Protein AF-0000000066947129 (afdb_homodimer)

Radius of gyration: 29.49 Å; Cα contacts (8 Å, |Δi|>4): 1463; chains: 2; bounding box: 94×88×72 Å

pLDDT: mean 89.92, std 15.45, range [26.61, 98.94]

Solvent-accessible surface area (backbone atoms only — not comparable to full-atom values): 37133 Å² total; per-residue (Å²): 137,84,79,76,74,82,72,80,75,68,83,76,67,74,71,81,60,72,93,67,58,61,72,56,51,37,52,34,37,49,56,46,66,20,34,49,91,70,24,44,70,37,62,69,57,34,57,61,47,57,50,67,51,77,71,44,76,52,95,68,28,38,34,43,76,44,78,70,37,74,94,76,67,33,34,27,38,34,31,16,40,62,84,70,88,83,65,84,79,71,55,22,37,34,34,42,32,30,64,37,45,50,44,63,38,82,48,45,40,22,36,54,49,43,52,40,47,47,50,47,12,58,74,52,56,21,34,27,38,27,40,34,54,60,50,33,39,94,92,29,24,63,58,43,41,47,52,41,49,44,48,48,51,53,41,37,49,75,58,55,57,76,82,44,82,87,47,66,57,65,31,44,55,23,22,28,37,27,16,31,26,36,6,10,33,42,37,54,54,29,45,42,49,50,37,51,53,46,67,73,41,66,84,52,86,72,55,54,32,66,34,27,34,36,25,36,47,36,45,51,46,40,75,69,78,48,72,48,33,67,67,26,38,83,57,28,70,71,52,35,63,41,32,53,52,36,28,47,62,44,27,40,50,90,90,60,57,44,60,39,66,84,30,14,51,43,57,70,75,96,44,44,54,83,74,52,87,68,50,47,40,32,35,39,37,39,28,57,45,22,46,48,37,50,50,44,52,40,39,52,49,45,41,46,74,70,70,43,56,70,47,77,47,78,37,71,68,27,44,61,68,39,63,59,36,78,89,38,68,66,24,56,50,46,53,53,52,50,34,52,52,50,65,71,42,39,63,75,74,76,124,137,83,81,75,74,80,72,82,75,69,84,79,66,74,72,82,63,71,89,67,58,60,71,56,51,37,51,34,36,47,57,46,65,18,32,48,89,70,24,46,71,36,61,68,56,35,59,63,46,57,50,69,51,79,70,45,76,52,95,68,30,38,35,41,75,43,76,69,38,74,93,76,66,33,33,28,37,33,30,16,41,62,83,70,89,81,65,83,79,71,55,21,38,32,34,41,32,30,63,37,46,48,45,61,39,83,48,44,40,22,37,52,49,44,52,42,46,47,50,49,10,57,76,51,56,22,34,27,39,27,41,33,54,61,50,33,40,97,91,30,24,61,59,43,40,45,52,40,50,44,48,49,52,52,42,38,47,74,57,56,59,75,83,44,82,87,47,64,57,66,29,45,53,22,21,28,34,27,16,31,27,35,6,11,34,41,37,55,54,31,45,41,51,51,37,51,53,46,67,74,42,65,85,52,89,73,55,56,33,66,34,28,36,36,24,35,48,36,44,52,46,40,74,69,78,47,72,48,34,68,68,24,37,83,60,27,68,70,53,34,62,39,32,53,51,37,28,46,63,45,27,41,49,89,88,60,59,45,60,40,64,86,30,15,50,43,72,58,77,96,45,43,55,85,75,51,89,68,48,47,40,32,35,40,38,40,30,57,45,20,46,45,38,49,48,44,52,40,40,52,50,45,41,47,73,71,69,44,54,71,48,77,47,77,36,71,70,28,43,63,68,40,63,60,35,80,88,37,68,66,24,55,52,46,52,52,52,49,35,53,51,50,64,70,43,37,62,76,74,78,122

Structure (mmCIF, N/CA/C/O backbone):
data_AF-0000000066947129-model_v1
#
loop_
_entity.id
_entity.type
_entity.pdbx_description
1 polymer 'Os07g0643000 protein'
#
loop_
_atom_site.group_PDB
_atom_site.id
_atom_site.type_symbol
_atom_site.label_atom_id
_atom_site.label_alt_id
_atom_site.label_comp_id
_atom_site.label_asym_id
_atom_site.label_entity_id
_atom_site.label_seq_id
_atom_site.pdbx_PDB_ins_code
_atom_site.Cartn_x
_atom_site.Cartn_y
_atom_site.Cartn_z
_atom_site.occupancy
_atom_site.B_iso_or_equiv
_atom_site.auth_seq_id
_atom_site.auth_comp_id
_atom_site.auth_asym_id
_atom_site.auth_atom_id
_atom_site.pdbx_PDB_model_num
ATOM 1 N N . MET A 1 1 ? 59.25 13.477 4.551 1 27.2 1 MET A N 1
ATOM 2 C CA . MET A 1 1 ? 58.562 12.438 3.799 1 27.2 1 MET A CA 1
ATOM 3 C C . MET A 1 1 ? 57.062 12.422 4.129 1 27.2 1 MET A C 1
ATOM 5 O O . MET A 1 1 ? 56.656 12.016 5.219 1 27.2 1 MET A O 1
ATOM 9 N N . GLN A 1 2 ? 56.219 13.461 3.688 1 26.73 2 GLN A N 1
ATOM 10 C CA . GLN A 1 2 ? 54.906 13.961 4.043 1 26.73 2 GLN A CA 1
ATOM 11 C C . GLN A 1 2 ? 53.812 12.961 3.643 1 26.73 2 GLN A C 1
ATOM 13 O O . GLN A 1 2 ? 53.719 12.586 2.475 1 26.73 2 GLN A O 1
ATOM 18 N N . ARG A 1 3 ? 53.438 11.984 4.594 1 31.41 3 ARG A N 1
ATOM 19 C CA . ARG A 1 3 ? 52.531 10.852 4.41 1 31.41 3 ARG A CA 1
ATOM 20 C C . ARG A 1 3 ? 51.219 11.305 3.824 1 31.41 3 ARG A C 1
ATOM 22 O O . ARG A 1 3 ? 50.531 12.148 4.402 1 31.41 3 ARG A O 1
ATOM 29 N N . GLU A 1 4 ? 51.031 11.258 2.416 1 31.19 4 GLU A N 1
ATOM 30 C CA . GLU A 1 4 ? 49.844 11.602 1.609 1 31.19 4 GLU A CA 1
ATOM 31 C C . GLU A 1 4 ? 48.594 10.883 2.111 1 31.19 4 GLU A C 1
ATOM 33 O O . GLU A 1 4 ? 48.625 9.664 2.297 1 31.19 4 GLU A O 1
ATOM 38 N N . MET A 1 5 ? 47.844 11.562 3.02 1 34.66 5 MET A N 1
ATOM 39 C CA . MET A 1 5 ? 46.625 11.023 3.609 1 34.66 5 MET A CA 1
ATOM 40 C C . MET A 1 5 ? 45.75 10.383 2.543 1 34.66 5 MET A C 1
ATOM 42 O O . MET A 1 5 ? 45.531 10.969 1.483 1 34.66 5 MET A O 1
ATOM 46 N N . PRO A 1 6 ? 45.562 9.016 2.484 1 32.62 6 PRO A N 1
ATOM 47 C CA . PRO A 1 6 ? 44.844 8.266 1.437 1 32.62 6 PRO A CA 1
ATOM 48 C C . PRO A 1 6 ? 43.469 8.852 1.116 1 32.62 6 PRO A C 1
ATOM 50 O O . PRO A 1 6 ? 42.812 9.414 1.995 1 32.62 6 PRO A O 1
ATOM 53 N N . ALA A 1 7 ? 43.156 9.352 -0.18 1 33.09 7 ALA A N 1
ATOM 54 C CA . ALA A 1 7 ? 42.031 9.852 -0.979 1 33.09 7 ALA A CA 1
ATOM 55 C C . ALA A 1 7 ? 40.812 8.938 -0.867 1 33.09 7 ALA A C 1
ATOM 57 O O . ALA A 1 7 ? 40 8.891 -1.771 1 33.09 7 ALA A O 1
ATOM 58 N N . ASP A 1 8 ? 40.781 7.934 0.014 1 31.28 8 ASP A N 1
ATOM 59 C CA . ASP A 1 8 ? 39.562 7.121 -0.002 1 31.28 8 ASP A CA 1
ATOM 60 C C . ASP A 1 8 ? 38.312 7.996 0.114 1 31.28 8 ASP A C 1
ATOM 62 O O . ASP A 1 8 ? 37.656 8.008 1.154 1 31.28 8 ASP A O 1
ATOM 66 N N . ALA A 1 9 ? 38.344 9.312 -0.03 1 33.09 9 ALA A N 1
ATOM 67 C CA . ALA A 1 9 ? 37.25 10.258 -0.188 1 33.09 9 ALA A CA 1
ATOM 68 C C . ALA A 1 9 ? 36.188 9.711 -1.147 1 33.09 9 ALA A C 1
ATOM 70 O O . ALA A 1 9 ? 36.25 9.977 -2.35 1 33.09 9 ALA A O 1
ATOM 71 N N . ASP A 1 10 ? 36.031 8.375 -1.368 1 31.36 10 ASP A N 1
ATOM 72 C CA . ASP A 1 10 ? 35.219 7.656 -2.326 1 31.36 10 ASP A CA 1
ATOM 73 C C . ASP A 1 10 ? 33.875 8.352 -2.525 1 31.36 10 ASP A C 1
ATOM 75 O O . ASP A 1 10 ? 33.469 9.188 -1.713 1 31.36 10 ASP A O 1
ATOM 79 N N . MET A 1 11 ? 33 8.031 -3.725 1 30.94 11 MET A N 1
ATOM 80 C CA . MET A 1 11 ? 31.797 8.266 -4.516 1 30.94 11 MET A CA 1
ATOM 81 C C . MET A 1 11 ? 30.547 8.164 -3.643 1 30.94 11 MET A C 1
ATOM 83 O O . MET A 1 11 ? 30.062 7.066 -3.354 1 30.94 11 MET A O 1
ATOM 87 N N . THR A 1 12 ? 30.391 8.57 -2.539 1 37.12 12 THR A N 1
ATOM 88 C CA . THR A 1 12 ? 29.031 8.758 -2.029 1 37.12 12 THR A CA 1
ATOM 89 C C . THR A 1 12 ? 28.094 9.18 -3.152 1 37.12 12 THR A C 1
ATOM 91 O O . THR A 1 12 ? 27.984 10.367 -3.479 1 37.12 12 THR A O 1
ATOM 94 N N . ARG A 1 13 ? 28.094 8.656 -4.32 1 38.81 13 ARG A N 1
ATOM 95 C CA . ARG A 1 13 ? 27.203 8.898 -5.449 1 38.81 13 ARG A CA 1
ATOM 96 C C . ARG A 1 13 ? 25.766 9.109 -4.973 1 38.81 13 ARG A C 1
ATOM 98 O O . ARG A 1 13 ? 25.203 8.258 -4.285 1 38.81 13 ARG A O 1
ATOM 105 N N . ARG A 1 14 ? 25.266 10.297 -4.777 1 49.78 14 ARG A N 1
ATOM 106 C CA . ARG A 1 14 ? 23.922 10.805 -4.547 1 49.78 14 ARG A CA 1
ATOM 107 C C . ARG A 1 14 ? 22.875 9.914 -5.215 1 49.78 14 ARG A C 1
ATOM 109 O O . ARG A 1 14 ? 22.922 9.711 -6.43 1 49.78 14 ARG A O 1
ATOM 116 N N . ARG A 1 15 ? 22.469 8.992 -4.523 1 58.72 15 ARG A N 1
ATOM 117 C CA . ARG A 1 15 ? 21.406 8.164 -5.094 1 58.72 15 ARG A CA 1
ATOM 118 C C . ARG A 1 15 ? 20.422 9.016 -5.902 1 58.72 15 ARG A C 1
ATOM 120 O O . ARG A 1 15 ? 20 10.078 -5.453 1 58.72 15 ARG A O 1
ATOM 127 N N . ARG A 1 16 ? 20.266 8.859 -7.059 1 66.69 16 ARG A N 1
ATOM 128 C CA . ARG A 1 16 ? 19.406 9.555 -8.008 1 66.69 16 ARG A CA 1
ATOM 129 C C . ARG A 1 16 ? 17.922 9.258 -7.734 1 66.69 16 ARG A C 1
ATOM 131 O O . ARG A 1 16 ? 17.062 10.055 -8.078 1 66.69 16 ARG A O 1
ATOM 138 N N . SER A 1 17 ? 17.656 8.102 -6.992 1 79.5 17 SER A N 1
ATOM 139 C CA . SER A 1 17 ? 16.266 7.766 -6.707 1 79.5 17 SER A CA 1
ATOM 140 C C . SER A 1 17 ? 16.125 7.137 -5.324 1 79.5 17 SER A C 1
ATOM 142 O O . SER A 1 17 ? 17.047 6.508 -4.824 1 79.5 17 SER A O 1
ATOM 144 N N . PRO A 1 18 ? 15.094 7.465 -4.641 1 82.94 18 PRO A N 1
ATOM 145 C CA . PRO A 1 18 ? 14.883 6.887 -3.311 1 82.94 18 PRO A CA 1
ATOM 146 C C . PRO A 1 18 ? 14.648 5.379 -3.354 1 82.94 18 PRO A C 1
ATOM 148 O O . PRO A 1 18 ? 14.047 4.875 -4.305 1 82.94 18 PRO A O 1
ATOM 151 N N . SER A 1 19 ? 15.25 4.645 -2.42 1 84.31 19 SER A N 1
ATOM 152 C CA . SER A 1 19 ? 14.945 3.229 -2.234 1 84.31 19 SER A CA 1
ATOM 153 C C . SER A 1 19 ? 13.672 3.035 -1.42 1 84.31 19 SER A C 1
ATOM 155 O O . SER A 1 19 ? 13.664 3.264 -0.208 1 84.31 19 SER A O 1
ATOM 157 N N . LEU A 1 20 ? 12.602 2.699 -2.086 1 91.06 20 LEU A N 1
ATOM 158 C CA . LEU A 1 20 ? 11.305 2.6 -1.434 1 91.06 20 LEU A CA 1
ATOM 159 C C . LEU A 1 20 ? 10.766 1.174 -1.507 1 91.06 20 LEU A C 1
ATOM 161 O O . LEU A 1 20 ? 10.938 0.491 -2.518 1 91.06 20 LEU A O 1
ATOM 165 N N . PRO A 1 21 ? 10.148 0.783 -0.397 1 90.38 21 PRO A N 1
ATOM 166 C CA . PRO A 1 21 ? 9.43 -0.493 -0.464 1 90.38 21 PRO A CA 1
ATOM 167 C C . PRO A 1 21 ? 8.359 -0.515 -1.553 1 90.38 21 PRO A C 1
ATOM 169 O O . PRO A 1 21 ? 7.812 0.533 -1.906 1 90.38 21 PRO A O 1
ATOM 172 N N . CYS A 1 22 ? 8.031 -1.715 -2.002 1 88.69 22 CYS A N 1
ATOM 173 C CA . CYS A 1 22 ? 7.051 -1.934 -3.057 1 88.69 22 CYS A CA 1
ATOM 174 C C . CYS A 1 22 ? 5.723 -1.272 -2.709 1 88.69 22 CYS A C 1
ATOM 176 O O . CYS A 1 22 ? 5.145 -0.559 -3.531 1 88.69 22 CYS A O 1
ATOM 178 N N . ALA A 1 23 ? 5.285 -1.469 -1.525 1 90.5 23 ALA A N 1
ATOM 179 C CA . ALA A 1 23 ? 3.984 -0.949 -1.114 1 90.5 23 ALA A CA 1
ATOM 180 C C . ALA A 1 23 ? 3.939 0.572 -1.229 1 90.5 23 ALA A C 1
ATOM 182 O O . ALA A 1 23 ? 2.924 1.14 -1.64 1 90.5 23 ALA A O 1
ATOM 183 N N . VAL A 1 24 ? 5.012 1.206 -0.898 1 93.44 24 VAL A N 1
ATOM 184 C CA . VAL A 1 24 ? 5.078 2.662 -0.947 1 93.44 24 VAL A CA 1
ATOM 185 C C . VAL A 1 24 ? 5.098 3.131 -2.4 1 93.44 24 VAL A C 1
ATOM 187 O O . VAL A 1 24 ? 4.414 4.094 -2.76 1 93.44 24 VAL A O 1
ATOM 190 N N . ARG A 1 25 ? 5.828 2.42 -3.262 1 91.62 25 ARG A N 1
ATOM 191 C CA . ARG A 1 25 ? 5.91 2.777 -4.676 1 91.62 25 ARG A CA 1
ATOM 192 C C . ARG A 1 25 ? 4.547 2.668 -5.348 1 91.62 25 ARG A C 1
ATOM 194 O O . ARG A 1 25 ? 4.176 3.527 -6.152 1 91.62 25 ARG A O 1
ATOM 201 N N . VAL A 1 26 ? 3.865 1.638 -5.027 1 91.38 26 VAL A N 1
ATOM 202 C CA . VAL A 1 26 ? 2.559 1.417 -5.641 1 91.38 26 VAL A CA 1
ATOM 203 C C . VAL A 1 26 ? 1.588 2.506 -5.191 1 91.38 26 VAL A C 1
ATOM 205 O O . VAL A 1 26 ? 0.821 3.033 -6 1 91.38 26 VAL A O 1
ATOM 208 N N . GLN A 1 27 ? 1.612 2.814 -3.914 1 92.38 27 GLN A N 1
ATOM 209 C CA . GLN A 1 27 ? 0.732 3.859 -3.4 1 92.38 27 GLN A CA 1
ATOM 210 C C . GLN A 1 27 ? 1.08 5.219 -4 1 92.38 27 GLN A C 1
ATOM 212 O O . GLN A 1 27 ? 0.189 5.996 -4.352 1 92.38 27 GLN A O 1
ATOM 217 N N . ALA A 1 28 ? 2.4 5.488 -4.129 1 92 28 ALA A N 1
ATOM 218 C CA . ALA A 1 28 ? 2.836 6.734 -4.758 1 92 28 ALA A CA 1
ATOM 219 C C . ALA A 1 28 ? 2.383 6.805 -6.211 1 92 28 ALA A C 1
ATOM 221 O O . ALA A 1 28 ? 1.988 7.867 -6.695 1 92 28 ALA A O 1
ATOM 222 N N . ALA A 1 29 ? 2.445 5.688 -6.914 1 90.25 29 ALA A N 1
ATOM 223 C CA . ALA A 1 29 ? 1.975 5.625 -8.297 1 90.25 29 ALA A CA 1
ATOM 224 C C . ALA A 1 29 ? 0.474 5.898 -8.375 1 90.25 29 ALA A C 1
ATOM 226 O O . ALA A 1 29 ? 0.005 6.555 -9.305 1 90.25 29 ALA A O 1
ATOM 227 N N . GLY A 1 30 ? -0.239 5.34 -7.457 1 91.31 30 GLY A N 1
ATOM 228 C CA . GLY A 1 30 ? -1.663 5.625 -7.387 1 91.31 30 GLY A CA 1
ATOM 229 C C . GLY A 1 30 ? -1.966 7.098 -7.188 1 91.31 30 GLY A C 1
ATOM 230 O O . GLY A 1 30 ? -2.854 7.648 -7.844 1 91.31 30 GLY A O 1
ATOM 231 N N . PHE A 1 31 ? -1.235 7.668 -6.285 1 93.06 31 PHE A N 1
ATOM 232 C CA . PHE A 1 31 ? -1.396 9.102 -6.051 1 93.06 31 PHE A CA 1
ATOM 233 C C . PHE A 1 31 ? -1.146 9.891 -7.332 1 93.06 31 PHE A C 1
ATOM 235 O O . PHE A 1 31 ? -1.883 10.828 -7.641 1 93.06 31 PHE A O 1
ATOM 242 N N . ALA A 1 32 ? -0.127 9.461 -8.047 1 90.06 32 ALA A N 1
ATOM 243 C CA . ALA A 1 32 ? 0.206 10.125 -9.305 1 90.06 32 ALA A CA 1
ATOM 244 C C . ALA A 1 32 ? -0.919 9.969 -10.328 1 90.06 32 ALA A C 1
ATOM 246 O O . ALA A 1 32 ? -1.207 10.891 -11.094 1 90.06 32 ALA A O 1
ATOM 247 N N . LEU A 1 33 ? -1.534 8.867 -10.328 1 90.56 33 LEU A N 1
ATOM 248 C CA . LEU A 1 33 ? -2.629 8.602 -11.258 1 90.56 33 LEU A CA 1
ATOM 249 C C . LEU A 1 33 ? -3.812 9.523 -10.977 1 90.56 33 LEU A C 1
ATOM 251 O O . LEU A 1 33 ? -4.637 9.773 -11.859 1 90.56 33 LEU A O 1
ATOM 255 N N . GLY A 1 34 ? -3.904 9.953 -9.758 1 93.38 34 GLY A N 1
ATOM 256 C CA . GLY A 1 34 ? -4.961 10.883 -9.391 1 93.38 34 GLY A CA 1
ATOM 257 C C . GLY A 1 34 ? -4.719 12.297 -9.898 1 93.38 34 GLY A C 1
ATOM 258 O O . GLY A 1 34 ? -5.52 13.195 -9.648 1 93.38 34 GLY A O 1
ATOM 259 N N . HIS A 1 35 ? -3.615 12.484 -10.586 1 95 35 HIS A N 1
ATOM 260 C CA . HIS A 1 35 ? -3.262 13.797 -11.133 1 95 35 HIS A CA 1
ATOM 261 C C . HIS A 1 35 ? -3.035 13.719 -12.641 1 95 35 HIS A C 1
ATOM 263 O O . HIS A 1 35 ? -2.639 12.68 -13.156 1 95 35 HIS A O 1
ATOM 269 N N . ARG A 1 36 ? -3.293 14.82 -13.32 1 94.75 36 ARG A N 1
ATOM 270 C CA . ARG A 1 36 ? -2.953 14.977 -14.734 1 94.75 36 ARG A CA 1
ATOM 271 C C . ARG A 1 36 ? -1.536 15.516 -14.898 1 94.75 36 ARG A C 1
ATOM 273 O O . ARG A 1 36 ? -0.901 15.914 -13.914 1 94.75 36 ARG A O 1
ATOM 280 N N . ARG A 1 37 ? -1.02 15.555 -16.047 1 91.31 37 ARG A N 1
ATOM 281 C CA . ARG A 1 37 ? 0.328 16.031 -16.344 1 91.31 37 ARG A CA 1
ATOM 282 C C . ARG A 1 37 ? 0.494 17.5 -15.961 1 91.31 37 ARG A C 1
ATOM 284 O O . ARG A 1 37 ? 1.578 17.922 -15.547 1 91.31 37 ARG A O 1
ATOM 291 N N . ASP A 1 38 ? -0.598 18.281 -16.016 1 95.69 38 ASP A N 1
ATOM 292 C CA . ASP A 1 38 ? -0.527 19.703 -15.695 1 95.69 38 ASP A CA 1
ATOM 293 C C . ASP A 1 38 ? -0.679 19.938 -14.195 1 95.69 38 ASP A C 1
ATOM 295 O O . ASP A 1 38 ? -0.752 21.078 -13.742 1 95.69 38 ASP A O 1
ATOM 299 N N . GLY A 1 39 ? -0.816 18.844 -13.461 1 95.44 39 GLY A N 1
ATOM 300 C CA . GLY A 1 39 ? -0.868 18.938 -12.016 1 95.44 39 GLY A CA 1
ATOM 301 C C . GLY A 1 39 ? -2.283 18.938 -11.469 1 95.44 39 GLY A C 1
ATOM 302 O O . GLY A 1 39 ? -2.488 18.766 -10.258 1 95.44 39 GLY A O 1
ATOM 303 N N . SER A 1 40 ? -3.264 19.125 -12.375 1 96.62 40 SER A N 1
ATOM 304 C CA . SER A 1 40 ? -4.645 19.156 -11.906 1 96.62 40 SER A CA 1
ATOM 305 C C . SER A 1 40 ? -5.109 17.797 -11.422 1 96.62 40 SER A C 1
ATOM 307 O O . SER A 1 40 ? -4.543 16.766 -11.812 1 96.62 40 SER A O 1
ATOM 309 N N . VAL A 1 41 ? -6.125 17.75 -10.594 1 96.06 41 VAL A N 1
ATOM 310 C CA . VAL A 1 41 ? -6.562 16.531 -9.914 1 96.06 41 VAL A CA 1
ATOM 311 C C . VAL A 1 41 ? -7.672 15.859 -10.719 1 96.06 41 VAL A C 1
ATOM 313 O O . VAL A 1 41 ? -8.617 16.516 -11.164 1 96.06 41 VAL A O 1
ATOM 316 N N . ARG A 1 42 ? -7.484 14.539 -10.914 1 94.62 42 ARG A N 1
ATOM 317 C CA . ARG A 1 42 ? -8.602 13.711 -11.367 1 94.62 42 ARG A CA 1
ATOM 318 C C . ARG A 1 42 ? -9.523 13.352 -10.211 1 94.62 42 ARG A C 1
ATOM 320 O O . ARG A 1 42 ? -9.359 12.305 -9.586 1 94.62 42 ARG A O 1
ATOM 327 N N . ARG A 1 43 ? -10.5 14.125 -10 1 91.25 43 ARG A N 1
ATOM 328 C CA . ARG A 1 43 ? -11.281 14.086 -8.773 1 91.25 43 ARG A CA 1
ATOM 329 C C . ARG A 1 43 ? -11.914 12.711 -8.578 1 91.25 43 ARG A C 1
ATOM 331 O O . ARG A 1 43 ? -11.938 12.188 -7.461 1 91.25 43 ARG A O 1
ATOM 338 N N . LEU A 1 44 ? -12.414 12.141 -9.625 1 89.5 44 LEU A N 1
ATOM 339 C CA . LEU A 1 44 ? -13.07 10.844 -9.516 1 89.5 44 LEU A CA 1
ATOM 340 C C . LEU A 1 44 ? -12.055 9.758 -9.148 1 89.5 44 LEU A C 1
ATOM 342 O O . LEU A 1 44 ? -12.305 8.945 -8.258 1 89.5 44 LEU A O 1
ATOM 346 N N . VAL A 1 45 ? -10.945 9.766 -9.812 1 90.31 45 VAL A N 1
ATOM 347 C CA . VAL A 1 45 ? -9.898 8.773 -9.555 1 90.31 45 VAL A CA 1
ATOM 348 C C . VAL A 1 45 ? -9.398 8.906 -8.117 1 90.31 45 VAL A C 1
ATOM 350 O O . VAL A 1 45 ? -9.273 7.91 -7.402 1 90.31 45 VAL A O 1
ATOM 353 N N . PHE A 1 46 ? -9.195 10.133 -7.711 1 92.62 46 PHE A N 1
ATOM 354 C CA . PHE A 1 46 ? -8.68 10.359 -6.367 1 92.62 46 PHE A CA 1
ATOM 355 C C . PHE A 1 46 ? -9.703 9.93 -5.32 1 92.62 46 PHE A C 1
ATOM 357 O O . PHE A 1 46 ? -9.344 9.383 -4.273 1 92.62 46 PHE A O 1
ATOM 364 N N . SER A 1 47 ? -10.938 10.227 -5.625 1 91.31 47 SER A N 1
ATOM 365 C CA . SER A 1 47 ? -11.977 9.852 -4.672 1 91.31 47 SER A CA 1
ATOM 366 C C . SER A 1 47 ? -12.023 8.344 -4.469 1 91.31 47 SER A C 1
ATOM 368 O O . SER A 1 47 ? -12.359 7.867 -3.381 1 91.31 47 SER A O 1
ATOM 370 N N . LEU A 1 48 ? -11.648 7.605 -5.441 1 88.12 48 LEU A N 1
ATOM 371 C CA . LEU A 1 48 ? -11.656 6.152 -5.359 1 88.12 48 LEU A CA 1
ATOM 372 C C . LEU A 1 48 ? -10.43 5.648 -4.602 1 88.12 48 LEU A C 1
ATOM 374 O O . LEU A 1 48 ? -10.469 4.582 -3.984 1 88.12 48 LEU A O 1
ATOM 378 N N . LEU A 1 49 ? -9.422 6.414 -4.594 1 90.69 49 LEU A N 1
ATOM 379 C CA . LEU A 1 49 ? -8.172 5.992 -3.971 1 90.69 49 LEU A CA 1
ATOM 380 C C . LEU A 1 49 ? -8.086 6.504 -2.537 1 90.69 49 LEU A C 1
ATOM 382 O O . LEU A 1 49 ? -7.359 5.941 -1.716 1 90.69 49 LEU A O 1
ATOM 386 N N . ASP A 1 50 ? -8.758 7.594 -2.26 1 95.38 50 ASP A N 1
ATOM 387 C CA . ASP A 1 50 ? -8.766 8.148 -0.909 1 95.38 50 ASP A CA 1
ATOM 388 C C . ASP A 1 50 ? -9.766 7.414 -0.02 1 95.38 50 ASP A C 1
ATOM 390 O O . ASP A 1 50 ? -10.93 7.82 0.085 1 95.38 50 ASP A O 1
ATOM 394 N N . ILE A 1 51 ? -9.258 6.473 0.734 1 94 51 ILE A N 1
ATOM 395 C CA . ILE A 1 51 ? -10.102 5.652 1.589 1 94 51 ILE A CA 1
ATOM 396 C C . ILE A 1 51 ? -10.391 6.387 2.896 1 94 51 ILE A C 1
ATOM 398 O O . ILE A 1 51 ? -9.461 6.832 3.58 1 94 51 ILE A O 1
ATOM 402 N N . HIS A 1 52 ? -11.641 6.52 3.178 1 95.81 52 HIS A N 1
ATOM 403 C CA . HIS A 1 52 ? -12.047 7.156 4.426 1 95.81 52 HIS A CA 1
ATOM 404 C C . HIS A 1 52 ? -12.398 6.117 5.484 1 95.81 52 HIS A C 1
ATOM 406 O O . HIS A 1 52 ? -12.898 5.035 5.16 1 95.81 52 HIS A O 1
ATOM 412 N N . VAL A 1 53 ? -12.094 6.445 6.707 1 95.19 53 VAL A N 1
ATOM 413 C CA . VAL A 1 53 ? -12.438 5.57 7.82 1 95.19 53 VAL A CA 1
ATOM 414 C C . VAL A 1 53 ? -13.258 6.348 8.852 1 95.19 53 VAL A C 1
ATOM 416 O O . VAL A 1 53 ? -13.102 7.562 8.992 1 95.19 53 VAL A O 1
ATOM 419 N N . ARG A 1 54 ? -14.141 5.66 9.531 1 94.31 54 ARG A N 1
ATOM 420 C CA . ARG A 1 54 ? -14.984 6.266 10.562 1 94.31 54 ARG A CA 1
ATOM 421 C C . ARG A 1 54 ? -14.266 6.293 11.906 1 94.31 54 ARG A C 1
ATOM 423 O O . ARG A 1 54 ? -13.352 5.5 12.141 1 94.31 54 ARG A O 1
ATOM 430 N N . ALA A 1 55 ? -14.664 7.242 12.742 1 95.5 55 ALA A N 1
ATOM 431 C CA . ALA A 1 55 ? -14.164 7.266 14.109 1 95.5 55 ALA A CA 1
ATOM 432 C C . ALA A 1 55 ? -14.523 5.977 14.844 1 95.5 55 ALA A C 1
ATOM 434 O O . ALA A 1 55 ? -15.633 5.461 14.703 1 95.5 55 ALA A O 1
ATOM 435 N N . LYS A 1 56 ? -13.602 5.422 15.508 1 93.38 56 LYS A N 1
ATOM 436 C CA . LYS A 1 56 ? -13.812 4.215 16.297 1 93.38 56 LYS A CA 1
ATOM 437 C C . LYS A 1 56 ? -12.625 3.926 17.203 1 93.38 56 LYS A C 1
ATOM 439 O O . LYS A 1 56 ? -11.633 4.656 17.188 1 93.38 56 LYS A O 1
ATOM 444 N N . ARG A 1 57 ? -12.82 2.947 18.031 1 91.19 57 ARG A N 1
ATOM 445 C CA . ARG A 1 57 ? -11.695 2.451 18.812 1 91.19 57 ARG A CA 1
ATOM 446 C C . ARG A 1 57 ? -10.891 1.429 18.016 1 91.19 57 ARG A C 1
ATOM 448 O O . ARG A 1 57 ? -11.445 0.476 17.469 1 91.19 57 ARG A O 1
ATOM 455 N N . ARG A 1 58 ? -9.672 1.691 17.875 1 88.12 58 ARG A N 1
ATOM 456 C CA . ARG A 1 58 ? -8.773 0.784 17.172 1 88.12 58 ARG A CA 1
ATOM 457 C C . ARG A 1 58 ? -7.359 0.874 17.734 1 88.12 58 ARG A C 1
ATOM 459 O O . ARG A 1 58 ? -6.836 1.971 17.938 1 88.12 58 ARG A O 1
ATOM 466 N N . ALA A 1 59 ? -6.805 -0.271 17.969 1 81.94 59 ALA A N 1
ATOM 467 C CA . ALA A 1 59 ? -5.406 -0.371 18.375 1 81.94 59 ALA A CA 1
ATOM 468 C C . ALA A 1 59 ? -5.141 0.456 19.625 1 81.94 59 ALA A C 1
ATOM 470 O O . ALA A 1 59 ? -4.188 1.235 19.672 1 81.94 59 ALA A O 1
ATOM 471 N N . GLY A 1 60 ? -6.023 0.535 20.547 1 88.56 60 GLY A N 1
ATOM 472 C CA . GLY A 1 60 ? -5.836 1.162 21.844 1 88.56 60 GLY A CA 1
ATOM 473 C C . GLY A 1 60 ? -6.125 2.65 21.844 1 88.56 60 GLY A C 1
ATOM 474 O O . GLY A 1 60 ? -6.035 3.312 22.875 1 88.56 60 GLY A O 1
ATOM 475 N N . VAL A 1 61 ? -6.438 3.219 20.688 1 96.12 61 VAL A N 1
ATOM 476 C CA . VAL A 1 61 ? -6.742 4.641 20.562 1 96.12 61 VAL A CA 1
ATOM 477 C C . VAL A 1 61 ? -8.211 4.828 20.188 1 96.12 61 VAL A C 1
ATOM 479 O O . VAL A 1 61 ? -8.711 4.184 19.266 1 96.12 61 VAL A O 1
ATOM 482 N N . ARG A 1 62 ? -8.82 5.629 20.922 1 96.06 62 ARG A N 1
ATOM 483 C CA . ARG A 1 62 ? -10.203 5.977 20.625 1 96.06 62 ARG A CA 1
ATOM 484 C C . ARG A 1 62 ? -10.273 7.25 19.781 1 96.06 62 ARG A C 1
ATOM 486 O O . ARG A 1 62 ? -9.547 8.211 20.047 1 96.06 62 ARG A O 1
ATOM 493 N N . SER A 1 63 ? -11.125 7.23 18.781 1 97.44 63 SER A N 1
ATOM 494 C CA . SER A 1 63 ? -11.359 8.461 18.016 1 97.44 63 SER A CA 1
ATOM 495 C C . SER A 1 63 ? -12.836 8.828 18.016 1 97.44 63 SER A C 1
ATOM 497 O O . SER A 1 63 ? -13.703 7.957 18.062 1 97.44 63 SER A O 1
ATOM 499 N N . VAL A 1 64 ? -13.117 10.094 18.031 1 97.69 64 VAL A N 1
ATOM 500 C CA . VAL A 1 64 ? -14.469 10.633 18 1 97.69 64 VAL A CA 1
ATOM 501 C C . VAL A 1 64 ? -14.492 11.93 17.188 1 97.69 64 VAL A C 1
ATOM 503 O O . VAL A 1 64 ? -13.531 12.703 17.234 1 97.69 64 VAL A O 1
ATOM 506 N N . ASP A 1 65 ? -15.539 12.164 16.438 1 97.69 65 ASP A N 1
ATOM 507 C CA . ASP A 1 65 ? -15.695 13.406 15.695 1 97.69 65 ASP A CA 1
ATOM 508 C C . ASP A 1 65 ? -16.375 14.477 16.547 1 97.69 65 ASP A C 1
ATOM 510 O O . ASP A 1 65 ? -17.359 14.203 17.234 1 97.69 65 ASP A O 1
ATOM 514 N N . VAL A 1 66 ? -15.828 15.633 16.578 1 97.56 66 VAL A N 1
ATOM 515 C CA . VAL A 1 66 ? -16.375 16.781 17.297 1 97.56 66 VAL A CA 1
ATOM 516 C C . VAL A 1 66 ? -16.734 17.891 16.312 1 97.56 66 VAL A C 1
ATOM 518 O O . VAL A 1 66 ? -15.969 18.172 15.391 1 97.56 66 VAL A O 1
ATOM 521 N N . THR A 1 67 ? -17.859 18.5 16.516 1 97.25 67 THR A N 1
ATOM 522 C CA . THR A 1 67 ? -18.25 19.656 15.711 1 97.25 67 THR A CA 1
ATOM 523 C C . THR A 1 67 ? -17.672 20.938 16.281 1 97.25 67 THR A C 1
ATOM 525 O O . THR A 1 67 ? -17.922 21.281 17.438 1 97.25 67 THR A O 1
ATOM 528 N N . ILE A 1 68 ? -16.938 21.641 15.539 1 97.25 68 ILE A N 1
ATOM 529 C CA . ILE A 1 68 ? -16.312 22.891 15.953 1 97.25 68 ILE A CA 1
ATOM 530 C C . ILE A 1 68 ? -17.219 24.062 15.609 1 97.25 68 ILE A C 1
ATOM 532 O O . ILE A 1 68 ? -17.469 24.938 16.453 1 97.25 68 ILE A O 1
ATOM 536 N N . ASP A 1 69 ? -17.703 24.047 14.414 1 97 69 ASP A N 1
ATOM 537 C CA . ASP A 1 69 ? -18.625 25.062 13.914 1 97 69 ASP A CA 1
ATOM 538 C C . ASP A 1 69 ? -19.625 24.469 12.922 1 97 69 ASP A C 1
ATOM 540 O O . ASP A 1 69 ? -19.297 24.266 11.75 1 97 69 ASP A O 1
ATOM 544 N N . ALA A 1 70 ? -20.781 24.25 13.328 1 95.06 70 ALA A N 1
ATOM 545 C CA . ALA A 1 70 ? -21.812 23.594 12.531 1 95.06 70 ALA A CA 1
ATOM 546 C C . ALA A 1 70 ? -22.203 24.438 11.328 1 95.06 70 ALA A C 1
ATOM 548 O O . ALA A 1 70 ? -22.547 23.906 10.273 1 95.06 70 ALA A O 1
ATOM 549 N N . SER A 1 71 ? -22.141 25.766 11.453 1 94.69 71 SER A N 1
ATOM 550 C CA . SER A 1 71 ? -22.594 26.672 10.406 1 94.69 71 SER A CA 1
ATOM 551 C C . SER A 1 71 ? -21.75 26.531 9.148 1 94.69 71 SER A C 1
ATOM 553 O O . SER A 1 71 ? -22.234 26.766 8.039 1 94.69 71 SER A O 1
ATOM 555 N N . ARG A 1 72 ? -20.547 26.078 9.289 1 92.19 72 ARG A N 1
ATOM 556 C CA . ARG A 1 72 ? -19.703 25.906 8.109 1 92.19 72 ARG A CA 1
ATOM 557 C C . ARG A 1 72 ? -19.25 24.453 7.973 1 92.19 72 ARG A C 1
ATOM 559 O O . ARG A 1 72 ? -18.312 24.172 7.223 1 92.19 72 ARG A O 1
ATOM 566 N N . GLY A 1 73 ? -19.828 23.594 8.734 1 94.69 73 GLY A N 1
ATOM 567 C CA . GLY A 1 73 ? -19.516 22.172 8.625 1 94.69 73 GLY A CA 1
ATOM 568 C C . GLY A 1 73 ? -18.125 21.828 9.102 1 94.69 73 GLY A C 1
ATOM 569 O O . GLY A 1 73 ? -17.547 20.828 8.664 1 94.69 73 GLY A O 1
ATOM 570 N N . LEU A 1 74 ? -17.547 22.656 9.969 1 97.94 74 LEU A N 1
ATOM 571 C CA . LEU A 1 74 ? -16.188 22.438 10.477 1 97.94 74 LEU A CA 1
ATOM 572 C C . LEU A 1 74 ? -16.219 21.438 11.633 1 97.94 74 LEU A C 1
ATOM 574 O O . LEU A 1 74 ? -16.938 21.625 12.609 1 97.94 74 LEU A O 1
ATOM 578 N N . TRP A 1 75 ? -15.484 20.375 11.5 1 98.25 75 TRP A N 1
ATOM 579 C CA . TRP A 1 75 ? -15.352 19.344 12.539 1 98.25 75 TRP A CA 1
ATOM 580 C C . TRP A 1 75 ? -13.906 18.875 12.648 1 98.25 75 TRP A C 1
ATOM 582 O O . TRP A 1 75 ? -13.062 19.234 11.828 1 98.25 75 TRP A O 1
ATOM 592 N N . ALA A 1 76 ? -13.617 18.219 13.672 1 98.62 76 ALA A N 1
ATOM 593 C CA . ALA A 1 76 ? -12.312 17.594 13.883 1 98.62 76 ALA A CA 1
ATOM 594 C C . ALA A 1 76 ? -12.469 16.172 14.422 1 98.62 76 ALA A C 1
ATOM 596 O O . ALA A 1 76 ? -13.445 15.875 15.109 1 98.62 76 ALA A O 1
ATOM 597 N N . ARG A 1 77 ? -11.578 15.328 14.016 1 98.25 77 ARG A N 1
ATOM 598 C CA . ARG A 1 77 ? -11.469 14.016 14.648 1 98.25 77 ARG A CA 1
ATOM 599 C C . ARG A 1 77 ? -10.492 14.047 15.812 1 98.25 77 ARG A C 1
ATOM 601 O O . ARG A 1 77 ? -9.344 14.461 15.664 1 98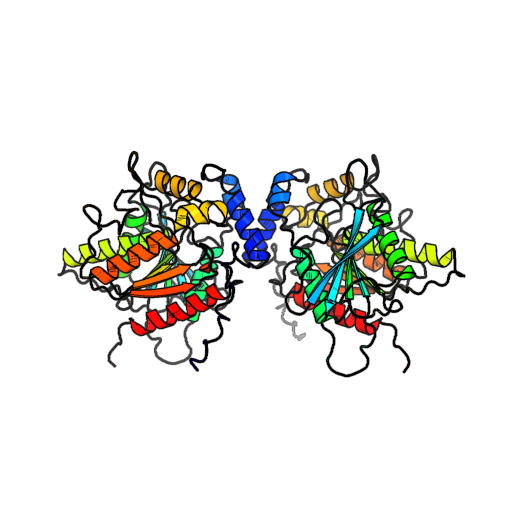.25 77 ARG A O 1
ATOM 608 N N . VAL A 1 78 ? -10.992 13.586 16.922 1 98.62 78 VAL A N 1
ATOM 609 C CA . VAL A 1 78 ? -10.18 13.602 18.141 1 98.62 78 VAL A CA 1
ATOM 610 C C . VAL A 1 78 ? -9.719 12.188 18.484 1 98.62 78 VAL A C 1
ATOM 612 O O . VAL A 1 78 ? -10.523 11.25 18.5 1 98.62 78 VAL A O 1
ATOM 615 N N . PHE A 1 79 ? -8.438 12.023 18.656 1 98.38 79 PHE A N 1
ATOM 616 C CA . PHE A 1 79 ? -7.828 10.758 19.062 1 98.38 79 PHE A CA 1
ATOM 617 C C . PHE A 1 79 ? -7.348 10.82 20.5 1 98.38 79 PHE A C 1
ATOM 619 O O . PHE A 1 79 ? -6.668 11.773 20.906 1 98.38 79 PHE A O 1
ATOM 626 N N . SER A 1 80 ? -7.699 9.82 21.266 1 97.06 80 SER A N 1
ATOM 627 C CA . SER A 1 80 ? -7.34 9.781 22.688 1 97.06 80 SER A CA 1
ATOM 628 C C . SER A 1 80 ? -6.742 8.43 23.062 1 97.06 80 SER A C 1
ATOM 630 O O . SER A 1 80 ? -7.277 7.379 22.688 1 97.06 80 SER A O 1
ATOM 632 N N . PRO A 1 81 ? -5.578 8.5 23.688 1 94.06 81 PRO A N 1
ATOM 633 C CA . PRO A 1 81 ? -5.035 7.23 24.188 1 94.06 81 PRO A CA 1
ATOM 634 C C . PRO A 1 81 ? -5.875 6.637 25.312 1 94.06 81 PRO A C 1
ATOM 636 O O . PRO A 1 81 ? -6.73 7.32 25.891 1 94.06 81 PRO A O 1
ATOM 639 N N . PRO A 1 82 ? -5.617 5.406 25.562 1 86 82 PRO A N 1
ATOM 640 C CA . PRO A 1 82 ? -6.352 4.801 26.672 1 86 82 PRO A CA 1
ATOM 641 C C . PRO A 1 82 ? -5.977 5.406 28.031 1 86 82 PRO A C 1
ATOM 643 O O . PRO A 1 82 ? -4.855 5.887 28.203 1 86 82 PRO A O 1
ATOM 646 N N . PRO A 1 83 ? -7.043 5.305 28.859 1 78.56 83 PRO A N 1
ATOM 647 C CA . PRO A 1 83 ? -6.719 5.801 30.203 1 78.56 83 PRO A CA 1
ATOM 648 C C . PRO A 1 83 ? -5.664 4.953 30.906 1 78.56 83 PRO A C 1
ATOM 650 O O . PRO A 1 83 ? -5.574 3.746 30.656 1 78.56 83 PRO A O 1
ATOM 653 N N . THR A 1 84 ? -4.734 5.512 31.531 1 70.06 84 THR A N 1
ATOM 654 C CA . THR A 1 84 ? -3.771 4.758 32.344 1 70.06 84 THR A CA 1
ATOM 655 C C . THR A 1 84 ? -4.398 4.301 33.656 1 70.06 84 THR A C 1
ATOM 657 O O . THR A 1 84 ? -5.246 4.996 34.219 1 70.06 84 THR A O 1
ATOM 660 N N . LYS A 1 85 ? -4.145 2.947 33.938 1 57.66 85 LYS A N 1
ATOM 661 C CA . LYS A 1 85 ? -4.605 2.359 35.188 1 57.66 85 LYS A CA 1
ATOM 662 C C . LYS A 1 85 ? -4.027 3.104 36.375 1 57.66 85 LYS A C 1
ATOM 664 O O . LYS A 1 85 ? -2.838 3.422 36.406 1 57.66 85 LYS A O 1
ATOM 669 N N . GLY A 1 86 ? -4.777 3.488 37.531 1 54.88 86 GLY A N 1
ATOM 670 C CA . GLY A 1 86 ? -4.473 3.969 38.844 1 54.88 86 GLY A CA 1
ATOM 671 C C . GLY A 1 86 ? -4.613 5.473 39 1 54.88 86 GLY A C 1
ATOM 672 O O . GLY A 1 86 ? -5.699 5.977 39.281 1 54.88 86 GLY A O 1
ATOM 673 N N . GLU A 1 87 ? -3.404 6.219 39.031 1 48.31 87 GLU A N 1
ATOM 674 C CA . GLU A 1 87 ? -3.221 7.598 39.469 1 48.31 87 GLU A CA 1
ATOM 675 C C . GLU A 1 87 ? -4.156 8.547 38.719 1 48.31 87 GLU A C 1
ATOM 677 O O . GLU A 1 87 ? -4.586 8.258 37.625 1 48.31 87 GLU A O 1
ATOM 682 N N . ALA A 1 88 ? -4.652 9.5 39.469 1 52.19 88 ALA A N 1
ATOM 683 C CA . ALA A 1 88 ? -5.414 10.648 39 1 52.19 88 ALA A CA 1
ATOM 684 C C . ALA A 1 88 ? -4.973 11.062 37.594 1 52.19 88 ALA A C 1
ATOM 686 O O . ALA A 1 88 ? -3.793 11.328 37.344 1 52.19 88 ALA A O 1
ATOM 687 N N . ALA A 1 89 ? -5.648 10.727 36.5 1 63.38 89 ALA A N 1
ATOM 688 C CA . ALA A 1 89 ? -5.32 10.805 35.094 1 63.38 89 ALA A CA 1
ATOM 689 C C . ALA A 1 89 ? -4.816 12.195 34.719 1 63.38 89 ALA A C 1
ATOM 691 O O . ALA A 1 89 ? -5.516 13.195 34.906 1 63.38 89 ALA A O 1
ATOM 692 N N . GLN A 1 90 ? -3.479 12.453 34.781 1 79.38 90 GLN A N 1
ATOM 693 C CA . GLN A 1 90 ? -2.832 13.695 34.375 1 79.38 90 GLN A CA 1
ATOM 694 C C . GLN A 1 90 ? -3.314 14.141 33 1 79.38 90 GLN A C 1
ATOM 696 O O . GLN A 1 90 ? -3.516 13.312 32.125 1 79.38 90 GLN A O 1
ATOM 701 N N . ALA A 1 91 ? -3.746 15.484 33.031 1 91.31 91 ALA A N 1
ATOM 702 C CA . ALA A 1 91 ? -4.137 16.078 31.75 1 91.31 91 ALA A CA 1
ATOM 703 C C . ALA A 1 91 ? -3.041 15.891 30.703 1 91.31 91 ALA A C 1
ATOM 705 O O . ALA A 1 91 ? -1.852 16 31.016 1 91.31 91 ALA A O 1
ATOM 706 N N . LEU A 1 92 ? -3.389 15.562 29.562 1 94.88 92 LEU A N 1
ATOM 707 C CA . LEU A 1 92 ? -2.457 15.258 28.469 1 94.88 92 LEU A CA 1
ATOM 708 C C . LEU A 1 92 ? -2.246 16.469 27.578 1 94.88 92 LEU A C 1
ATOM 710 O O . LEU A 1 92 ? -3.141 17.312 27.438 1 94.88 92 LEU A O 1
ATOM 714 N N . PRO A 1 93 ? -1.027 16.578 27.016 1 96.94 93 PRO A N 1
ATOM 715 C CA . PRO A 1 93 ? -0.872 17.625 25.984 1 96.94 93 PRO A CA 1
ATOM 716 C C . PRO A 1 93 ? -1.794 17.406 24.797 1 96.94 93 PRO A C 1
ATOM 718 O O . PRO A 1 93 ? -2.285 16.297 24.578 1 96.94 93 PRO A O 1
ATOM 721 N N . VAL A 1 94 ? -1.983 18.5 24.031 1 98 94 VAL A N 1
ATOM 722 C CA . VAL A 1 94 ? -2.852 18.453 22.859 1 98 94 VAL A CA 1
ATOM 723 C C . VAL A 1 94 ? -2.041 18.766 21.609 1 98 94 VAL A C 1
ATOM 725 O O . VAL A 1 94 ? -1.203 19.672 21.609 1 98 94 VAL A O 1
ATOM 728 N N . VAL A 1 95 ? -2.23 17.938 20.641 1 98.88 95 VAL A N 1
ATOM 729 C CA . VAL A 1 95 ? -1.676 18.203 19.312 1 98.88 95 VAL A CA 1
ATOM 730 C C . VAL A 1 95 ? -2.805 18.5 18.328 1 98.88 95 VAL A C 1
ATOM 732 O O . VAL A 1 95 ? -3.615 17.625 18.031 1 98.88 95 VAL A O 1
ATOM 735 N N . VAL A 1 96 ? -2.922 19.734 17.906 1 98.94 96 VAL A N 1
ATOM 736 C CA . VAL A 1 96 ? -3.828 20.078 16.812 1 98.94 96 VAL A CA 1
ATOM 737 C C . VAL A 1 96 ? -3.145 19.812 15.469 1 98.94 96 VAL A C 1
ATOM 739 O O . VAL A 1 96 ? -2.105 20.406 15.172 1 98.94 96 VAL A O 1
ATOM 742 N N . PHE A 1 97 ? -3.734 18.938 14.703 1 98.94 97 PHE A N 1
ATOM 743 C CA . PHE A 1 97 ? -3.092 18.453 13.484 1 98.94 97 PHE A CA 1
ATOM 744 C C . PHE A 1 97 ? -3.824 18.969 12.25 1 98.94 97 PHE A C 1
ATOM 746 O O . PHE A 1 97 ? -5.055 18.922 12.18 1 98.94 97 PHE A O 1
ATOM 753 N N . PHE A 1 98 ? -3.066 19.531 11.25 1 98.94 98 PHE A N 1
ATOM 754 C CA . PHE A 1 98 ? -3.564 19.922 9.93 1 98.94 98 PHE A CA 1
ATOM 755 C C . PHE A 1 98 ? -3.014 18.984 8.852 1 98.94 98 PHE A C 1
ATOM 757 O O . PHE A 1 98 ? -1.8 18.906 8.664 1 98.94 98 PHE A O 1
ATOM 764 N N . HIS A 1 99 ? -3.912 18.328 8.156 1 98.88 99 HIS A N 1
ATOM 765 C CA . HIS A 1 99 ? -3.492 17.359 7.16 1 98.88 99 HIS A CA 1
ATOM 766 C C . HIS A 1 99 ? -2.965 18.047 5.906 1 98.88 99 HIS A C 1
ATOM 768 O O . HIS A 1 99 ? -3.295 19.203 5.641 1 98.88 99 HIS A O 1
ATOM 774 N N . GLY A 1 100 ? -2.119 17.328 5.18 1 98.75 100 GLY A N 1
ATOM 775 C CA . GLY A 1 100 ? -1.639 17.797 3.893 1 98.75 100 GLY A CA 1
ATOM 776 C C . GLY A 1 100 ? -2.633 17.578 2.768 1 98.75 100 GLY A C 1
ATOM 777 O O . GLY A 1 100 ? -3.824 17.375 3.016 1 98.75 100 GLY A O 1
ATOM 778 N N . GLY A 1 101 ? -2.113 17.766 1.534 1 97.94 101 GLY A N 1
ATOM 779 C CA . GLY A 1 101 ? -2.965 17.594 0.368 1 97.94 101 GLY A CA 1
ATOM 780 C C . GLY A 1 101 ? -3.068 18.844 -0.482 1 97.94 101 GLY A C 1
ATOM 781 O O . GLY A 1 101 ? -4.031 19.016 -1.235 1 97.94 101 GLY A O 1
ATOM 782 N N . GLY A 1 102 ? -2.145 19.734 -0.312 1 98.06 102 GLY A N 1
ATOM 783 C CA . GLY A 1 102 ? -2.08 20.906 -1.153 1 98.06 102 GLY A CA 1
ATOM 784 C C . GLY A 1 102 ? -3.299 21.797 -1.019 1 98.06 102 GLY A C 1
ATOM 785 O O . GLY A 1 102 ? -3.691 22.484 -1.974 1 98.06 102 GLY A O 1
ATOM 786 N N . PHE A 1 103 ? -4.004 21.625 0.037 1 98.5 103 PHE A N 1
ATOM 787 C CA . PHE A 1 103 ? -5.215 22.391 0.333 1 98.5 103 PHE A CA 1
ATOM 788 C C . PHE A 1 103 ? -6.391 21.875 -0.491 1 98.5 103 PHE A C 1
ATOM 790 O O . PHE A 1 103 ? -7.5 22.391 -0.387 1 98.5 103 PHE A O 1
ATOM 797 N N . VAL A 1 104 ? -6.215 20.844 -1.326 1 97.62 104 VAL A N 1
ATOM 798 C CA . VAL A 1 104 ? -7.297 20.469 -2.232 1 97.62 104 VAL A CA 1
ATOM 799 C C . VAL A 1 104 ? -7.629 18.984 -2.059 1 97.62 104 VAL A C 1
ATOM 801 O O . VAL A 1 104 ? -8.625 18.5 -2.6 1 97.62 104 VAL A O 1
ATOM 804 N N . LEU A 1 105 ? -6.789 18.344 -1.29 1 97.44 105 LEU A N 1
ATOM 805 C CA . LEU A 1 105 ? -6.977 16.891 -1.185 1 97.44 105 LEU A CA 1
ATOM 806 C C . LEU A 1 105 ? -7.062 16.469 0.275 1 97.44 105 LEU A C 1
ATOM 808 O O . LEU A 1 105 ? -6.652 17.203 1.172 1 97.44 105 LEU A O 1
ATOM 812 N N . PHE A 1 106 ? -7.582 15.227 0.53 1 97.94 106 PHE A N 1
ATOM 813 C CA . PHE A 1 106 ? -7.586 14.484 1.786 1 97.94 106 PHE A CA 1
ATOM 814 C C . PHE A 1 106 ? -8.523 15.141 2.797 1 97.94 106 PHE A C 1
ATOM 816 O O . PHE A 1 106 ? -9.25 16.078 2.459 1 97.94 106 PHE A O 1
ATOM 823 N N . SER A 1 107 ? -8.688 14.539 3.875 1 98.06 107 SER A N 1
ATOM 824 C CA . SER A 1 107 ? -9.531 14.953 4.988 1 98.06 107 SER A CA 1
ATOM 825 C C . SER A 1 107 ? -9.07 14.328 6.297 1 98.06 107 SER A C 1
ATOM 827 O O . SER A 1 107 ? -8.172 13.484 6.309 1 98.06 107 SER A O 1
ATOM 829 N N . ALA A 1 108 ? -9.672 14.766 7.328 1 98.5 108 ALA A N 1
ATOM 830 C CA . ALA A 1 108 ? -9.383 14.18 8.633 1 98.5 108 ALA A CA 1
ATOM 831 C C . ALA A 1 108 ? -9.844 12.727 8.703 1 98.5 108 ALA A C 1
ATOM 833 O O . ALA A 1 108 ? -9.445 11.984 9.602 1 98.5 108 ALA A O 1
ATOM 834 N N . ALA A 1 109 ? -10.688 12.359 7.75 1 98 109 ALA A N 1
ATOM 835 C CA . ALA A 1 109 ? -11.203 10.992 7.734 1 98 109 ALA A CA 1
ATOM 836 C C . ALA A 1 109 ? -10.375 10.102 6.816 1 98 109 ALA A C 1
ATOM 838 O O . ALA A 1 109 ? -10.586 8.883 6.762 1 98 109 ALA A O 1
ATOM 839 N N . SER A 1 110 ? -9.445 10.711 6.051 1 98.25 110 SER A N 1
ATOM 840 C CA . SER A 1 110 ? -8.594 9.898 5.191 1 98.25 110 SER A CA 1
ATOM 841 C C . SER A 1 110 ? -7.809 8.875 6 1 98.25 110 SER A C 1
ATOM 843 O O . SER A 1 110 ? -7.25 9.195 7.051 1 98.25 110 SER A O 1
ATOM 845 N N . CYS A 1 111 ? -7.699 7.648 5.512 1 96.75 111 CYS A N 1
ATOM 846 C CA . CYS A 1 111 ? -7.109 6.559 6.277 1 96.75 111 CYS A CA 1
ATOM 847 C C . CYS A 1 111 ? -5.637 6.832 6.57 1 96.75 111 CYS A C 1
ATOM 849 O O . CYS A 1 111 ? -5.125 6.441 7.621 1 96.75 111 CYS A O 1
ATOM 851 N N . TYR A 1 112 ? -4.91 7.508 5.617 1 97.12 112 TYR A N 1
ATOM 852 C CA . TYR A 1 112 ? -3.514 7.867 5.84 1 97.12 112 TYR A CA 1
ATOM 853 C C . TYR A 1 112 ? -3.367 8.727 7.09 1 97.12 112 TYR A C 1
ATOM 855 O O . TYR A 1 112 ? -2.5 8.477 7.93 1 97.12 112 TYR A O 1
ATOM 863 N N . TYR A 1 113 ? -4.207 9.648 7.188 1 98.44 113 TYR A N 1
ATOM 864 C CA . TYR A 1 113 ? -4.086 10.594 8.289 1 98.44 113 TYR A CA 1
ATOM 865 C C . TYR A 1 113 ? -4.672 10.016 9.57 1 98.44 113 TYR A C 1
ATOM 867 O O . TYR A 1 113 ? -4.188 10.305 10.672 1 98.44 113 TYR A O 1
ATOM 875 N N . ASP A 1 114 ? -5.73 9.211 9.453 1 97.69 114 ASP A N 1
ATOM 876 C CA . ASP A 1 114 ? -6.195 8.477 10.625 1 97.69 114 ASP A CA 1
ATOM 877 C C . ASP A 1 114 ? -5.059 7.66 11.242 1 97.69 114 ASP A C 1
ATOM 879 O O . ASP A 1 114 ? -4.848 7.703 12.461 1 97.69 114 ASP A O 1
ATOM 883 N N . ARG A 1 115 ? -4.344 6.984 10.422 1 96.38 115 ARG A N 1
ATOM 884 C CA . ARG A 1 115 ? -3.252 6.137 10.883 1 96.38 115 ARG A CA 1
ATOM 885 C C . ARG A 1 115 ? -2.139 6.969 11.508 1 96.38 115 ARG A C 1
ATOM 887 O O . ARG A 1 115 ? -1.6 6.613 12.562 1 96.38 115 ARG A O 1
ATOM 894 N N . LEU A 1 116 ? -1.768 7.996 10.867 1 98.12 116 LEU A N 1
ATOM 895 C CA . LEU A 1 116 ? -0.707 8.852 11.391 1 98.12 116 LEU A CA 1
ATOM 896 C C . LEU A 1 116 ? -1.102 9.453 12.734 1 98.12 116 LEU A C 1
ATOM 898 O O . LEU A 1 116 ? -0.326 9.406 13.695 1 98.12 116 LEU A O 1
ATOM 902 N N . CYS A 1 117 ? -2.297 9.992 12.812 1 98.62 117 CYS A N 1
ATOM 903 C CA . CYS A 1 117 ? -2.75 10.641 14.039 1 98.62 117 CYS A CA 1
ATOM 904 C C . CYS A 1 117 ? -2.85 9.641 15.188 1 98.62 117 CYS A C 1
ATOM 906 O O . CYS A 1 117 ? -2.533 9.961 16.328 1 98.62 117 CYS A O 1
ATOM 908 N N . ARG A 1 118 ? -3.301 8.414 14.906 1 97.75 118 ARG A N 1
ATOM 909 C CA . ARG A 1 118 ? -3.328 7.371 15.93 1 97.75 118 ARG A CA 1
ATOM 910 C C . ARG A 1 118 ? -1.924 7.066 16.438 1 97.75 118 ARG A C 1
ATOM 912 O O . ARG A 1 118 ? -1.724 6.863 17.641 1 97.75 118 ARG A O 1
ATOM 919 N N . ARG A 1 119 ? -0.959 6.992 15.539 1 97.19 119 ARG A N 1
ATOM 920 C CA . ARG A 1 119 ? 0.418 6.723 15.938 1 97.19 119 ARG A CA 1
ATOM 921 C C . ARG A 1 119 ? 0.964 7.852 16.812 1 97.19 119 ARG A C 1
ATOM 923 O O . ARG A 1 119 ? 1.605 7.598 17.828 1 97.19 119 ARG A O 1
ATOM 930 N N . ILE A 1 120 ? 0.718 9.078 16.359 1 98.5 120 ILE A N 1
ATOM 931 C CA . ILE A 1 120 ? 1.151 10.227 17.141 1 98.5 120 ILE A CA 1
ATOM 932 C C . ILE A 1 120 ? 0.518 10.172 18.531 1 98.5 120 ILE A C 1
ATOM 934 O O . ILE A 1 120 ? 1.207 10.336 19.547 1 98.5 120 ILE A O 1
ATOM 938 N N . CYS A 1 121 ? -0.765 9.914 18.562 1 98.12 121 CYS A N 1
ATOM 939 C CA . CYS A 1 121 ? -1.513 9.828 19.812 1 98.12 121 CYS A CA 1
ATOM 940 C C . CYS A 1 121 ? -0.914 8.781 20.75 1 98.12 121 CYS A C 1
ATOM 942 O O . CYS A 1 121 ? -0.632 9.062 21.906 1 98.12 121 CYS A O 1
ATOM 944 N N . ARG A 1 122 ? -0.707 7.668 20.219 1 96.31 122 ARG A N 1
ATOM 945 C CA . ARG A 1 122 ? -0.229 6.535 21 1 96.31 122 ARG A CA 1
ATOM 946 C C . ARG A 1 122 ? 1.195 6.77 21.5 1 96.31 122 ARG A C 1
ATOM 948 O O . ARG A 1 122 ? 1.482 6.602 22.688 1 96.31 122 ARG A O 1
ATOM 955 N N . GLU A 1 123 ? 2.107 7.199 20.641 1 96.56 123 GLU A N 1
ATOM 956 C CA . GLU A 1 123 ? 3.531 7.277 20.953 1 96.56 123 GLU A CA 1
ATOM 957 C C . GLU A 1 123 ? 3.838 8.484 21.828 1 96.56 123 GLU A C 1
ATOM 959 O O . GLU A 1 123 ? 4.719 8.422 22.688 1 96.56 123 GLU A O 1
ATOM 964 N N . LEU A 1 124 ? 3.127 9.57 21.578 1 97.44 124 LEU A N 1
ATOM 965 C CA . LEU A 1 124 ? 3.375 10.781 22.344 1 97.44 124 LEU A CA 1
ATOM 966 C C . LEU A 1 124 ? 2.568 10.773 23.641 1 97.44 124 LEU A C 1
ATOM 968 O O . LEU A 1 124 ? 2.822 11.578 24.547 1 97.44 124 LEU A O 1
ATOM 972 N N . ARG A 1 125 ? 1.574 9.914 23.75 1 94.94 125 ARG A N 1
ATOM 973 C CA . ARG A 1 125 ? 0.569 10 24.797 1 94.94 125 ARG A CA 1
ATOM 974 C C . ARG A 1 125 ? -0.019 11.406 24.875 1 94.94 125 ARG A C 1
ATOM 976 O O . ARG A 1 125 ? 0.074 12.062 25.922 1 94.94 125 ARG A O 1
ATOM 983 N N . ALA A 1 126 ? -0.585 11.82 23.812 1 97.38 126 ALA A N 1
ATOM 984 C CA . ALA A 1 126 ? -1.232 13.117 23.641 1 97.38 126 ALA A CA 1
ATOM 985 C C . ALA A 1 126 ? -2.596 12.969 22.969 1 97.38 126 ALA A C 1
ATOM 987 O O . ALA A 1 126 ? -2.836 11.992 22.25 1 97.38 126 ALA A O 1
ATOM 988 N N . VAL A 1 127 ? -3.453 13.836 23.281 1 97.88 127 VAL A N 1
ATOM 989 C CA . VAL A 1 127 ? -4.699 13.914 22.531 1 97.88 127 VAL A CA 1
ATOM 990 C C . VAL A 1 127 ? -4.461 14.648 21.219 1 97.88 127 VAL A C 1
ATOM 992 O O . VAL A 1 127 ? -3.832 15.711 21.203 1 97.88 127 VAL A O 1
ATOM 995 N N . VAL A 1 128 ? -4.855 14.023 20.109 1 98.81 128 VAL A N 1
ATOM 996 C CA . VAL A 1 128 ? -4.668 14.641 18.797 1 98.81 128 VAL A CA 1
ATOM 997 C C . VAL A 1 128 ? -6.012 15.141 18.266 1 98.81 128 VAL A C 1
ATOM 999 O O . VAL A 1 128 ? -6.996 14.398 18.25 1 98.81 128 VAL A O 1
ATOM 1002 N N . VAL A 1 129 ? -6.074 16.375 17.891 1 98.81 129 VAL A N 1
ATOM 1003 C CA . VAL A 1 129 ? -7.238 16.984 17.266 1 98.81 129 VAL A CA 1
ATOM 1004 C C . VAL A 1 129 ? -6.957 17.234 15.781 1 98.81 129 VAL A C 1
ATOM 1006 O O . VAL A 1 129 ? -6.336 18.234 15.422 1 98.81 129 VAL A O 1
ATOM 1009 N N . SER A 1 130 ? -7.383 16.312 14.953 1 98.94 130 SER A N 1
ATOM 1010 C CA . SER A 1 130 ? -7.184 16.406 13.508 1 98.94 130 SER A CA 1
ATOM 1011 C C . SER A 1 130 ? -8.297 17.219 12.852 1 98.94 130 SER A C 1
ATOM 1013 O O . SER A 1 130 ? -9.406 16.719 12.664 1 98.94 130 SER A O 1
ATOM 1015 N N . VAL A 1 131 ? -7.977 18.391 12.367 1 98.94 131 VAL A N 1
ATOM 1016 C CA . VAL A 1 131 ? -8.984 19.344 11.891 1 98.94 131 VAL A CA 1
ATOM 1017 C C . VAL A 1 131 ? -9.344 19.016 10.438 1 98.94 131 VAL A C 1
ATOM 1019 O O . VAL A 1 131 ? -8.461 18.812 9.602 1 98.94 131 VAL A O 1
ATOM 1022 N N . ASN A 1 132 ? -10.602 18.859 10.195 1 98.81 132 ASN A N 1
ATOM 1023 C CA . ASN A 1 132 ? -11.102 18.719 8.836 1 98.81 132 ASN A CA 1
ATOM 1024 C C . ASN A 1 132 ? -11.406 20.062 8.195 1 98.81 132 ASN A C 1
ATOM 1026 O O . ASN A 1 132 ? -12.562 20.375 7.906 1 98.81 132 ASN A O 1
ATOM 1030 N N . TYR A 1 133 ? -10.344 20.797 7.918 1 98.5 133 TYR A N 1
ATOM 1031 C CA . TYR A 1 133 ? -10.523 22.141 7.398 1 98.5 133 TYR A CA 1
ATOM 1032 C C . TYR A 1 133 ? -11.109 22.109 5.992 1 98.5 133 TYR A C 1
ATOM 1034 O O . TYR A 1 133 ? -11.031 21.094 5.305 1 98.5 133 TYR A O 1
ATOM 1042 N N . ARG A 1 134 ? -11.68 23.234 5.559 1 96.69 134 ARG A N 1
ATOM 1043 C CA . ARG A 1 134 ? -12.273 23.328 4.227 1 96.69 134 ARG A CA 1
ATOM 1044 C C . ARG A 1 134 ? -11.195 23.281 3.146 1 96.69 134 ARG A C 1
ATOM 1046 O O . ARG A 1 134 ? -10.195 24 3.234 1 96.69 134 ARG A O 1
ATOM 1053 N N . LEU A 1 135 ? -11.383 22.484 2.135 1 97.38 135 LEU A N 1
ATOM 1054 C CA . LEU A 1 135 ? -10.469 22.406 1 1 97.38 135 LEU A CA 1
ATOM 1055 C C . LEU A 1 135 ? -10.719 23.562 0.026 1 97.38 135 LEU A C 1
ATOM 1057 O O . LEU A 1 135 ? -11.844 24.047 -0.088 1 97.38 135 LEU A O 1
ATOM 1061 N N . ALA A 1 136 ? -9.641 23.844 -0.6 1 96 136 ALA A N 1
ATOM 1062 C CA . ALA A 1 136 ? -9.727 24.953 -1.554 1 96 136 ALA A CA 1
ATOM 1063 C C . ALA A 1 136 ? -10.633 24.594 -2.727 1 96 136 ALA A C 1
ATOM 1065 O O . ALA A 1 136 ? -10.609 23.453 -3.217 1 96 136 ALA A O 1
ATOM 1066 N N . GLY A 1 137 ? -11.484 25.438 -3.115 1 89.12 137 GLY A N 1
ATOM 1067 C CA . GLY A 1 137 ? -12.391 25.469 -4.258 1 89.12 137 GLY A CA 1
ATOM 1068 C C . GLY A 1 137 ? -12.789 26.875 -4.652 1 89.12 137 GLY A C 1
ATOM 1069 O O . GLY A 1 137 ? -12.273 27.859 -4.105 1 89.12 137 GLY A O 1
ATOM 1070 N N . PRO A 1 138 ? -13.547 27.031 -5.629 1 84.62 138 PRO A N 1
ATOM 1071 C CA . PRO A 1 138 ? -13.883 28.359 -6.133 1 84.62 138 PRO A CA 1
ATOM 1072 C C . PRO A 1 138 ? -14.391 29.297 -5.039 1 84.62 138 PRO A C 1
ATOM 1074 O O . PRO A 1 138 ? -14.031 30.484 -5.02 1 84.62 138 PRO A O 1
ATOM 1077 N N . ALA A 1 139 ? -15.125 28.766 -4.047 1 86.25 139 ALA A N 1
ATOM 1078 C CA . ALA A 1 139 ? -15.672 29.641 -3.006 1 86.25 139 ALA A CA 1
ATOM 1079 C C . ALA A 1 139 ? -14.93 29.453 -1.688 1 86.25 139 ALA A C 1
ATOM 1081 O O . ALA A 1 139 ? -15.344 29.969 -0.652 1 86.25 139 ALA A O 1
ATOM 1082 N N . ARG A 1 140 ? -13.836 28.766 -1.706 1 93.62 140 ARG A N 1
ATOM 1083 C CA . ARG A 1 140 ? -13.156 28.422 -0.462 1 93.62 140 ARG A CA 1
ATOM 1084 C C . ARG A 1 140 ? -11.648 28.578 -0.609 1 93.62 140 ARG A C 1
ATOM 1086 O O . ARG A 1 140 ? -10.883 27.719 -0.168 1 93.62 140 ARG A O 1
ATOM 1093 N N . ARG A 1 141 ? -11.273 29.594 -1.302 1 95.06 141 ARG A N 1
ATOM 1094 C CA . ARG A 1 141 ? -9.859 29.906 -1.469 1 95.06 141 ARG A CA 1
ATOM 1095 C C . ARG A 1 141 ? -9.289 30.547 -0.211 1 95.06 141 ARG A C 1
ATOM 1097 O O . ARG A 1 141 ? -9.984 30.672 0.801 1 95.06 141 ARG A O 1
ATOM 1104 N N . PHE A 1 142 ? -8.023 30.906 -0.148 1 96 142 PHE A N 1
ATOM 1105 C CA . PHE A 1 142 ? -7.406 31.703 0.911 1 96 142 PHE A CA 1
ATOM 1106 C C . PHE A 1 142 ? -8.336 32.812 1.367 1 96 142 PHE A C 1
ATOM 1108 O O . PHE A 1 142 ? -8.945 33.5 0.542 1 96 142 PHE A O 1
ATOM 1115 N N . PRO A 1 143 ? -8.469 32.844 2.646 1 97.25 143 PRO A N 1
ATOM 1116 C CA . PRO A 1 143 ? -7.766 32.219 3.768 1 97.25 143 PRO A CA 1
ATOM 1117 C C . PRO A 1 143 ? -8.617 31.203 4.504 1 97.25 143 PRO A C 1
ATOM 1119 O O . PRO A 1 143 ? -8.469 31.031 5.715 1 97.25 143 PRO A O 1
ATOM 1122 N N . ALA A 1 144 ? -9.586 30.547 3.805 1 97.62 144 ALA A N 1
ATOM 1123 C CA . ALA A 1 144 ? -10.602 29.719 4.434 1 97.62 144 ALA A CA 1
ATOM 1124 C C . ALA A 1 144 ? -9.961 28.641 5.316 1 97.62 144 ALA A C 1
ATOM 1126 O O . ALA A 1 144 ? -10.406 28.422 6.445 1 97.62 144 ALA A O 1
ATOM 1127 N N . ALA A 1 145 ? -8.961 28 4.816 1 98.56 145 ALA A N 1
ATOM 1128 C CA . ALA A 1 145 ? -8.297 26.938 5.578 1 98.56 145 ALA A CA 1
ATOM 1129 C C . ALA A 1 145 ? -7.699 27.484 6.871 1 98.56 145 ALA A C 1
ATOM 1131 O O . ALA A 1 145 ? -7.801 26.859 7.926 1 98.56 145 ALA A O 1
ATOM 1132 N N . TYR A 1 146 ? -7.105 28.688 6.793 1 98.31 146 TYR A N 1
ATOM 1133 C CA . TYR A 1 146 ? -6.516 29.328 7.969 1 98.31 146 TYR A CA 1
ATOM 1134 C C . TYR A 1 146 ? -7.59 29.719 8.977 1 98.31 146 TYR A C 1
ATOM 1136 O O . TYR A 1 146 ? -7.398 29.562 10.188 1 98.31 146 TYR A O 1
ATOM 1144 N N . ASP A 1 147 ? -8.703 30.234 8.406 1 97.94 147 ASP A N 1
ATOM 1145 C CA . ASP A 1 147 ? -9.828 30.562 9.266 1 97.94 147 ASP A CA 1
ATOM 1146 C C . ASP A 1 147 ? -10.305 29.344 10.055 1 97.94 147 ASP A C 1
ATOM 1148 O O . ASP A 1 147 ? -10.609 29.453 11.242 1 97.94 147 ASP A O 1
ATOM 1152 N N . ASP A 1 148 ? -10.328 28.266 9.375 1 98.62 148 ASP A N 1
ATOM 1153 C CA . ASP A 1 148 ? -10.789 27.031 10.008 1 98.62 148 ASP A CA 1
ATOM 1154 C C . ASP A 1 148 ? -9.797 26.562 11.078 1 98.62 148 ASP A C 1
ATOM 1156 O O . ASP A 1 148 ? -10.203 26.078 12.133 1 98.62 148 ASP A O 1
ATOM 1160 N N . GLY A 1 149 ? -8.508 26.688 10.836 1 98.75 149 GLY A N 1
ATOM 1161 C CA . GLY A 1 149 ? -7.512 26.375 11.844 1 98.75 149 GLY A CA 1
ATOM 1162 C C . GLY A 1 149 ? -7.633 27.234 13.086 1 98.75 149 GLY A C 1
ATOM 1163 O O . GLY A 1 149 ? -7.562 26.719 14.211 1 98.75 149 GLY A O 1
ATOM 1164 N N . LEU A 1 150 ? -7.793 28.531 12.867 1 98.12 150 LEU A N 1
ATOM 1165 C CA . LEU A 1 150 ? -7.949 29.438 13.984 1 98.12 150 LEU A CA 1
ATOM 1166 C C . LEU A 1 150 ? -9.227 29.141 14.766 1 98.12 150 LEU A C 1
ATOM 1168 O O . LEU A 1 150 ? -9.234 29.203 15.992 1 98.12 150 LEU A O 1
ATOM 1172 N N . ALA A 1 151 ? -10.289 28.812 14.039 1 98 151 ALA A N 1
ATOM 1173 C CA . ALA A 1 151 ? -11.555 28.453 14.68 1 98 151 ALA A CA 1
ATOM 1174 C C . ALA A 1 151 ? -11.398 27.219 15.57 1 98 151 ALA A C 1
ATOM 1176 O O . ALA A 1 151 ? -12.016 27.141 16.641 1 98 151 ALA A O 1
ATOM 1177 N N . ALA A 1 152 ? -10.625 26.297 15.133 1 98.44 152 ALA A N 1
ATOM 1178 C CA . ALA A 1 152 ? -10.375 25.109 15.93 1 98.44 152 ALA A CA 1
ATOM 1179 C C . ALA A 1 152 ? -9.68 25.453 17.234 1 98.44 152 ALA A C 1
ATOM 1181 O O . ALA A 1 152 ? -10.039 24.938 18.297 1 98.44 152 ALA A O 1
ATOM 1182 N N . LEU A 1 153 ? -8.695 26.359 17.188 1 98.06 153 LEU A N 1
ATOM 1183 C CA . LEU A 1 153 ? -7.996 26.781 18.406 1 98.06 153 LEU A CA 1
ATOM 1184 C C . LEU A 1 153 ? -8.938 27.531 19.344 1 98.06 153 LEU A C 1
ATOM 1186 O O . LEU A 1 153 ? -8.914 27.312 20.547 1 98.06 153 LEU A O 1
ATOM 1190 N N . ARG A 1 154 ? -9.758 28.391 18.828 1 96.62 154 ARG A N 1
ATOM 1191 C CA . ARG A 1 154 ? -10.719 29.125 19.641 1 96.62 154 ARG A CA 1
ATOM 1192 C C . ARG A 1 154 ? -11.703 28.172 20.312 1 96.62 154 ARG A C 1
ATOM 1194 O O . ARG A 1 154 ? -12.062 28.375 21.484 1 96.62 154 ARG A O 1
ATOM 1201 N N . TYR A 1 155 ? -12.109 27.203 19.562 1 96.81 155 TYR A N 1
ATOM 1202 C CA . TYR A 1 155 ? -13.008 26.203 20.109 1 96.81 155 TYR A CA 1
ATOM 1203 C C . TYR A 1 155 ? -12.359 25.5 21.297 1 96.81 155 TYR A C 1
ATOM 1205 O O . TYR A 1 155 ? -12.984 25.344 22.359 1 96.81 155 TYR A O 1
ATOM 1213 N N . LEU A 1 156 ? -11.172 25.062 21.094 1 97.12 156 LEU A N 1
ATOM 1214 C CA . LEU A 1 156 ? -10.453 24.375 22.156 1 97.12 156 LEU A CA 1
ATOM 1215 C C . LEU A 1 156 ? -10.266 25.281 23.375 1 97.12 156 LEU A C 1
ATOM 1217 O O . LEU A 1 156 ? -10.414 24.844 24.516 1 97.12 156 LEU A O 1
ATOM 1221 N N . ASP A 1 157 ? -9.914 26.469 23.094 1 95.81 157 ASP A N 1
ATOM 1222 C CA . ASP A 1 157 ? -9.68 27.438 24.172 1 95.81 157 ASP A CA 1
ATOM 1223 C C . ASP A 1 157 ? -10.945 27.656 25 1 95.81 157 ASP A C 1
ATOM 1225 O O . ASP A 1 157 ? -10.883 27.719 26.219 1 95.81 157 ASP A O 1
ATOM 1229 N N . ALA A 1 158 ? -12.07 27.688 24.344 1 93.94 158 ALA A N 1
ATOM 1230 C CA . ALA A 1 158 ? -13.336 28.016 24.984 1 93.94 158 ALA A CA 1
ATOM 1231 C C . ALA A 1 158 ? -13.945 26.781 25.656 1 93.94 158 ALA A C 1
ATOM 1233 O O . ALA A 1 158 ? -14.555 26.875 26.719 1 93.94 158 ALA A O 1
ATOM 1234 N N . ASN A 1 159 ? -13.758 25.641 25.047 1 93.19 159 ASN A N 1
ATOM 1235 C CA . ASN A 1 159 ? -14.57 24.484 25.438 1 93.19 159 ASN A CA 1
ATOM 1236 C C . ASN A 1 159 ? -13.703 23.344 25.953 1 93.19 159 ASN A C 1
ATOM 1238 O O . ASN A 1 159 ? -14.203 22.422 26.609 1 93.19 159 ASN A O 1
ATOM 1242 N N . GLY A 1 160 ? -12.414 23.453 25.672 1 94.19 160 GLY A N 1
ATOM 1243 C CA . GLY A 1 160 ? -11.641 22.25 25.844 1 94.19 160 GLY A CA 1
ATOM 1244 C C . GLY A 1 160 ? -12.148 21.094 25 1 94.19 160 GLY A C 1
ATOM 1245 O O . GLY A 1 160 ? -12.375 21.234 23.797 1 94.19 160 GLY A O 1
ATOM 1246 N N . LEU A 1 161 ? -12.125 19.891 25.594 1 93.81 161 LEU A N 1
ATOM 1247 C CA . LEU A 1 161 ? -12.664 18.703 24.938 1 93.81 161 LEU A CA 1
ATOM 1248 C C . LEU A 1 161 ? -13.609 17.938 25.859 1 93.81 161 LEU A C 1
ATOM 1250 O O . LEU A 1 161 ? -13.727 16.719 25.766 1 93.81 161 LEU A O 1
ATOM 1254 N N . ALA A 1 162 ? -14.219 18.656 26.656 1 85.31 162 ALA A N 1
ATOM 1255 C CA . ALA A 1 162 ? -15.062 18.078 27.703 1 85.31 162 ALA A CA 1
ATOM 1256 C C . ALA A 1 162 ? -16.266 17.359 27.094 1 85.31 162 ALA A C 1
ATOM 1258 O O . ALA A 1 162 ? -16.75 16.375 27.656 1 85.31 162 ALA A O 1
ATOM 1259 N N . GLU A 1 163 ? -16.641 17.766 25.953 1 84.31 163 GLU A N 1
ATOM 1260 C CA . GLU A 1 163 ? -17.844 17.188 25.359 1 84.31 163 GLU A CA 1
ATOM 1261 C C . GLU A 1 163 ? -17.516 15.953 24.516 1 84.31 163 GLU A C 1
ATOM 1263 O O . GLU A 1 163 ? -18.406 15.234 24.078 1 84.31 163 GLU A O 1
ATOM 1268 N N . ALA A 1 164 ? -16.297 15.734 24.328 1 89 164 ALA A N 1
ATOM 1269 C CA . ALA A 1 164 ? -15.875 14.562 23.547 1 89 164 ALA A CA 1
ATOM 1270 C C . ALA A 1 164 ? -15.844 13.312 24.438 1 89 164 ALA A C 1
ATOM 1272 O O . ALA A 1 164 ? -14.93 13.133 25.234 1 89 164 ALA A O 1
ATOM 1273 N N . ALA A 1 165 ? -16.766 12.461 24.219 1 82.19 165 ALA A N 1
ATOM 1274 C CA . ALA A 1 165 ? -16.938 11.289 25.062 1 82.19 165 ALA A CA 1
ATOM 1275 C C . ALA A 1 165 ? -15.719 10.367 24.984 1 82.19 165 ALA A C 1
ATOM 1277 O O . ALA A 1 165 ? -15.273 10.023 23.875 1 82.19 165 ALA A O 1
ATOM 1278 N N . GLY A 1 166 ? -15.219 10.07 26.141 1 85.38 166 GLY A N 1
ATOM 1279 C CA . GLY A 1 166 ? -14.164 9.062 26.219 1 85.38 166 GLY A CA 1
ATOM 1280 C C . GLY A 1 166 ? -12.789 9.625 25.922 1 85.38 166 GLY A C 1
ATOM 1281 O O . GLY A 1 166 ? -11.836 8.867 25.719 1 85.38 166 GLY A O 1
ATOM 1282 N N . VAL A 1 167 ? -12.75 10.93 25.859 1 90.94 167 VAL A N 1
ATOM 1283 C CA . VAL A 1 167 ? -11.469 11.578 25.578 1 90.94 167 VAL A CA 1
ATOM 1284 C C . VAL A 1 167 ? -10.812 11.992 26.891 1 90.94 167 VAL A C 1
ATOM 1286 O O . VAL A 1 167 ? -11.484 12.492 27.797 1 90.94 167 VAL A O 1
ATOM 1289 N N . ALA A 1 168 ? -9.531 11.812 26.984 1 89.56 168 ALA A N 1
ATOM 1290 C CA . ALA A 1 168 ? -8.758 12.164 28.172 1 89.56 168 ALA A CA 1
ATOM 1291 C C . ALA A 1 168 ? -8.766 13.672 28.422 1 89.56 168 ALA A C 1
ATOM 1293 O O . ALA A 1 168 ? -9 14.453 27.484 1 89.56 168 ALA A O 1
ATOM 1294 N N . ALA A 1 169 ? -8.555 14.055 29.672 1 91.31 169 ALA A N 1
ATOM 1295 C CA . ALA A 1 169 ? -8.398 15.469 29.984 1 91.31 169 ALA A CA 1
ATOM 1296 C C . ALA A 1 169 ? -7.184 16.062 29.281 1 91.31 169 ALA A C 1
ATOM 1298 O O . ALA A 1 169 ? -6.148 15.398 29.141 1 91.31 169 ALA A O 1
ATOM 1299 N N . VAL A 1 170 ? -7.332 17.328 28.891 1 93.81 170 VAL A N 1
ATOM 1300 C CA . VAL A 1 170 ? -6.258 17.922 28.109 1 93.81 170 VAL A CA 1
ATOM 1301 C C . VAL A 1 170 ? -5.672 19.125 28.859 1 93.81 170 VAL A C 1
ATOM 1303 O O . VAL A 1 170 ? -6.387 19.812 29.594 1 93.81 170 VAL A O 1
ATOM 1306 N N . ASP A 1 171 ? -4.391 19.25 28.766 1 94.88 171 ASP A N 1
ATOM 1307 C CA . ASP A 1 171 ? -3.66 20.422 29.25 1 94.88 171 ASP A CA 1
ATOM 1308 C C . ASP A 1 171 ? -3.469 21.453 28.125 1 94.88 171 ASP A C 1
ATOM 1310 O O . ASP A 1 171 ? -2.514 21.359 27.359 1 94.88 171 ASP A O 1
ATOM 1314 N N . LEU A 1 172 ? -4.25 22.484 28.094 1 96 172 LEU A N 1
ATOM 1315 C CA . LEU A 1 172 ? -4.262 23.453 27.016 1 96 172 LEU A CA 1
ATOM 1316 C C . LEU A 1 172 ? -3.051 24.375 27.094 1 96 172 LEU A C 1
ATOM 1318 O O . LEU A 1 172 ? -2.752 25.094 26.125 1 96 172 LEU A O 1
ATOM 1322 N N . SER A 1 173 ? -2.361 24.344 28.219 1 94.88 173 SER A N 1
ATOM 1323 C CA . SER A 1 173 ? -1.117 25.094 28.297 1 94.88 173 SER A CA 1
ATOM 1324 C C . SER A 1 173 ? 0.016 24.391 27.578 1 94.88 173 SER A C 1
ATOM 1326 O O . SER A 1 173 ? 1.089 24.953 27.375 1 94.88 173 SER A O 1
ATOM 1328 N N . SER A 1 174 ? -0.233 23.156 27.188 1 96.94 174 SER A N 1
ATOM 1329 C CA . SER A 1 174 ? 0.682 22.344 26.406 1 96.94 174 SER A CA 1
ATOM 1330 C C . SER A 1 174 ? 0.057 21.953 25.062 1 96.94 174 SER A C 1
ATOM 1332 O O . SER A 1 174 ? -0.006 20.766 24.719 1 96.94 174 SER A O 1
ATOM 1334 N N . CYS A 1 175 ? -0.275 23.016 24.297 1 98 175 CYS A N 1
ATOM 1335 C CA . CYS A 1 175 ? -0.861 22.812 22.984 1 98 175 CYS A CA 1
ATOM 1336 C C . CYS A 1 175 ? 0.2 22.906 21.891 1 98 175 CYS A C 1
ATOM 1338 O O . CYS A 1 175 ? 1.007 23.844 21.891 1 98 175 CYS A O 1
ATOM 1340 N N . PHE A 1 176 ? 0.254 21.938 21.078 1 98.81 176 PHE A N 1
ATOM 1341 C CA . PHE A 1 176 ? 1.161 21.906 19.938 1 98.81 176 PHE A CA 1
ATOM 1342 C C . PHE A 1 176 ? 0.383 21.906 18.625 1 98.81 176 PHE A C 1
ATOM 1344 O O . PHE A 1 176 ? -0.666 21.266 18.516 1 98.81 176 PHE A O 1
ATOM 1351 N N . LEU A 1 177 ? 0.858 22.656 17.609 1 98.88 177 LEU A N 1
ATOM 1352 C CA . LEU A 1 177 ? 0.374 22.516 16.234 1 98.88 177 LEU A CA 1
ATOM 1353 C C . LEU A 1 177 ? 1.275 21.594 15.43 1 98.88 177 LEU A C 1
ATOM 1355 O O . LEU A 1 177 ? 2.498 21.625 15.578 1 98.88 177 LEU A O 1
ATOM 1359 N N . ALA A 1 178 ? 0.676 20.766 14.664 1 98.94 178 ALA A N 1
ATOM 1360 C CA . ALA A 1 178 ? 1.425 19.891 13.758 1 98.94 178 ALA A CA 1
ATOM 1361 C C . ALA A 1 178 ? 0.712 19.75 12.414 1 98.94 178 ALA A C 1
ATOM 1363 O O . ALA A 1 178 ? -0.511 19.875 12.344 1 98.94 178 ALA A O 1
ATOM 1364 N N . GLY A 1 179 ? 1.437 19.531 11.383 1 98.94 179 GLY A N 1
ATOM 1365 C CA . GLY A 1 179 ? 0.862 19.312 10.07 1 98.94 179 GLY A CA 1
ATOM 1366 C C . GLY A 1 179 ? 1.902 19 9.008 1 98.94 179 GLY A C 1
ATOM 1367 O O . GLY A 1 179 ? 3.074 19.359 9.164 1 98.94 179 GLY A O 1
ATOM 1368 N N . ASP A 1 180 ? 1.499 18.328 7.953 1 98.88 180 ASP A N 1
ATOM 1369 C CA . ASP A 1 180 ? 2.422 17.969 6.879 1 98.88 180 ASP A CA 1
ATOM 1370 C C . ASP A 1 180 ? 2.07 18.703 5.586 1 98.88 180 ASP A C 1
ATOM 1372 O O . ASP A 1 180 ? 0.897 18.969 5.312 1 98.88 180 ASP A O 1
ATOM 1376 N N . SER A 1 181 ? 3.072 19.094 4.812 1 98.69 181 SER A N 1
ATOM 1377 C CA . SER A 1 181 ? 2.875 19.734 3.514 1 98.69 181 SER A CA 1
ATOM 1378 C C . SER A 1 181 ? 2.012 20.984 3.633 1 98.69 181 SER A C 1
ATOM 1380 O O . SER A 1 181 ? 2.352 21.906 4.371 1 98.69 181 SER A O 1
ATOM 1382 N N . ALA A 1 182 ? 0.753 21 3.027 1 98.81 182 ALA A N 1
ATOM 1383 C CA . ALA A 1 182 ? -0.164 22.125 3.18 1 98.81 182 ALA A CA 1
ATOM 1384 C C . ALA A 1 182 ? -0.545 22.328 4.645 1 98.81 182 ALA A C 1
ATOM 1386 O O . ALA A 1 182 ? -0.747 23.469 5.09 1 98.81 182 ALA A O 1
ATOM 1387 N N . GLY A 1 183 ? -0.58 21.234 5.379 1 98.88 183 GLY A N 1
ATOM 1388 C CA . GLY A 1 183 ? -0.817 21.328 6.809 1 98.88 183 GLY A CA 1
ATOM 1389 C C . GLY A 1 183 ? 0.326 21.984 7.559 1 98.88 183 GLY A C 1
ATOM 1390 O O . GLY A 1 183 ? 0.109 22.656 8.57 1 98.88 183 GLY A O 1
ATOM 1391 N N . GLY A 1 184 ? 1.558 21.703 7.086 1 98.88 184 GLY A N 1
ATOM 1392 C CA . GLY A 1 184 ? 2.695 22.422 7.641 1 98.88 184 GLY A CA 1
ATOM 1393 C C . GLY A 1 184 ? 2.645 23.922 7.379 1 98.88 184 GLY A C 1
ATOM 1394 O O . GLY A 1 184 ? 3.037 24.719 8.227 1 98.88 184 GLY A O 1
ATOM 1395 N N . ASN A 1 185 ? 2.213 24.266 6.199 1 98.62 185 ASN A N 1
ATOM 1396 C CA . ASN A 1 185 ? 1.94 25.656 5.887 1 98.62 185 ASN A CA 1
ATOM 1397 C C . ASN A 1 185 ? 0.928 26.266 6.855 1 98.62 185 ASN A C 1
ATOM 1399 O O . ASN A 1 185 ? 1.144 27.359 7.383 1 98.62 185 ASN A O 1
ATOM 1403 N N . MET A 1 186 ? -0.127 25.531 7.133 1 98.75 186 MET A N 1
ATOM 1404 C CA . MET A 1 186 ? -1.167 25.984 8.047 1 98.75 186 MET A CA 1
ATOM 1405 C C . MET A 1 186 ? -0.607 26.188 9.453 1 98.75 186 MET A C 1
ATOM 1407 O O . MET A 1 186 ? -0.994 27.125 10.156 1 98.75 186 MET A O 1
ATOM 1411 N N . VAL A 1 187 ? 0.275 25.281 9.844 1 98.81 187 VAL A N 1
ATOM 1412 C CA . VAL A 1 187 ? 0.88 25.391 11.164 1 98.81 187 VAL A CA 1
ATOM 1413 C C . VAL A 1 187 ? 1.529 26.75 11.328 1 98.81 187 VAL A C 1
ATOM 1415 O O . VAL A 1 187 ? 1.309 27.438 12.328 1 98.81 187 VAL A O 1
ATOM 1418 N N . HIS A 1 188 ? 2.279 27.188 10.352 1 97.88 188 HIS A N 1
ATOM 1419 C CA . HIS A 1 188 ? 2.936 28.484 10.398 1 97.88 188 HIS A CA 1
ATOM 1420 C C . HIS A 1 188 ? 1.912 29.609 10.477 1 97.88 188 HIS A C 1
ATOM 1422 O O . HIS A 1 188 ? 1.978 30.453 11.375 1 97.88 188 HIS A O 1
ATOM 1428 N N . HIS A 1 189 ? 1.005 29.609 9.625 1 97.56 189 HIS A N 1
ATOM 1429 C CA . HIS A 1 189 ? 0.115 30.75 9.477 1 97.56 189 HIS A CA 1
ATOM 1430 C C . HIS A 1 189 ? -0.906 30.797 10.609 1 97.56 189 HIS A C 1
ATOM 1432 O O . HIS A 1 189 ? -1.276 31.891 11.062 1 97.56 189 HIS A O 1
ATOM 1438 N N . VAL A 1 190 ? -1.399 29.656 11.039 1 98.38 190 VAL A N 1
ATOM 1439 C CA . VAL A 1 190 ? -2.352 29.625 12.141 1 98.38 190 VAL A CA 1
ATOM 1440 C C . VAL A 1 190 ? -1.653 30.031 13.438 1 98.38 190 VAL A C 1
ATOM 1442 O O . VAL A 1 190 ? -2.225 30.766 14.258 1 98.38 190 VAL A O 1
ATOM 1445 N N . ALA A 1 191 ? -0.433 29.609 13.633 1 97.81 191 ALA A N 1
ATOM 1446 C CA . ALA A 1 191 ? 0.334 30.031 14.797 1 97.81 191 ALA A CA 1
ATOM 1447 C C . ALA A 1 191 ? 0.515 31.547 14.82 1 97.81 191 ALA A C 1
ATOM 1449 O O . ALA A 1 191 ? 0.363 32.188 15.867 1 97.81 191 ALA A O 1
ATOM 1450 N N . GLN A 1 192 ? 0.833 32.125 13.656 1 94.94 192 GLN A N 1
ATOM 1451 C CA . GLN A 1 192 ? 0.996 33.562 13.539 1 94.94 192 GLN A CA 1
ATOM 1452 C C . GLN A 1 192 ? -0.3 34.281 13.883 1 94.94 192 GLN A C 1
ATOM 1454 O O . GLN A 1 192 ? -0.29 35.281 14.633 1 94.94 192 GLN A O 1
ATOM 1459 N N . ARG A 1 193 ? -1.322 33.812 13.375 1 95.19 193 ARG A N 1
ATOM 1460 C CA . ARG A 1 193 ? -2.621 34.438 13.586 1 95.19 193 ARG A CA 1
ATOM 1461 C C . ARG A 1 193 ? -3.049 34.344 15.047 1 95.19 193 ARG A C 1
ATOM 1463 O O . ARG A 1 193 ? -3.633 35.281 15.594 1 95.19 193 ARG A O 1
ATOM 1470 N N . TRP A 1 194 ? -2.785 33.219 15.641 1 96.06 194 TRP A N 1
ATOM 1471 C CA . TRP A 1 194 ? -3.109 33.031 17.047 1 96.06 194 TRP A CA 1
ATOM 1472 C C . TRP A 1 194 ? -2.311 33.969 17.922 1 96.06 194 TRP A C 1
ATOM 1474 O O . TRP A 1 194 ? -2.861 34.594 18.828 1 96.06 194 TRP A O 1
ATOM 1484 N N . ALA A 1 195 ? -1.046 34.125 17.641 1 92.19 195 ALA A N 1
ATOM 1485 C CA . ALA A 1 195 ? -0.178 35.031 18.375 1 92.19 195 ALA A CA 1
ATOM 1486 C C . ALA A 1 195 ? -0.665 36.469 18.25 1 92.19 195 ALA A C 1
ATOM 1488 O O . ALA A 1 195 ? -0.673 37.219 19.219 1 92.19 195 ALA A O 1
ATOM 1489 N N . ALA A 1 196 ? -1.025 36.812 17.047 1 89.44 196 ALA A N 1
ATOM 1490 C CA . ALA A 1 196 ? -1.515 38.156 16.797 1 89.44 196 ALA A CA 1
ATOM 1491 C C . ALA A 1 196 ? -2.811 38.438 17.562 1 89.44 196 ALA A C 1
ATOM 1493 O O . ALA A 1 196 ? -3.004 39.5 18.109 1 89.44 196 ALA A O 1
ATOM 1494 N N . ALA A 1 197 ? -3.662 37.438 17.547 1 88.81 197 ALA A N 1
ATOM 1495 C CA . ALA A 1 197 ? -4.934 37.562 18.25 1 88.81 197 ALA A CA 1
ATOM 1496 C C . ALA A 1 197 ? -4.719 37.688 19.766 1 88.81 197 ALA A C 1
ATOM 1498 O O . ALA A 1 197 ? -5.41 38.469 20.438 1 88.81 197 ALA A O 1
ATOM 1499 N N . SER A 1 198 ? -3.83 36.969 20.234 1 85.44 198 SER A N 1
ATOM 1500 C CA . SER A 1 198 ? -3.525 37 21.672 1 85.44 198 SER A CA 1
ATOM 1501 C C . SER A 1 198 ? -2.904 38.344 22.078 1 85.44 198 SER A C 1
ATOM 1503 O O . SER A 1 198 ? -3.172 38.844 23.156 1 85.44 198 SER A O 1
ATOM 1505 N N . ALA A 1 199 ? -2.109 38.906 21.234 1 82.19 199 ALA A N 1
ATOM 1506 C CA . ALA A 1 199 ? -1.471 40.188 21.5 1 82.19 199 ALA A CA 1
ATOM 1507 C C . ALA A 1 199 ? -2.49 41.312 21.484 1 82.19 199 ALA A C 1
ATOM 1509 O O . ALA A 1 199 ? -2.365 42.281 22.219 1 82.19 199 ALA A O 1
ATOM 1510 N N . ALA A 1 200 ? -3.416 41.156 20.688 1 82.62 200 ALA A N 1
ATOM 1511 C CA . ALA A 1 200 ? -4.422 42.188 20.516 1 82.62 200 ALA A CA 1
ATOM 1512 C C . ALA A 1 200 ? -5.406 42.188 21.672 1 82.62 200 ALA A C 1
ATOM 1514 O O . ALA A 1 200 ? -6.012 43.219 21.984 1 82.62 200 ALA A O 1
ATOM 1515 N N . SER A 1 201 ? -5.645 41.094 22.312 1 79 201 SER A N 1
ATOM 1516 C CA . SER A 1 201 ? -6.539 41 23.469 1 79 201 SER A CA 1
ATOM 1517 C C . SER A 1 201 ? -5.855 40.312 24.641 1 79 201 SER A C 1
ATOM 1519 O O . SER A 1 201 ? -6.223 39.219 25.016 1 79 201 SER A O 1
ATOM 1521 N N . PRO A 1 202 ? -4.938 41.062 25.172 1 64.69 202 PRO A N 1
ATOM 1522 C CA . PRO A 1 202 ? -4.176 40.438 26.266 1 64.69 202 PRO A CA 1
ATOM 1523 C C . PRO A 1 202 ? -5.039 40.094 27.484 1 64.69 202 PRO A C 1
ATOM 1525 O O . PRO A 1 202 ? -4.703 39.219 28.266 1 64.69 202 PRO A O 1
ATOM 1528 N N . SER A 1 203 ? -6.008 40.875 27.656 1 58.62 203 SER A N 1
ATOM 1529 C CA . SER A 1 203 ? -6.855 40.719 28.828 1 58.62 203 SER A CA 1
ATOM 1530 C C . SER A 1 203 ? -7.746 39.5 28.719 1 58.62 203 SER A C 1
ATOM 1532 O O . SER A 1 203 ? -8.398 39.094 29.672 1 58.62 203 SER A O 1
ATOM 1534 N N . SER A 1 204 ? -7.652 38.906 27.594 1 63.16 204 SER A N 1
ATOM 1535 C CA . SER A 1 204 ? -8.578 37.812 27.406 1 63.16 204 SER A CA 1
ATOM 1536 C C . SER A 1 204 ? -8.07 36.531 28.078 1 63.16 204 SER A C 1
ATOM 1538 O O . SER A 1 204 ? -6.855 36.344 28.203 1 63.16 204 SER A O 1
ATOM 1540 N N . SER A 1 205 ? -8.836 35.938 28.922 1 70.62 205 SER A N 1
ATOM 1541 C CA . SER A 1 205 ? -8.609 34.719 29.688 1 70.62 205 SER A CA 1
ATOM 1542 C C . SER A 1 205 ? -8.328 33.531 28.766 1 70.62 205 SER A C 1
ATOM 1544 O O . SER A 1 205 ? -8.992 32.469 28.875 1 70.62 205 SER A O 1
ATOM 1546 N N . THR A 1 206 ? -7.336 33.75 27.859 1 80.44 206 THR A N 1
ATOM 1547 C CA . THR A 1 206 ? -6.965 32.625 27 1 80.44 206 THR A CA 1
ATOM 1548 C C . THR A 1 206 ? -6.211 31.562 27.797 1 80.44 206 THR A C 1
ATOM 1550 O O . THR A 1 206 ? -5.262 31.875 28.516 1 80.44 206 THR A O 1
ATOM 1553 N N . THR A 1 207 ? -6.727 30.359 27.75 1 86.69 207 THR A N 1
ATOM 1554 C CA . THR A 1 207 ? -6.129 29.234 28.453 1 86.69 207 THR A CA 1
ATOM 1555 C C . THR A 1 207 ? -5.203 28.453 27.531 1 86.69 207 THR A C 1
ATOM 1557 O O . THR A 1 207 ? -4.281 27.781 28 1 86.69 207 THR A O 1
ATOM 1560 N N . LEU A 1 208 ? -5.363 28.656 26.297 1 95 208 LEU A N 1
ATOM 1561 C CA . LEU A 1 208 ? -4.59 27.875 25.344 1 95 208 LEU A CA 1
ATOM 1562 C C . LEU A 1 208 ? -3.266 28.562 25.016 1 95 208 LEU A C 1
ATOM 1564 O O . LEU A 1 208 ? -3.25 29.734 24.625 1 95 208 LEU A O 1
ATOM 1568 N N . ARG A 1 209 ? -2.205 27.891 25.281 1 94.5 209 ARG A N 1
ATOM 1569 C CA . ARG A 1 209 ? -0.859 28.328 24.938 1 94.5 209 ARG A CA 1
ATOM 1570 C C . ARG A 1 209 ? -0.218 27.422 23.906 1 94.5 209 ARG A C 1
ATOM 1572 O O . ARG A 1 209 ? -0.181 26.203 24.078 1 94.5 209 ARG A O 1
ATOM 1579 N N . LEU A 1 210 ? 0.275 28.016 22.828 1 97.12 210 LEU A N 1
ATOM 1580 C CA . LEU A 1 210 ? 1.025 27.234 21.844 1 97.12 210 LEU A CA 1
ATOM 1581 C C . LEU A 1 210 ? 2.447 26.969 22.328 1 97.12 210 LEU A C 1
ATOM 1583 O O . LEU A 1 210 ? 3.277 27.891 22.359 1 97.12 210 LEU A O 1
ATOM 1587 N N . ALA A 1 211 ? 2.678 25.719 22.703 1 97.25 211 ALA A N 1
ATOM 1588 C CA . ALA A 1 211 ? 3.963 25.344 23.281 1 97.25 211 ALA A CA 1
ATOM 1589 C C . ALA A 1 211 ? 4.965 24.969 22.188 1 97.25 211 ALA A C 1
ATOM 1591 O O . ALA A 1 211 ? 6.176 24.984 22.422 1 97.25 211 ALA A O 1
ATOM 1592 N N . GLY A 1 212 ? 4.492 24.672 21.031 1 98.31 212 GLY A N 1
ATOM 1593 C CA . GLY A 1 212 ? 5.375 24.266 19.953 1 98.31 212 GLY A CA 1
ATOM 1594 C C . GLY A 1 212 ? 4.652 24.125 18.625 1 98.31 212 GLY A C 1
ATOM 1595 O O . GLY A 1 212 ? 3.428 24 18.578 1 98.31 212 GLY A O 1
ATOM 1596 N N . ALA A 1 213 ? 5.41 24.188 17.531 1 98.69 213 ALA A N 1
ATOM 1597 C CA . ALA A 1 213 ? 4.938 24.016 16.156 1 98.69 213 ALA A CA 1
ATOM 1598 C C . ALA A 1 213 ? 5.758 22.969 15.422 1 98.69 213 ALA A C 1
ATOM 1600 O O . ALA A 1 213 ? 6.984 23.078 15.312 1 98.69 213 ALA A O 1
ATOM 1601 N N . VAL A 1 214 ? 5.113 21.922 14.977 1 98.94 214 VAL A N 1
ATOM 1602 C CA . VAL A 1 214 ? 5.785 20.859 14.234 1 98.94 214 VAL A CA 1
ATOM 1603 C C . VAL A 1 214 ? 5.398 20.922 12.758 1 98.94 214 VAL A C 1
ATOM 1605 O O . VAL A 1 214 ? 4.254 20.656 12.391 1 98.94 214 VAL A O 1
ATOM 1608 N N . LEU A 1 215 ? 6.324 21.312 11.93 1 98.88 215 LEU A N 1
ATOM 1609 C CA . LEU A 1 215 ? 6.113 21.438 10.492 1 98.88 215 LEU A CA 1
ATOM 1610 C C 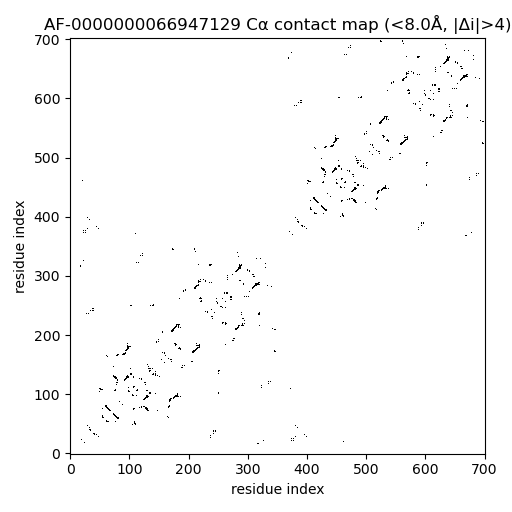. LEU A 1 215 ? 6.777 20.281 9.75 1 98.88 215 LEU A C 1
ATOM 1612 O O . LEU A 1 215 ? 8.008 20.203 9.68 1 98.88 215 LEU A O 1
ATOM 1616 N N . ILE A 1 216 ? 5.957 19.422 9.203 1 98.94 216 ILE A N 1
ATOM 1617 C CA . ILE A 1 216 ? 6.453 18.25 8.477 1 98.94 216 ILE A CA 1
ATOM 1618 C C . ILE A 1 216 ? 6.465 18.547 6.98 1 98.94 216 ILE A C 1
ATOM 1620 O O . ILE A 1 216 ? 5.414 18.562 6.336 1 98.94 216 ILE A O 1
ATOM 1624 N N . GLN A 1 217 ? 7.668 18.781 6.477 1 98.75 217 GLN A N 1
ATOM 1625 C CA . GLN A 1 217 ? 7.816 19.078 5.059 1 98.75 217 GLN A CA 1
ATOM 1626 C C . GLN A 1 217 ? 6.844 20.172 4.625 1 98.75 217 GLN A C 1
ATOM 1628 O O . GLN A 1 217 ? 6.098 20 3.66 1 98.75 217 GLN A O 1
ATOM 1633 N N . PRO A 1 218 ? 6.914 21.312 5.246 1 98.75 218 PRO A N 1
ATOM 1634 C CA . PRO A 1 218 ? 5.891 22.328 5.031 1 98.75 218 PRO A CA 1
ATOM 1635 C C . PRO A 1 218 ? 5.84 22.828 3.586 1 98.75 218 PRO A C 1
ATOM 1637 O O . PRO A 1 218 ? 6.883 22.953 2.938 1 98.75 218 PRO A O 1
ATOM 1640 N N . PHE A 1 219 ? 4.648 23.125 3.115 1 98.69 219 PHE A N 1
ATOM 1641 C CA . PHE A 1 219 ? 4.352 23.562 1.756 1 98.69 219 PHE A CA 1
ATOM 1642 C C . PHE A 1 219 ? 4.539 25.078 1.618 1 98.69 219 PHE A C 1
ATOM 1644 O O . PHE A 1 219 ? 3.631 25.844 1.928 1 98.69 219 PHE A O 1
ATOM 1651 N N . PHE A 1 220 ? 5.723 25.469 1.219 1 97.38 220 PHE A N 1
ATOM 1652 C CA . PHE A 1 220 ? 6.062 26.859 0.915 1 97.38 220 PHE A CA 1
ATOM 1653 C C . PHE A 1 220 ? 6.551 26.984 -0.523 1 97.38 220 PHE A C 1
ATOM 1655 O O . PHE A 1 220 ? 6.77 25.984 -1.206 1 97.38 220 PHE A O 1
ATOM 1662 N N . GLY A 1 221 ? 6.629 28.25 -1 1 95.19 221 GLY A N 1
ATOM 1663 C CA . GLY A 1 221 ? 7.031 28.438 -2.385 1 95.19 221 GLY A CA 1
ATOM 1664 C C . GLY A 1 221 ? 7.23 29.891 -2.764 1 95.19 221 GLY A C 1
ATOM 1665 O O . GLY A 1 221 ? 7.352 30.75 -1.893 1 95.19 221 GLY A O 1
ATOM 1666 N N . GLY A 1 222 ? 7.348 30.078 -4.023 1 94.56 222 GLY A N 1
ATOM 1667 C CA . GLY A 1 222 ? 7.539 31.359 -4.684 1 94.56 222 GLY A CA 1
ATOM 1668 C C . GLY A 1 222 ? 7.621 31.234 -6.195 1 94.56 222 GLY A C 1
ATOM 1669 O O . GLY A 1 222 ? 7.641 30.141 -6.738 1 94.56 222 GLY A O 1
ATOM 1670 N N . GLU A 1 223 ? 7.547 32.406 -6.789 1 94.81 223 GLU A N 1
ATOM 1671 C CA . GLU A 1 223 ? 7.695 32.438 -8.242 1 94.81 223 GLU A CA 1
ATOM 1672 C C . GLU A 1 223 ? 9.086 31.969 -8.656 1 94.81 223 GLU A C 1
ATOM 1674 O O . GLU A 1 223 ? 9.25 31.312 -9.695 1 94.81 223 GLU A O 1
ATOM 1679 N N . GLU A 1 224 ? 10.008 32.312 -7.867 1 93.56 224 GLU A N 1
ATOM 1680 C CA . GLU A 1 224 ? 11.352 31.797 -8.086 1 93.56 224 GLU A CA 1
ATOM 1681 C C . GLU A 1 224 ? 11.406 30.297 -7.84 1 93.56 224 GLU A C 1
ATOM 1683 O O . GLU A 1 224 ? 10.789 29.797 -6.902 1 93.56 224 GLU A O 1
ATOM 1688 N N . ARG A 1 225 ? 12.141 29.625 -8.711 1 96 225 ARG A N 1
ATOM 1689 C CA . ARG A 1 225 ? 12.359 28.203 -8.5 1 96 225 ARG A CA 1
ATOM 1690 C C . ARG A 1 225 ? 13.695 27.938 -7.809 1 96 225 ARG A C 1
ATOM 1692 O O . ARG A 1 225 ? 14.711 28.531 -8.188 1 96 225 ARG A O 1
ATOM 1699 N N . THR A 1 226 ? 13.688 27.109 -6.781 1 95.31 226 THR A N 1
ATOM 1700 C CA . THR A 1 226 ? 14.938 26.719 -6.148 1 95.31 226 THR A CA 1
ATOM 1701 C C . THR A 1 226 ? 15.672 25.688 -7 1 95.31 226 THR A C 1
ATOM 1703 O O . THR A 1 226 ? 15.07 25.062 -7.879 1 95.31 226 THR A O 1
ATOM 1706 N N . GLU A 1 227 ? 16.984 25.531 -6.746 1 95.44 227 GLU A N 1
ATOM 1707 C CA . GLU A 1 227 ? 17.75 24.5 -7.441 1 95.44 227 GLU A CA 1
ATOM 1708 C C . GLU A 1 227 ? 17.219 23.109 -7.152 1 95.44 227 GLU A C 1
ATOM 1710 O O . GLU A 1 227 ? 17.172 22.25 -8.039 1 95.44 227 GLU A O 1
ATOM 1715 N N . GLU A 1 228 ? 16.812 22.891 -5.918 1 94.75 228 GLU A N 1
ATOM 1716 C CA . GLU A 1 228 ? 16.281 21.594 -5.5 1 94.75 228 GLU A CA 1
ATOM 1717 C C . GLU A 1 228 ? 14.984 21.266 -6.23 1 94.75 228 GLU A C 1
ATOM 1719 O O . GLU A 1 228 ? 14.773 20.125 -6.637 1 94.75 228 GLU A O 1
ATOM 1724 N N . GLU A 1 229 ? 14.078 22.281 -6.383 1 96.5 229 GLU A N 1
ATOM 1725 C CA . GLU A 1 229 ? 12.844 22.078 -7.129 1 96.5 229 GLU A CA 1
ATOM 1726 C C . GLU A 1 229 ? 13.133 21.625 -8.562 1 96.5 229 GLU A C 1
ATOM 1728 O O . GLU A 1 229 ? 12.516 20.688 -9.055 1 96.5 229 GLU A O 1
ATOM 1733 N N . LEU A 1 230 ? 14.062 22.297 -9.211 1 95.69 230 LEU A N 1
ATOM 1734 C CA . LEU A 1 230 ? 14.383 22 -10.602 1 95.69 230 LEU A CA 1
ATOM 1735 C C . LEU A 1 230 ? 15.008 20.625 -10.734 1 95.69 230 LEU A C 1
ATOM 1737 O O . LEU A 1 230 ? 14.703 19.891 -11.68 1 95.69 230 LEU A O 1
ATOM 1741 N N . GLU A 1 231 ? 15.797 20.266 -9.797 1 93.56 231 GLU A N 1
ATOM 1742 C CA . GLU A 1 231 ? 16.5 18.984 -9.828 1 93.56 231 GLU A CA 1
ATOM 1743 C C . GLU A 1 231 ? 15.531 17.828 -9.594 1 93.56 231 GLU A C 1
ATOM 1745 O O . GLU A 1 231 ? 15.648 16.781 -10.211 1 93.56 231 GLU A O 1
ATOM 1750 N N . LEU A 1 232 ? 14.578 18 -8.719 1 94.44 232 LEU A N 1
ATOM 1751 C CA . LEU A 1 232 ? 13.766 16.891 -8.234 1 94.44 232 LEU A CA 1
ATOM 1752 C C . LEU A 1 232 ? 12.43 16.828 -8.961 1 94.44 232 LEU A C 1
ATOM 1754 O O . LEU A 1 232 ? 11.648 15.898 -8.766 1 94.44 232 LEU A O 1
ATOM 1758 N N . ASP A 1 233 ? 12.188 17.75 -9.836 1 93.69 233 ASP A N 1
ATOM 1759 C CA . ASP A 1 233 ? 10.891 17.828 -10.5 1 93.69 233 ASP A CA 1
ATOM 1760 C C . ASP A 1 233 ? 10.562 16.531 -11.219 1 93.69 233 ASP A C 1
ATOM 1762 O O . ASP A 1 233 ? 9.414 16.078 -11.195 1 93.69 233 ASP A O 1
ATOM 1766 N N . LYS A 1 234 ? 11.594 15.875 -11.758 1 84.94 234 LYS A N 1
ATOM 1767 C CA . LYS A 1 234 ? 11.344 14.656 -12.523 1 84.94 234 LYS A CA 1
ATOM 1768 C C . LYS A 1 234 ? 11.617 13.414 -11.672 1 84.94 234 LYS A C 1
ATOM 1770 O O . LYS A 1 234 ? 11.219 12.305 -12.039 1 84.94 234 LYS A O 1
ATOM 1775 N N . ALA A 1 235 ? 12.148 13.625 -10.562 1 81 235 ALA A N 1
ATOM 1776 C CA . ALA A 1 235 ? 12.594 12.484 -9.766 1 81 235 ALA A CA 1
ATOM 1777 C C . ALA A 1 235 ? 11.672 12.25 -8.578 1 81 235 ALA A C 1
ATOM 1779 O O . ALA A 1 235 ? 11.57 11.133 -8.07 1 81 235 ALA A O 1
ATOM 1780 N N . ALA A 1 236 ? 11.039 13.281 -8.203 1 81.38 236 ALA A N 1
ATOM 1781 C CA . ALA A 1 236 ? 10.172 13.156 -7.035 1 81.38 236 ALA A CA 1
ATOM 1782 C C . ALA A 1 236 ? 8.938 12.312 -7.363 1 81.38 236 ALA A C 1
ATOM 1784 O O . ALA A 1 236 ? 8.391 12.406 -8.461 1 81.38 236 ALA A O 1
ATOM 1785 N N . LEU A 1 237 ? 8.523 11.5 -6.477 1 80.31 237 LEU A N 1
ATOM 1786 C CA . LEU A 1 237 ? 7.477 10.516 -6.719 1 80.31 237 LEU A CA 1
ATOM 1787 C C . LEU A 1 237 ? 6.098 11.109 -6.434 1 80.31 237 LEU A C 1
ATOM 1789 O O . LEU A 1 237 ? 5.16 10.906 -7.207 1 80.31 237 LEU A O 1
ATOM 1793 N N . THR A 1 238 ? 6.012 11.891 -5.426 1 90.94 238 THR A N 1
ATOM 1794 C CA . THR A 1 238 ? 4.68 12.266 -4.961 1 90.94 238 THR A CA 1
ATOM 1795 C C . THR A 1 238 ? 4.383 13.727 -5.301 1 90.94 238 THR A C 1
ATOM 1797 O O . THR A 1 238 ? 3.229 14.156 -5.258 1 90.94 238 THR A O 1
ATOM 1800 N N . LEU A 1 239 ? 5.379 14.523 -5.641 1 94.94 239 LEU A N 1
ATOM 1801 C CA . LEU A 1 239 ? 5.195 15.945 -5.914 1 94.94 239 LEU A CA 1
ATOM 1802 C C . LEU A 1 239 ? 5.945 16.359 -7.18 1 94.94 239 LEU A C 1
ATOM 1804 O O . LEU A 1 239 ? 6.973 15.766 -7.516 1 94.94 239 LEU A O 1
ATOM 1808 N N . SER A 1 240 ? 5.434 17.297 -7.875 1 96.12 240 SER A N 1
ATOM 1809 C CA . SER A 1 240 ? 6.055 17.922 -9.031 1 96.12 240 SER A CA 1
ATOM 1810 C C . SER A 1 240 ? 5.773 19.422 -9.062 1 96.12 240 SER A C 1
ATOM 1812 O O . SER A 1 240 ? 4.922 19.922 -8.32 1 96.12 240 SER A O 1
ATOM 1814 N N . LEU A 1 241 ? 6.496 20.078 -9.867 1 97.5 241 LEU A N 1
ATOM 1815 C CA . LEU A 1 241 ? 6.258 21.516 -10.016 1 97.5 241 LEU A CA 1
ATOM 1816 C C . LEU A 1 241 ? 4.855 21.766 -10.562 1 97.5 241 LEU A C 1
ATOM 1818 O O . LEU A 1 241 ? 4.172 22.688 -10.109 1 97.5 241 LEU A O 1
ATOM 1822 N N . ALA A 1 242 ? 4.426 20.969 -11.492 1 97.12 242 ALA A N 1
ATOM 1823 C CA . ALA A 1 242 ? 3.084 21.125 -12.047 1 97.12 242 ALA A CA 1
ATOM 1824 C C . ALA A 1 242 ? 2.018 20.969 -10.969 1 97.12 242 ALA A C 1
ATOM 1826 O O . ALA A 1 242 ? 1.053 21.75 -10.922 1 97.12 242 ALA A O 1
ATOM 1827 N N . ARG A 1 243 ? 2.227 20.031 -10.109 1 97.06 243 ARG A N 1
ATOM 1828 C CA . ARG A 1 243 ? 1.264 19.781 -9.039 1 97.06 243 ARG A CA 1
ATOM 1829 C C . ARG A 1 243 ? 1.262 20.938 -8.039 1 97.06 243 ARG A C 1
ATOM 1831 O O . ARG A 1 243 ? 0.2 21.422 -7.645 1 97.06 243 ARG A O 1
ATOM 1838 N N . THR A 1 244 ? 2.436 21.359 -7.633 1 98 244 THR A N 1
ATOM 1839 C CA . THR A 1 244 ? 2.508 22.453 -6.676 1 98 244 THR A CA 1
ATOM 1840 C C . THR A 1 244 ? 1.876 23.719 -7.254 1 98 244 THR A C 1
ATOM 1842 O O . THR A 1 244 ? 1.17 24.453 -6.551 1 98 244 THR A O 1
ATOM 1845 N N . ASP A 1 245 ? 2.148 23.969 -8.531 1 97.81 245 ASP A N 1
ATOM 1846 C CA . ASP A 1 245 ? 1.565 25.141 -9.188 1 97.81 245 ASP A CA 1
ATOM 1847 C C . ASP A 1 245 ? 0.041 25.062 -9.188 1 97.81 245 ASP A C 1
ATOM 1849 O O . ASP A 1 245 ? -0.637 26.062 -8.938 1 97.81 245 ASP A O 1
ATOM 1853 N N . TYR A 1 246 ? -0.432 23.938 -9.445 1 97.38 246 TYR A N 1
ATOM 1854 C CA . TYR A 1 246 ? -1.878 23.75 -9.445 1 97.38 246 TYR A CA 1
ATOM 1855 C C . TYR A 1 246 ? -2.459 23.984 -8.055 1 97.38 246 TYR A C 1
ATOM 1857 O O . TYR A 1 246 ? -3.473 24.672 -7.914 1 97.38 246 TYR A O 1
ATOM 1865 N N . TYR A 1 247 ? -1.828 23.406 -7.043 1 98.06 247 TYR A N 1
ATOM 1866 C CA . TYR A 1 247 ? -2.312 23.547 -5.676 1 98.06 247 TYR A CA 1
ATOM 1867 C C . TYR A 1 247 ? -2.355 25.016 -5.27 1 98.06 247 TYR A C 1
ATOM 1869 O O . TYR A 1 247 ? -3.346 25.469 -4.695 1 98.06 247 TYR A O 1
ATOM 1877 N N . TRP A 1 248 ? -1.346 25.719 -5.59 1 98.12 248 TRP A N 1
ATOM 1878 C CA . TRP A 1 248 ? -1.312 27.125 -5.25 1 98.12 248 TRP A CA 1
ATOM 1879 C C . TRP A 1 248 ? -2.387 27.906 -6.008 1 98.12 248 TRP A C 1
ATOM 1881 O O . TRP A 1 248 ? -3.045 28.781 -5.445 1 98.12 248 TRP A O 1
ATOM 1891 N N . ARG A 1 249 ? -2.516 27.609 -7.242 1 96.94 249 ARG A N 1
ATOM 1892 C CA . ARG A 1 249 ? -3.537 28.281 -8.031 1 96.94 249 ARG A CA 1
ATOM 1893 C C . ARG A 1 249 ? -4.922 28.094 -7.426 1 96.94 249 ARG A C 1
ATOM 1895 O O . ARG A 1 249 ? -5.742 29 -7.43 1 96.94 249 ARG A O 1
ATOM 1902 N N . GLU A 1 250 ? -5.176 26.906 -6.938 1 97.31 250 GLU A N 1
ATOM 1903 C CA . GLU A 1 250 ? -6.473 26.609 -6.344 1 97.31 250 GLU A CA 1
ATOM 1904 C C . GLU A 1 250 ? -6.645 27.297 -5 1 97.31 250 GLU A C 1
ATOM 1906 O O . GLU A 1 250 ? -7.75 27.703 -4.641 1 97.31 250 GLU A O 1
ATOM 1911 N N . PHE A 1 251 ? -5.613 27.422 -4.27 1 98.31 251 PHE A N 1
ATOM 1912 C CA . PHE A 1 251 ? -5.699 27.891 -2.891 1 98.31 251 PHE A CA 1
ATOM 1913 C C . PHE A 1 251 ? -5.648 29.406 -2.838 1 98.31 251 PHE A C 1
ATOM 1915 O O . PHE A 1 251 ? -6.426 30.031 -2.115 1 98.31 251 PHE A O 1
ATOM 1922 N N . LEU A 1 252 ? -4.738 30.031 -3.574 1 98 252 LEU A N 1
ATOM 1923 C CA . LEU A 1 252 ? -4.492 31.469 -3.473 1 98 252 LEU A CA 1
ATOM 1924 C C . LEU A 1 252 ? -5.645 32.25 -4.074 1 98 252 LEU A C 1
ATOM 1926 O O . LEU A 1 252 ? -6.438 31.719 -4.852 1 98 252 LEU A O 1
ATOM 1930 N N . PRO A 1 253 ? -5.734 33.531 -3.65 1 96.5 253 PRO A N 1
ATOM 1931 C CA . PRO A 1 253 ? -6.754 34.375 -4.293 1 96.5 253 PRO A CA 1
ATOM 1932 C C . PRO A 1 253 ? -6.602 34.438 -5.809 1 96.5 253 PRO A C 1
ATOM 1934 O O . PRO A 1 253 ? -5.488 34.312 -6.328 1 96.5 253 PRO A O 1
ATOM 1937 N N . GLU A 1 254 ? -7.742 34.625 -6.418 1 94.38 254 GLU A N 1
ATOM 1938 C CA . GLU A 1 254 ? -7.699 34.719 -7.875 1 94.38 254 GLU A CA 1
ATOM 1939 C C . GLU A 1 254 ? -6.719 35.812 -8.328 1 94.38 254 GLU A C 1
ATOM 1941 O O . GLU A 1 254 ? -6.734 36.906 -7.809 1 94.38 254 GLU A O 1
ATOM 1946 N N . GLY A 1 255 ? -5.844 35.438 -9.188 1 93.94 255 GLY A N 1
ATOM 1947 C CA . GLY A 1 255 ? -4.902 36.406 -9.742 1 93.94 255 GLY A CA 1
ATOM 1948 C C . GLY A 1 255 ? -3.615 36.5 -8.953 1 93.94 255 GLY A C 1
ATOM 1949 O O . GLY A 1 255 ? -2.635 37.094 -9.422 1 93.94 255 GLY A O 1
ATOM 1950 N N . ALA A 1 256 ? -3.564 35.906 -7.773 1 96.38 256 ALA A N 1
ATOM 1951 C CA . ALA A 1 256 ? -2.35 35.969 -6.965 1 96.38 256 ALA A CA 1
ATOM 1952 C C . ALA A 1 256 ? -1.279 35.031 -7.523 1 96.38 256 ALA A C 1
ATOM 1954 O O . ALA A 1 256 ? -1.593 34.062 -8.234 1 96.38 256 ALA A O 1
ATOM 1955 N N . THR A 1 257 ? -0.048 35.406 -7.234 1 95.62 257 THR A N 1
ATOM 1956 C CA . THR A 1 257 ? 1.08 34.562 -7.609 1 95.62 257 THR A CA 1
ATOM 1957 C C . THR A 1 257 ? 1.623 33.812 -6.395 1 95.62 257 THR A C 1
ATOM 1959 O O . THR A 1 257 ? 1.185 34.031 -5.27 1 95.62 257 THR A O 1
ATOM 1962 N N . ARG A 1 258 ? 2.539 32.969 -6.617 1 96.12 258 ARG A N 1
ATOM 1963 C CA . ARG A 1 258 ? 3.117 32.188 -5.539 1 96.12 258 ARG A CA 1
ATOM 1964 C C . ARG A 1 258 ? 3.988 33.031 -4.629 1 96.12 258 ARG A C 1
ATOM 1966 O O . ARG A 1 258 ? 4.488 32.562 -3.607 1 96.12 258 ARG A O 1
ATOM 1973 N N . ASP A 1 259 ? 4.109 34.281 -4.938 1 94.5 259 ASP A N 1
ATOM 1974 C CA . ASP A 1 259 ? 4.801 35.219 -4.047 1 94.5 259 ASP A CA 1
ATOM 1975 C C . ASP A 1 259 ? 3.846 35.781 -3.002 1 94.5 259 ASP A C 1
ATOM 1977 O O . ASP A 1 259 ? 4.266 36.531 -2.111 1 94.5 259 ASP A O 1
ATOM 1981 N N . HIS A 1 260 ? 2.584 35.438 -3.174 1 94.62 260 HIS A N 1
ATOM 1982 C CA . HIS A 1 260 ? 1.649 35.75 -2.105 1 94.62 260 HIS A CA 1
ATOM 1983 C C . HIS A 1 260 ? 2.176 35.312 -0.75 1 94.62 260 HIS A C 1
ATOM 1985 O O . HIS A 1 260 ? 2.748 34.219 -0.638 1 94.62 260 HIS A O 1
ATOM 1991 N N . PRO A 1 261 ? 1.986 36.031 0.345 1 93.69 261 PRO A N 1
ATOM 1992 C CA . PRO A 1 261 ? 2.559 35.719 1.658 1 93.69 261 PRO A CA 1
ATOM 1993 C C . PRO A 1 261 ? 2.123 34.344 2.188 1 93.69 261 PRO A C 1
ATOM 1995 O O . PRO A 1 261 ? 2.811 33.781 3.029 1 93.69 261 PRO A O 1
ATOM 1998 N N . ALA A 1 262 ? 1.025 33.875 1.719 1 95.5 262 ALA A N 1
ATOM 1999 C CA . ALA A 1 262 ? 0.578 32.562 2.141 1 95.5 262 ALA A CA 1
ATOM 2000 C C . ALA A 1 262 ? 1.548 31.484 1.673 1 95.5 262 ALA A C 1
ATOM 2002 O O . ALA A 1 262 ? 1.731 30.469 2.352 1 95.5 262 ALA A O 1
ATOM 2003 N N . ALA A 1 263 ? 2.119 31.688 0.49 1 96.62 263 ALA A N 1
ATOM 2004 C CA . ALA A 1 263 ? 3.035 30.703 -0.101 1 96.62 263 ALA A CA 1
ATOM 2005 C C . ALA A 1 263 ? 4.488 31.062 0.205 1 96.62 263 ALA A C 1
ATOM 2007 O O . ALA A 1 263 ? 5.293 30.188 0.533 1 96.62 263 ALA A O 1
ATOM 2008 N N . HIS A 1 264 ? 4.746 32.312 0.107 1 94.88 264 HIS A N 1
ATOM 2009 C CA . HIS A 1 264 ? 6.109 32.844 0.199 1 94.88 264 HIS A CA 1
ATOM 2010 C C . HIS A 1 264 ? 6.391 33.406 1.584 1 94.88 264 HIS A C 1
ATOM 2012 O O . HIS A 1 264 ? 6.273 34.625 1.796 1 94.88 264 HIS A O 1
ATOM 2018 N N . VAL A 1 265 ? 7.008 32.594 2.432 1 91.81 265 VAL A N 1
ATOM 2019 C CA . VAL A 1 265 ? 7.117 32.969 3.834 1 91.81 265 VAL A CA 1
ATOM 2020 C C . VAL A 1 265 ? 8.547 33.406 4.137 1 91.81 265 VAL A C 1
ATOM 2022 O O . VAL A 1 265 ? 8.812 34 5.191 1 91.81 265 VAL A O 1
ATOM 2025 N N . CYS A 1 266 ? 9.664 33.094 3.387 1 81.44 266 CYS A N 1
ATOM 2026 C CA . CYS A 1 266 ? 11.031 33.344 3.82 1 81.44 266 CYS A CA 1
ATOM 2027 C C . CYS A 1 266 ? 11.852 33.969 2.703 1 81.44 266 CYS A C 1
ATOM 2029 O O . CYS A 1 266 ? 13.078 33.969 2.754 1 81.44 266 CYS A O 1
ATOM 2031 N N . GLY A 1 267 ? 11.367 34.625 1.6 1 63.84 267 GLY A N 1
ATOM 2032 C CA . GLY A 1 267 ? 12.164 35.062 0.47 1 63.84 267 GLY A CA 1
ATOM 2033 C C . GLY A 1 267 ? 12.766 36.438 0.678 1 63.84 267 GLY A C 1
ATOM 2034 O O . GLY A 1 267 ? 12.047 37.438 0.721 1 63.84 267 GLY A O 1
ATOM 2035 N N . GLY A 1 268 ? 13.742 36.625 1.655 1 57.41 268 GLY A N 1
ATOM 2036 C CA . GLY A 1 268 ? 14.508 37.844 1.841 1 57.41 268 GLY A CA 1
ATOM 2037 C C . GLY A 1 268 ? 13.836 39.062 1.243 1 57.41 268 GLY A C 1
ATOM 2038 O O . GLY A 1 268 ? 13.008 38.969 0.332 1 57.41 268 GLY A O 1
ATOM 2039 N N . GLY A 1 269 ? 13.945 40.25 1.809 1 55.81 269 GLY A N 1
ATOM 2040 C CA . GLY A 1 269 ? 13.562 41.594 1.379 1 55.81 269 GLY A CA 1
ATOM 2041 C C . GLY A 1 269 ? 12.148 41.938 1.762 1 55.81 269 GLY A C 1
ATOM 2042 O O . GLY A 1 269 ? 11.719 41.719 2.896 1 55.81 269 GLY A O 1
ATOM 2043 N N . GLU A 1 270 ? 11.375 42.375 0.751 1 53.19 270 GLU A N 1
ATOM 2044 C CA . GLU A 1 270 ? 10.039 42.938 0.929 1 53.19 270 GLU A CA 1
ATOM 2045 C C . GLU A 1 270 ? 9.016 41.875 1.269 1 53.19 270 GLU A C 1
ATOM 2047 O O . GLU A 1 270 ? 7.938 42.156 1.781 1 53.19 270 GLU A O 1
ATOM 2052 N N . HIS A 1 271 ? 9.453 40.531 1.183 1 59.25 271 HIS A N 1
ATOM 2053 C CA . HIS A 1 271 ? 8.445 39.5 1.324 1 59.25 271 HIS A CA 1
ATOM 2054 C C . HIS A 1 271 ? 8.688 38.656 2.58 1 59.25 271 HIS A C 1
ATOM 2056 O O . HIS A 1 271 ? 8.016 37.656 2.803 1 59.25 271 HIS A O 1
ATOM 2062 N N . ASP A 1 272 ? 9.602 39.062 3.303 1 65.12 272 ASP A N 1
ATOM 2063 C CA . ASP A 1 272 ? 9.875 38.281 4.504 1 65.12 272 ASP A CA 1
ATOM 2064 C C . ASP A 1 272 ? 8.734 38.375 5.512 1 65.12 272 ASP A C 1
ATOM 2066 O O . ASP A 1 272 ? 8.383 39.5 5.93 1 65.12 272 ASP A O 1
ATOM 2070 N N . VAL A 1 273 ? 8.07 37.312 5.637 1 66.38 273 VAL A N 1
ATOM 2071 C CA . VAL A 1 273 ? 6.957 37.312 6.578 1 66.38 273 VAL A CA 1
ATOM 2072 C C . VAL A 1 273 ? 7.48 37.531 7.996 1 66.38 273 VAL A C 1
ATOM 2074 O O . VAL A 1 273 ? 8.484 36.938 8.398 1 66.38 273 VAL A O 1
ATOM 2077 N N . GLU A 1 274 ? 6.906 38.531 8.586 1 77.44 274 GLU A N 1
ATOM 2078 C CA . GLU A 1 274 ? 7.195 38.781 10 1 77.44 274 GLU A CA 1
ATOM 2079 C C . GLU A 1 274 ? 6.738 37.625 10.875 1 77.44 274 GLU A C 1
ATOM 2081 O O . GLU A 1 274 ? 5.68 37.062 10.641 1 77.44 274 GLU A O 1
ATOM 2086 N N . VAL A 1 275 ? 7.633 37.219 11.742 1 88.19 275 VAL A N 1
ATOM 2087 C CA . VAL A 1 275 ? 7.309 36.188 12.719 1 88.19 275 VAL A CA 1
ATOM 2088 C C . VAL A 1 275 ? 6.996 36.844 14.062 1 88.19 275 VAL A C 1
ATOM 2090 O O . VAL A 1 275 ? 7.785 37.625 14.578 1 88.19 275 VAL A O 1
ATOM 2093 N N . ALA A 1 276 ? 5.824 36.5 14.578 1 88.5 276 ALA A N 1
ATOM 2094 C CA . ALA A 1 276 ? 5.375 37.094 15.844 1 88.5 276 ALA A CA 1
ATOM 2095 C C . ALA A 1 276 ? 6.34 36.75 16.969 1 88.5 276 ALA A C 1
ATOM 2097 O O . ALA A 1 276 ? 6.934 35.656 16.984 1 88.5 276 ALA A O 1
ATOM 2098 N N . GLU A 1 277 ? 6.434 37.625 17.891 1 87.69 277 GLU A N 1
ATOM 2099 C CA . GLU A 1 277 ? 7.266 37.375 19.062 1 87.69 277 GLU A CA 1
ATOM 2100 C C . GLU A 1 277 ? 6.801 36.125 19.812 1 87.69 277 GLU A C 1
ATOM 2102 O O . GLU A 1 277 ? 7.625 35.344 20.312 1 87.69 277 GLU A O 1
ATOM 2107 N N . ALA A 1 278 ? 5.539 35.906 19.797 1 90.88 278 ALA A N 1
ATOM 2108 C CA . ALA A 1 278 ? 4.957 34.781 20.547 1 90.88 278 ALA A CA 1
ATOM 2109 C C . ALA A 1 278 ? 4.934 33.5 19.719 1 90.88 278 ALA A C 1
ATOM 2111 O O . ALA A 1 278 ? 4.395 32.5 20.156 1 90.88 278 ALA A O 1
ATOM 2112 N N . PHE A 1 279 ? 5.504 33.562 18.547 1 94.19 279 PHE A N 1
ATOM 2113 C CA . PHE A 1 279 ? 5.605 32.344 17.766 1 94.19 279 PHE A CA 1
ATOM 2114 C C . PHE A 1 279 ? 6.359 31.266 18.547 1 94.19 279 PHE A C 1
ATOM 2116 O O . PHE A 1 279 ? 7.434 31.531 19.094 1 94.19 279 PHE A O 1
ATOM 2123 N N . PRO A 1 280 ? 5.852 30.094 18.641 1 96.06 280 PRO A N 1
ATOM 2124 C CA . PRO A 1 280 ? 6.441 29.062 19.5 1 96.06 280 PRO A CA 1
ATOM 2125 C C . PRO A 1 280 ? 7.699 28.438 18.906 1 96.06 280 PRO A C 1
ATOM 2127 O O . PRO A 1 280 ? 8.047 28.734 17.75 1 96.06 280 PRO A O 1
ATOM 2130 N N . ALA A 1 281 ? 8.383 27.625 19.75 1 97.12 281 ALA A N 1
ATOM 2131 C CA . ALA A 1 281 ? 9.469 26.797 19.25 1 97.12 281 ALA A CA 1
ATOM 2132 C C . ALA A 1 281 ? 8.984 25.891 18.109 1 97.12 281 ALA A C 1
ATOM 2134 O O . ALA A 1 281 ? 7.848 25.422 18.141 1 97.12 281 ALA A O 1
ATOM 2135 N N . ALA A 1 282 ? 9.922 25.688 17.141 1 98.44 282 ALA A N 1
ATOM 2136 C CA . ALA A 1 282 ? 9.492 24.938 15.969 1 98.44 282 ALA A CA 1
ATOM 2137 C C . ALA A 1 282 ? 10.344 23.688 15.766 1 98.44 282 ALA A C 1
ATOM 2139 O O . ALA A 1 282 ? 11.531 23.672 16.109 1 98.44 282 ALA A O 1
ATOM 2140 N N . MET A 1 283 ? 9.75 22.672 15.32 1 98.88 283 MET A N 1
ATOM 2141 C CA . MET A 1 283 ? 10.422 21.5 14.742 1 98.88 283 MET A CA 1
ATOM 2142 C C . MET A 1 283 ? 10.078 21.359 13.266 1 98.88 283 MET A C 1
ATOM 2144 O O . MET A 1 283 ? 8.906 21.391 12.891 1 98.88 283 MET A O 1
ATOM 2148 N N . VAL A 1 284 ? 11.102 21.266 12.422 1 98.81 284 VAL A N 1
ATOM 2149 C CA . VAL A 1 284 ? 10.898 21.172 10.984 1 98.81 284 VAL A CA 1
ATOM 2150 C C . VAL A 1 284 ? 11.523 19.875 10.469 1 98.81 284 VAL A C 1
ATOM 2152 O O . VAL A 1 284 ? 12.703 19.609 10.711 1 98.81 284 VAL A O 1
ATOM 2155 N N . ALA A 1 285 ? 10.719 19.062 9.844 1 98.88 285 ALA A N 1
ATOM 2156 C CA . ALA A 1 285 ? 11.211 17.844 9.195 1 98.88 285 ALA A CA 1
ATOM 2157 C C . ALA A 1 285 ? 11.438 18.078 7.703 1 98.88 285 ALA A C 1
ATOM 2159 O O . ALA A 1 285 ? 10.555 18.578 7.004 1 98.88 285 ALA A O 1
ATOM 2160 N N . ILE A 1 286 ? 12.641 17.688 7.254 1 98.56 286 ILE A N 1
ATOM 2161 C CA . ILE A 1 286 ? 13.031 17.891 5.863 1 98.56 286 ILE A CA 1
ATOM 2162 C C . ILE A 1 286 ? 13.484 16.578 5.25 1 98.56 286 ILE A C 1
ATOM 2164 O O . ILE A 1 286 ? 14.258 15.836 5.859 1 98.56 286 ILE A O 1
ATOM 2168 N N . GLY A 1 287 ? 12.945 16.281 4.113 1 97.25 287 GLY A N 1
ATOM 2169 C CA . GLY A 1 287 ? 13.344 15.07 3.402 1 97.25 287 GLY A CA 1
ATOM 2170 C C . GLY A 1 287 ? 14.297 15.344 2.252 1 97.25 287 GLY A C 1
ATOM 2171 O O . GLY A 1 287 ? 14.156 16.344 1.547 1 97.25 287 GLY A O 1
ATOM 2172 N N . GLY A 1 288 ? 15.219 14.422 1.997 1 95.81 288 GLY A N 1
ATOM 2173 C CA . GLY A 1 288 ? 16.234 14.602 0.969 1 95.81 288 GLY A CA 1
ATOM 2174 C C . GLY A 1 288 ? 15.68 14.5 -0.439 1 95.81 288 GLY A C 1
ATOM 2175 O O . GLY A 1 288 ? 16.25 15.047 -1.38 1 95.81 288 GLY A O 1
ATOM 2176 N N . PHE A 1 289 ? 14.602 13.82 -0.614 1 95.81 289 PHE A N 1
ATOM 2177 C CA . PHE A 1 289 ? 13.977 13.68 -1.922 1 95.81 289 PHE A CA 1
ATOM 2178 C C . PHE A 1 289 ? 12.648 14.43 -1.965 1 95.81 289 PHE A C 1
ATOM 2180 O O . PHE A 1 289 ? 11.734 14.039 -2.691 1 95.81 289 PHE A O 1
ATOM 2187 N N . ASP A 1 290 ? 12.539 15.438 -1.146 1 96.88 290 ASP A N 1
ATOM 2188 C CA . ASP A 1 290 ? 11.391 16.344 -1.128 1 96.88 290 ASP A CA 1
ATOM 2189 C C . ASP A 1 290 ? 11.602 17.516 -2.07 1 96.88 290 ASP A C 1
ATOM 2191 O O . ASP A 1 290 ? 12.531 18.312 -1.884 1 96.88 290 ASP A O 1
ATOM 2195 N N . LEU A 1 291 ? 10.703 17.656 -2.99 1 96.94 291 LEU A N 1
ATOM 2196 C CA . LEU A 1 291 ? 10.75 18.734 -3.975 1 96.94 291 LEU A CA 1
ATOM 2197 C C . LEU A 1 291 ? 10.867 20.094 -3.291 1 96.94 291 LEU A C 1
ATOM 2199 O O . LEU A 1 291 ? 11.469 21.016 -3.84 1 96.94 291 LEU A O 1
ATOM 2203 N N . LEU A 1 292 ? 10.398 20.219 -2.09 1 97.75 292 LEU A N 1
ATOM 2204 C CA . LEU A 1 292 ? 10.227 21.5 -1.411 1 97.75 292 LEU A CA 1
ATOM 2205 C C . LEU A 1 292 ? 11.391 21.766 -0.466 1 97.75 292 LEU A C 1
ATOM 2207 O O . LEU A 1 292 ? 11.383 22.766 0.255 1 97.75 292 LEU A O 1
ATOM 2211 N N . LYS A 1 293 ? 12.398 20.922 -0.411 1 97.38 293 LYS A N 1
ATOM 2212 C CA . LYS A 1 293 ? 13.406 20.984 0.645 1 97.38 293 LYS A CA 1
ATOM 2213 C C . LYS A 1 293 ? 14.148 22.328 0.617 1 97.38 293 LYS A C 1
ATOM 2215 O O . LYS A 1 293 ? 14.562 22.828 1.661 1 97.38 293 LYS A O 1
ATOM 2220 N N . GLY A 1 294 ? 14.297 22.938 -0.554 1 96.31 294 GLY A N 1
ATOM 2221 C CA . GLY A 1 294 ? 14.938 24.25 -0.623 1 96.31 294 GLY A CA 1
ATOM 2222 C C . GLY A 1 294 ? 14.172 25.328 0.112 1 96.31 294 GLY A C 1
ATOM 2223 O O . GLY A 1 294 ? 14.758 26.125 0.835 1 96.31 294 GLY A O 1
ATOM 2224 N N . TRP A 1 295 ? 12.898 25.375 -0.107 1 96.5 295 TRP A N 1
ATOM 2225 C CA . TRP A 1 295 ? 12.047 26.344 0.584 1 96.5 295 TRP A CA 1
ATOM 2226 C C . TRP A 1 295 ? 12.023 26.078 2.084 1 96.5 295 TRP A C 1
ATOM 2228 O O . TRP A 1 295 ? 11.992 27 2.893 1 96.5 295 TRP A O 1
ATOM 2238 N N . GLN A 1 296 ? 12.016 24.828 2.473 1 97.69 296 GLN A N 1
ATOM 2239 C CA . GLN A 1 296 ? 12 24.453 3.883 1 97.69 296 GLN A CA 1
ATOM 2240 C C . GLN A 1 296 ? 13.281 24.875 4.586 1 97.69 296 GLN A C 1
ATOM 2242 O O . GLN A 1 296 ? 13.242 25.391 5.707 1 97.69 296 GLN A O 1
ATOM 2247 N N . ALA A 1 297 ? 14.391 24.719 3.863 1 96.56 297 ALA A N 1
ATOM 2248 C CA . ALA A 1 297 ? 15.672 25.172 4.406 1 96.56 297 ALA A CA 1
ATOM 2249 C C . ALA A 1 297 ? 15.688 26.688 4.598 1 96.56 297 ALA A C 1
ATOM 2251 O O . ALA A 1 297 ? 16.156 27.172 5.625 1 96.56 297 ALA A O 1
ATOM 2252 N N . ARG A 1 298 ? 15.188 27.375 3.668 1 94.81 298 ARG A N 1
ATOM 2253 C CA . ARG A 1 298 ? 15.109 28.828 3.766 1 94.81 298 ARG A CA 1
ATOM 2254 C C . ARG A 1 298 ? 14.234 29.25 4.938 1 94.81 298 ARG A C 1
ATOM 2256 O O . ARG A 1 298 ? 14.539 30.219 5.629 1 94.81 298 ARG A O 1
ATOM 2263 N N . TYR A 1 299 ? 13.188 28.547 5.098 1 96 299 TYR A N 1
ATOM 2264 C CA . TYR A 1 299 ? 12.273 28.828 6.199 1 96 299 TYR A CA 1
ATOM 2265 C C . TYR A 1 299 ? 12.969 28.672 7.543 1 96 299 TYR A C 1
ATOM 2267 O O . TYR A 1 299 ? 12.82 29.516 8.438 1 96 299 TYR A O 1
ATOM 2275 N N . VAL A 1 300 ? 13.711 27.594 7.695 1 96.75 300 VAL A N 1
ATOM 2276 C CA . VAL A 1 300 ? 14.461 27.344 8.922 1 96.75 300 VAL A CA 1
ATOM 2277 C C . VAL A 1 300 ? 15.422 28.5 9.188 1 96.75 300 VAL A C 1
ATOM 2279 O O . VAL A 1 300 ? 15.492 29 10.305 1 96.75 300 VAL A O 1
ATOM 2282 N N . GLU A 1 301 ? 16.109 28.922 8.164 1 94.31 301 GLU A N 1
ATOM 2283 C CA . GLU A 1 301 ? 17.062 30.031 8.297 1 94.31 301 GLU A CA 1
ATOM 2284 C C . GLU A 1 301 ? 16.359 31.312 8.703 1 94.31 301 GLU A C 1
ATOM 2286 O O . GLU A 1 301 ? 16.875 32.094 9.516 1 94.31 301 GLU A O 1
ATOM 2291 N N . ALA A 1 302 ? 15.242 31.516 8.102 1 92.94 302 ALA A N 1
ATOM 2292 C CA . ALA A 1 302 ? 14.477 32.719 8.422 1 92.94 302 ALA A CA 1
ATOM 2293 C C . ALA A 1 302 ? 14.055 32.719 9.891 1 92.94 302 ALA A C 1
ATOM 2295 O O . ALA A 1 302 ? 14.148 33.75 10.57 1 92.94 302 ALA A O 1
ATOM 2296 N N . LEU A 1 303 ? 13.555 31.594 10.445 1 94.25 303 LEU A N 1
AT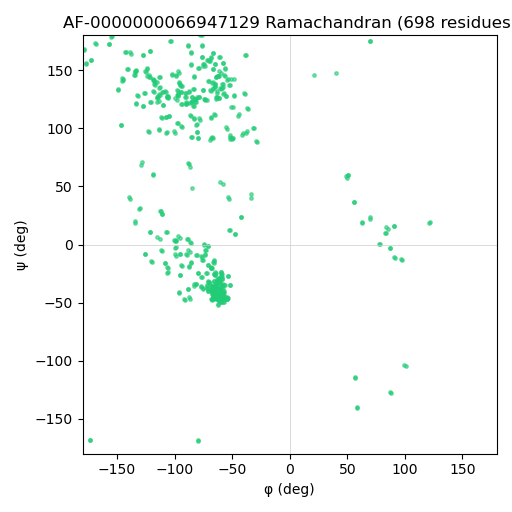OM 2297 C CA . LEU A 1 303 ? 13.148 31.484 11.844 1 94.25 303 LEU A CA 1
ATOM 2298 C C . LEU A 1 303 ? 14.336 31.719 12.773 1 94.25 303 LEU A C 1
ATOM 2300 O O . LEU A 1 303 ? 14.227 32.469 13.75 1 94.25 303 LEU A O 1
ATOM 2304 N N . ARG A 1 304 ? 15.438 31.125 12.406 1 93.81 304 ARG A N 1
ATOM 2305 C CA . ARG A 1 304 ? 16.641 31.281 13.211 1 93.81 304 ARG A CA 1
ATOM 2306 C C . ARG A 1 304 ? 17.109 32.75 13.203 1 93.81 304 ARG A C 1
ATOM 2308 O O . ARG A 1 304 ? 17.516 33.281 14.242 1 93.81 304 ARG A O 1
ATOM 2315 N N . GLY A 1 305 ? 17.047 33.312 12.039 1 90.81 305 GLY A N 1
ATOM 2316 C CA . GLY A 1 305 ? 17.438 34.719 11.906 1 90.81 305 GLY A CA 1
ATOM 2317 C C . GLY A 1 305 ? 16.609 35.625 12.773 1 90.81 305 GLY A C 1
ATOM 2318 O O . GLY A 1 305 ? 17.078 36.688 13.172 1 90.81 305 GLY A O 1
ATOM 2319 N N . LYS A 1 306 ? 15.438 35.219 13.086 1 90.56 306 LYS A N 1
ATOM 2320 C CA . LYS A 1 306 ? 14.547 36 13.914 1 90.56 306 LYS A CA 1
ATOM 2321 C C . LYS A 1 306 ? 14.633 35.594 15.383 1 90.56 306 LYS A C 1
ATOM 2323 O O . LYS A 1 306 ? 13.789 35.969 16.188 1 90.56 306 LYS A O 1
ATOM 2328 N N . GLY A 1 307 ? 15.531 34.719 15.719 1 92.25 307 GLY A N 1
ATOM 2329 C CA . GLY A 1 307 ? 15.812 34.344 17.094 1 92.25 307 GLY A CA 1
ATOM 2330 C C . GLY A 1 307 ? 14.891 33.25 17.609 1 92.25 307 GLY A C 1
ATOM 2331 O O . GLY A 1 307 ? 14.805 33.031 18.812 1 92.25 307 GLY A O 1
ATOM 2332 N N . LYS A 1 308 ? 14.195 32.625 16.75 1 93.56 308 LYS A N 1
ATOM 2333 C CA . LYS A 1 308 ? 13.297 31.547 17.172 1 93.56 308 LYS A CA 1
ATOM 2334 C C . LYS A 1 308 ? 14.047 30.219 17.328 1 93.56 308 LYS A C 1
ATOM 2336 O O . LYS A 1 308 ? 14.992 29.953 16.594 1 93.56 308 LYS A O 1
ATOM 2341 N N . ALA A 1 309 ? 13.633 29.422 18.328 1 95.88 309 ALA A N 1
ATOM 2342 C CA . ALA A 1 309 ? 14.18 28.078 18.5 1 95.88 309 ALA A CA 1
ATOM 2343 C C . ALA A 1 309 ? 13.641 27.125 17.438 1 95.88 309 ALA A C 1
ATOM 2345 O O . ALA A 1 309 ? 12.422 27.016 17.266 1 95.88 309 ALA A O 1
ATOM 2346 N N . VAL A 1 310 ? 14.586 26.484 16.719 1 97.88 310 VAL A N 1
ATOM 2347 C CA . VAL A 1 310 ? 14.172 25.562 15.672 1 97.88 310 VAL A CA 1
ATOM 2348 C C . VAL A 1 310 ? 14.953 24.266 15.781 1 97.88 310 VAL A C 1
ATOM 2350 O O . VAL A 1 310 ? 16.188 24.266 15.797 1 97.88 310 VAL A O 1
ATOM 2353 N N . ARG A 1 311 ? 14.273 23.203 15.938 1 98.44 311 ARG A N 1
ATOM 2354 C CA . ARG A 1 311 ? 14.828 21.859 15.789 1 98.44 311 ARG A CA 1
ATOM 2355 C C . ARG A 1 311 ? 14.609 21.328 14.383 1 98.44 311 ARG A C 1
ATOM 2357 O O . ARG A 1 311 ? 13.469 21.25 13.914 1 98.44 311 ARG A O 1
ATOM 2364 N N . VAL A 1 312 ? 15.688 21 13.711 1 98.69 312 VAL A N 1
ATOM 2365 C CA . VAL A 1 312 ? 15.578 20.469 12.359 1 98.69 312 VAL A CA 1
ATOM 2366 C C . VAL A 1 312 ? 15.875 18.969 12.375 1 98.69 312 VAL A C 1
ATOM 2368 O O . VAL A 1 312 ? 16.875 18.531 12.953 1 98.69 312 VAL A O 1
ATOM 2371 N N . VAL A 1 313 ? 15.023 18.172 11.852 1 98.62 313 VAL A N 1
ATOM 2372 C CA . VAL A 1 313 ? 15.258 16.75 11.641 1 98.62 313 VAL A CA 1
ATOM 2373 C C . VAL A 1 313 ? 15.297 16.453 10.141 1 98.62 313 VAL A C 1
ATOM 2375 O O . VAL A 1 313 ? 14.336 16.719 9.422 1 98.62 313 VAL A O 1
ATOM 2378 N N . GLU A 1 314 ? 16.406 15.875 9.711 1 98.12 314 GLU A N 1
ATOM 2379 C CA . GLU A 1 314 ? 16.609 15.609 8.289 1 98.12 314 GLU A CA 1
ATOM 2380 C C . GLU A 1 314 ? 16.641 14.109 8.008 1 98.12 314 GLU A C 1
ATOM 2382 O O . GLU A 1 314 ? 17.25 13.344 8.758 1 98.12 314 GLU A O 1
ATOM 2387 N N . TYR A 1 315 ? 15.969 13.758 7.027 1 97.5 315 TYR A N 1
ATOM 2388 C CA . TYR A 1 315 ? 15.961 12.383 6.535 1 97.5 315 TYR A CA 1
ATOM 2389 C C . TYR A 1 315 ? 16.391 12.32 5.074 1 97.5 315 TYR A C 1
ATOM 2391 O O . TYR A 1 315 ? 15.562 12.445 4.168 1 97.5 315 TYR A O 1
ATOM 2399 N N . PRO A 1 316 ? 17.625 12.031 4.836 1 95.12 316 PRO A N 1
ATOM 2400 C CA . PRO A 1 316 ? 18.203 12.156 3.496 1 95.12 316 PRO A CA 1
ATOM 2401 C C . PRO A 1 316 ? 17.484 11.297 2.459 1 95.12 316 PRO A C 1
ATOM 2403 O O . PRO A 1 316 ? 17.453 11.656 1.278 1 95.12 316 PRO A O 1
ATOM 2406 N N . GLY A 1 317 ? 16.922 10.266 2.807 1 93.75 317 GLY A N 1
ATOM 2407 C CA . GLY A 1 317 ? 16.281 9.367 1.859 1 93.75 317 GLY A CA 1
ATOM 2408 C C . GLY A 1 317 ? 14.773 9.547 1.789 1 93.75 317 GLY A C 1
ATOM 2409 O O . GLY A 1 317 ? 14.102 8.875 1.006 1 93.75 317 GLY A O 1
ATOM 2410 N N . ALA A 1 318 ? 14.211 10.5 2.506 1 96.19 318 ALA A N 1
ATOM 2411 C CA . ALA A 1 318 ? 12.758 10.609 2.658 1 96.19 318 ALA A CA 1
ATOM 2412 C C . ALA A 1 318 ? 12.141 11.344 1.475 1 96.19 318 ALA A C 1
ATOM 2414 O O . ALA A 1 318 ? 12.648 12.375 1.034 1 96.19 318 ALA A O 1
ATOM 2415 N N . ILE A 1 319 ? 11.062 10.781 0.963 1 96.5 319 ILE A N 1
ATOM 2416 C CA . ILE A 1 319 ? 10.25 11.414 -0.074 1 96.5 319 ILE A CA 1
ATOM 2417 C C . ILE A 1 319 ? 9.219 12.336 0.568 1 96.5 319 ILE A C 1
ATOM 2419 O O . ILE A 1 319 ? 9.023 12.312 1.784 1 96.5 319 ILE A O 1
ATOM 2423 N N . HIS A 1 320 ? 8.594 13.234 -0.256 1 97.5 320 HIS A N 1
ATOM 2424 C CA . HIS A 1 320 ? 7.504 14.055 0.25 1 97.5 320 HIS A CA 1
ATOM 2425 C C . HIS A 1 320 ? 6.328 13.195 0.707 1 97.5 320 HIS A C 1
ATOM 2427 O O . HIS A 1 320 ? 5.859 12.328 -0.037 1 97.5 320 HIS A O 1
ATOM 2433 N N . GLY A 1 321 ? 5.914 13.406 1.913 1 97.75 321 GLY A N 1
ATOM 2434 C CA . GLY A 1 321 ? 4.82 12.625 2.471 1 97.75 321 GLY A CA 1
ATOM 2435 C C . GLY A 1 321 ? 5.289 11.375 3.191 1 97.75 321 GLY A C 1
ATOM 2436 O O . GLY A 1 321 ? 4.484 10.492 3.51 1 97.75 321 GLY A O 1
ATOM 2437 N N . PHE A 1 322 ? 6.562 11.266 3.527 1 97.56 322 PHE A N 1
ATOM 2438 C CA . PHE A 1 322 ? 7.141 10.055 4.094 1 97.56 322 PHE A CA 1
ATOM 2439 C C . PHE A 1 322 ? 6.441 9.672 5.391 1 97.56 322 PHE A C 1
ATOM 2441 O O . PHE A 1 322 ? 6.348 8.492 5.73 1 97.56 322 PHE A O 1
ATOM 2448 N N . CYS A 1 323 ? 5.914 10.586 6.145 1 98.12 323 CYS A N 1
ATOM 2449 C CA . CYS A 1 323 ? 5.355 10.32 7.469 1 98.12 323 CYS A CA 1
ATOM 2450 C C . CYS A 1 323 ? 4.051 9.539 7.359 1 98.12 323 CYS A C 1
ATOM 2452 O O . CYS A 1 323 ? 3.57 8.984 8.352 1 98.12 323 CYS A O 1
ATOM 2454 N N . LEU A 1 324 ? 3.469 9.539 6.191 1 97.44 324 LEU A N 1
ATOM 2455 C CA . LEU A 1 324 ? 2.203 8.852 5.973 1 97.44 324 LEU A CA 1
ATOM 2456 C C . LEU A 1 324 ? 2.432 7.359 5.75 1 97.44 324 LEU A C 1
ATOM 2458 O O . LEU A 1 324 ? 1.478 6.578 5.727 1 97.44 324 LEU A O 1
ATOM 2462 N N . PHE A 1 325 ? 3.664 6.934 5.594 1 95.88 325 PHE A N 1
ATOM 2463 C CA . PHE A 1 325 ? 4 5.555 5.27 1 95.88 325 PHE A CA 1
ATOM 2464 C C . PHE A 1 325 ? 4.734 4.891 6.43 1 95.88 325 PHE A C 1
ATOM 2466 O O . PHE A 1 325 ? 5.957 4.996 6.543 1 95.88 325 PHE A O 1
ATOM 2473 N N . PRO A 1 326 ? 3.988 4.121 7.211 1 93.25 326 PRO A N 1
ATOM 2474 C CA . PRO A 1 326 ? 4.641 3.471 8.352 1 93.25 326 PRO A CA 1
ATOM 2475 C C . PRO A 1 326 ? 5.68 2.434 7.918 1 93.25 326 PRO A C 1
ATOM 2477 O O . PRO A 1 326 ? 6.504 2.008 8.734 1 93.25 326 PRO A O 1
ATOM 2480 N N . GLU A 1 327 ? 5.656 2.041 6.602 1 91.06 327 GLU A N 1
ATOM 2481 C CA . GLU A 1 327 ? 6.625 1.104 6.039 1 91.06 327 GLU A CA 1
ATOM 2482 C C . GLU A 1 327 ? 8.023 1.716 5.988 1 91.06 327 GLU A C 1
ATOM 2484 O O . GLU A 1 327 ? 9.016 0.998 5.871 1 91.06 327 GLU A O 1
ATOM 2489 N N . LEU A 1 328 ? 8.086 3.023 6.043 1 94.56 328 LEU A N 1
ATOM 2490 C CA . LEU A 1 328 ? 9.367 3.715 5.992 1 94.56 328 LEU A CA 1
ATOM 2491 C C . LEU A 1 328 ? 9.938 3.918 7.391 1 94.56 328 LEU A C 1
ATOM 2493 O O . LEU A 1 328 ? 9.25 4.438 8.273 1 94.56 328 LEU A O 1
ATOM 2497 N N . ALA A 1 329 ? 11.18 3.572 7.605 1 94.56 329 ALA A N 1
ATOM 2498 C CA . ALA A 1 329 ? 11.828 3.727 8.906 1 94.56 329 ALA A CA 1
ATOM 2499 C C . ALA A 1 329 ? 11.82 5.188 9.352 1 94.56 329 ALA A C 1
ATOM 2501 O O . ALA A 1 329 ? 11.617 5.477 10.531 1 94.56 329 ALA A O 1
ATOM 2502 N N . ASP A 1 330 ? 11.961 6.066 8.398 1 96.88 330 ASP A N 1
ATOM 2503 C CA . ASP A 1 330 ? 11.992 7.5 8.688 1 96.88 330 ASP A CA 1
ATOM 2504 C C . ASP A 1 330 ? 10.688 7.957 9.328 1 96.88 330 ASP A C 1
ATOM 2506 O O . ASP A 1 330 ? 10.68 8.875 10.148 1 96.88 330 ASP A O 1
ATOM 2510 N N . SER A 1 331 ? 9.602 7.32 8.992 1 97.5 331 SER A N 1
ATOM 2511 C CA . SER A 1 331 ? 8.297 7.676 9.539 1 97.5 331 SER A CA 1
ATOM 2512 C C . SER A 1 331 ? 8.25 7.426 11.047 1 97.5 331 SER A C 1
ATOM 2514 O O . SER A 1 331 ? 7.777 8.281 11.805 1 97.5 331 SER A O 1
ATOM 2516 N N . GLY A 1 332 ? 8.758 6.277 11.469 1 97 332 GLY A N 1
ATOM 2517 C CA . GLY A 1 332 ? 8.828 5.977 12.891 1 97 332 GLY A CA 1
ATOM 2518 C C . GLY A 1 332 ? 9.805 6.863 13.641 1 97 332 GLY A C 1
ATOM 2519 O O . GLY A 1 332 ? 9.508 7.328 14.742 1 97 332 GLY A O 1
ATOM 2520 N N . GLU A 1 333 ? 10.93 7.078 13.031 1 98.12 333 GLU A N 1
ATOM 2521 C CA . GLU A 1 333 ? 11.938 7.938 13.641 1 98.12 333 GLU A CA 1
ATOM 2522 C C . GLU A 1 333 ? 11.406 9.352 13.859 1 98.12 333 GLU A C 1
ATOM 2524 O O . GLU A 1 333 ? 11.688 9.977 14.883 1 98.12 333 GLU A O 1
ATOM 2529 N N . PHE A 1 334 ? 10.688 9.781 12.938 1 98.56 334 PHE A N 1
ATOM 2530 C CA . PHE A 1 334 ? 10.109 11.117 13.055 1 98.56 334 PHE A CA 1
ATOM 2531 C C . PHE A 1 334 ? 9.188 11.203 14.266 1 98.56 334 PHE A C 1
ATOM 2533 O O . PHE A 1 334 ? 9.25 12.172 15.031 1 98.56 334 PHE A O 1
ATOM 2540 N N . VAL A 1 335 ? 8.281 10.227 14.43 1 98.62 335 VAL A N 1
ATOM 2541 C CA . VAL A 1 335 ? 7.336 10.25 15.547 1 98.62 335 VAL A CA 1
ATOM 2542 C C . VAL A 1 335 ? 8.094 10.234 16.875 1 98.62 335 VAL A C 1
ATOM 2544 O O . VAL A 1 335 ? 7.695 10.906 17.828 1 98.62 335 VAL A O 1
ATOM 2547 N N . GLU A 1 336 ? 9.188 9.555 16.891 1 98.25 336 GLU A N 1
ATOM 2548 C CA . GLU A 1 336 ? 10.023 9.547 18.094 1 98.25 336 GLU A CA 1
ATOM 2549 C C . GLU A 1 336 ? 10.625 10.93 18.344 1 98.25 336 GLU A C 1
ATOM 2551 O O . GLU A 1 336 ? 10.68 11.375 19.5 1 98.25 336 GLU A O 1
ATOM 2556 N N . GLU A 1 337 ? 11.094 11.555 17.297 1 98.62 337 GLU A N 1
ATOM 2557 C CA . GLU A 1 337 ? 11.633 12.906 17.422 1 98.62 337 GLU A CA 1
ATOM 2558 C C . GLU A 1 337 ? 10.555 13.891 17.891 1 98.62 337 GLU A C 1
ATOM 2560 O O . GLU A 1 337 ? 10.828 14.789 18.688 1 98.62 337 GLU A O 1
ATOM 2565 N N . MET A 1 338 ? 9.422 13.719 17.359 1 98.75 338 MET A N 1
ATOM 2566 C CA . MET A 1 338 ? 8.305 14.57 17.75 1 98.75 338 MET A CA 1
ATOM 2567 C C . MET A 1 338 ? 7.977 14.391 19.234 1 98.75 338 MET A C 1
ATOM 2569 O O . MET A 1 338 ? 7.66 15.359 19.922 1 98.75 338 MET A O 1
ATOM 2573 N N . LYS A 1 339 ? 8.016 13.164 19.703 1 98.5 339 LYS A N 1
ATOM 2574 C CA . LYS A 1 339 ? 7.805 12.867 21.109 1 98.5 339 LYS A CA 1
ATOM 2575 C C . LYS A 1 339 ? 8.789 13.641 21.984 1 98.5 339 LYS A C 1
ATOM 2577 O O . LYS A 1 339 ? 8.398 14.266 22.984 1 98.5 339 LYS A O 1
ATOM 2582 N N . LEU A 1 340 ? 10.031 13.625 21.625 1 98.25 340 LEU A N 1
ATOM 2583 C CA . LEU A 1 340 ? 11.062 14.336 22.375 1 98.25 340 LEU A CA 1
ATOM 2584 C C . LEU A 1 340 ? 10.812 15.836 22.359 1 98.25 340 LEU A C 1
ATOM 2586 O O . LEU A 1 340 ? 10.961 16.5 23.391 1 98.25 340 LEU A O 1
ATOM 2590 N N . PHE A 1 341 ? 10.453 16.328 21.266 1 98.56 341 PHE A N 1
ATOM 2591 C CA . PHE A 1 341 ? 10.18 17.75 21.125 1 98.56 341 PHE A CA 1
ATOM 2592 C C . PHE A 1 341 ? 9.031 18.172 22.031 1 98.56 341 PHE A C 1
ATOM 2594 O O . PHE A 1 341 ? 9.109 19.188 22.703 1 98.56 341 PHE A O 1
ATOM 2601 N N . VAL A 1 342 ? 7.941 17.375 22 1 98.12 342 VAL A N 1
ATOM 2602 C CA . VAL A 1 342 ? 6.766 17.672 22.812 1 98.12 342 VAL A CA 1
ATOM 2603 C C . VAL A 1 342 ? 7.129 17.594 24.297 1 98.12 342 VAL A C 1
ATOM 2605 O O . VAL A 1 342 ? 6.711 18.453 25.078 1 98.12 342 VAL A O 1
ATOM 2608 N N . GLN A 1 343 ? 7.922 16.656 24.688 1 96.44 343 GLN A N 1
ATOM 2609 C CA . GLN A 1 343 ? 8.352 16.516 26.078 1 96.44 343 GLN A CA 1
ATOM 2610 C C . GLN A 1 343 ? 9.211 17.703 26.516 1 96.44 343 GLN A C 1
ATOM 2612 O O . GLN A 1 343 ? 9.117 18.156 27.656 1 96.44 343 GLN A O 1
ATOM 2617 N N . GLU A 1 344 ? 9.969 18.156 25.625 1 96.81 344 GLU A N 1
ATOM 2618 C CA . GLU A 1 344 ? 10.891 19.25 25.922 1 96.81 344 GLU A CA 1
ATOM 2619 C C . GLU A 1 344 ? 10.141 20.562 26.109 1 96.81 344 GLU A C 1
ATOM 2621 O O . GLU A 1 344 ? 10.555 21.422 26.906 1 96.81 344 GLU A O 1
ATOM 2626 N N . HIS A 1 345 ? 9.039 20.719 25.406 1 96.69 345 HIS A N 1
ATOM 2627 C CA . HIS A 1 345 ? 8.445 22.047 25.344 1 96.69 345 HIS A CA 1
ATOM 2628 C C . HIS A 1 345 ? 7.117 22.094 26.094 1 96.69 345 HIS A C 1
ATOM 2630 O O . HIS A 1 345 ? 6.516 23.156 26.25 1 96.69 345 HIS A O 1
ATOM 2636 N N . ARG A 1 346 ? 6.699 20.875 26.562 1 93.19 346 ARG A N 1
ATOM 2637 C CA . ARG A 1 346 ? 5.473 20.859 27.344 1 93.19 346 ARG A CA 1
ATOM 2638 C C . ARG A 1 346 ? 5.648 21.641 28.641 1 93.19 346 ARG A C 1
ATOM 2640 O O . ARG A 1 346 ? 6.762 21.766 29.156 1 93.19 346 ARG A O 1
ATOM 2647 N N . THR A 1 347 ? 4.586 22.297 29.031 1 81.75 347 THR A N 1
ATOM 2648 C CA . THR A 1 347 ? 4.633 23.078 30.25 1 81.75 347 THR A CA 1
ATOM 2649 C C . THR A 1 347 ? 4.828 22.188 31.469 1 81.75 347 THR A C 1
ATOM 2651 O O . THR A 1 347 ? 4.152 21.156 31.609 1 81.75 347 THR A O 1
ATOM 2654 N N . LYS A 1 348 ? 6.07 22.328 32.094 1 66.56 348 LYS A N 1
ATOM 2655 C CA . LYS A 1 348 ? 6.355 21.547 33.312 1 66.56 348 LYS A CA 1
ATOM 2656 C C . LYS A 1 348 ? 5.48 22 34.469 1 66.56 348 LYS A C 1
ATOM 2658 O O . LYS A 1 348 ? 5.395 23.203 34.75 1 66.56 348 LYS A O 1
ATOM 2663 N N . ARG A 1 349 ? 4.281 21.359 34.656 1 53.22 349 ARG A N 1
ATOM 2664 C CA . ARG A 1 349 ? 3.59 21.719 35.906 1 53.22 349 ARG A CA 1
ATOM 2665 C C . ARG A 1 349 ? 4.492 21.5 37.125 1 53.22 349 ARG A C 1
ATOM 2667 O O . ARG A 1 349 ? 5.184 20.484 37.219 1 53.22 349 ARG A O 1
ATOM 2674 N N . VAL A 1 350 ? 5.055 22.609 37.562 1 37.75 350 VAL A N 1
ATOM 2675 C CA . VAL A 1 350 ? 5.691 22.578 38.875 1 37.75 350 VAL A CA 1
ATOM 2676 C C . VAL A 1 350 ? 4.832 21.781 39.844 1 37.75 350 VAL A C 1
ATOM 2678 O O . VAL A 1 350 ? 3.643 22.062 40.031 1 37.75 350 VAL A O 1
ATOM 2681 N N . GLN A 1 351 ? 5.121 20.547 40.031 1 33.59 351 GLN A N 1
ATOM 2682 C CA . GLN A 1 351 ? 4.602 20.062 41.281 1 33.59 351 GLN A CA 1
ATOM 2683 C C . GLN A 1 351 ? 4.914 21.031 42.438 1 33.59 351 GLN A C 1
ATOM 2685 O O . GLN A 1 351 ? 6.008 21.609 42.469 1 33.59 351 GLN A O 1
ATOM 2690 N N . MET B 1 1 ? -35.969 -31.453 36.656 1 26.61 1 MET B N 1
ATOM 2691 C CA . MET B 1 1 ? -35.75 -30.016 36.5 1 26.61 1 MET B CA 1
ATOM 2692 C C . MET B 1 1 ? -34.562 -29.719 35.625 1 26.61 1 MET B C 1
ATOM 2694 O O . MET B 1 1 ? -33.406 -29.938 36.031 1 26.61 1 MET B O 1
ATOM 2698 N N . GLN B 1 2 ? -34.625 -29.969 34.281 1 27.16 2 GLN B N 1
ATOM 2699 C CA . GLN B 1 2 ? -33.656 -30.141 33.156 1 27.16 2 GLN B CA 1
ATOM 2700 C C . GLN B 1 2 ? -32.969 -28.828 32.844 1 27.16 2 GLN B C 1
ATOM 2702 O O . GLN B 1 2 ? -33.625 -27.812 32.562 1 27.16 2 GLN B O 1
ATOM 2707 N N . ARG B 1 3 ? -31.766 -28.547 33.5 1 31.36 3 ARG B N 1
ATOM 2708 C CA . ARG B 1 3 ? -30.953 -27.328 33.469 1 31.36 3 ARG B CA 1
ATOM 2709 C C . ARG B 1 3 ? -30.703 -26.875 32.031 1 31.36 3 ARG B C 1
ATOM 2711 O O . ARG B 1 3 ? -30.141 -27.625 31.219 1 31.36 3 ARG B O 1
ATOM 2718 N N . GLU B 1 4 ? -31.609 -25.953 31.422 1 31.19 4 GLU B N 1
ATOM 2719 C CA . GLU B 1 4 ? -31.625 -25.344 30.094 1 31.19 4 GLU B CA 1
ATOM 2720 C C . GLU B 1 4 ? -30.281 -24.703 29.781 1 31.19 4 GLU B C 1
ATOM 2722 O O . GLU B 1 4 ? -29.766 -23.906 30.562 1 31.19 4 GLU B O 1
ATOM 2727 N N . MET B 1 5 ? -29.375 -25.516 29.156 1 34.72 5 MET B N 1
ATOM 2728 C CA . MET B 1 5 ? -28.031 -25.062 28.781 1 34.72 5 MET B CA 1
ATOM 2729 C C . MET B 1 5 ? -28.078 -23.688 28.141 1 34.72 5 MET B C 1
ATOM 2731 O O . MET B 1 5 ? -28.906 -23.422 27.266 1 34.72 5 MET B O 1
ATOM 2735 N N . PRO B 1 6 ? -27.531 -22.578 28.797 1 32.66 6 PRO B N 1
ATOM 2736 C CA . PRO B 1 6 ? -27.656 -21.172 28.406 1 32.66 6 PRO B CA 1
ATOM 2737 C C . PRO B 1 6 ? -27.297 -20.922 26.953 1 32.66 6 PRO B C 1
ATOM 2739 O O . PRO B 1 6 ? -26.484 -21.656 26.375 1 32.66 6 PRO B O 1
ATOM 2742 N N . ALA B 1 7 ? -28.25 -20.406 26.016 1 33.47 7 ALA B N 1
ATOM 2743 C CA . ALA B 1 7 ? -28.359 -19.922 24.641 1 33.47 7 ALA B CA 1
ATOM 2744 C C . ALA B 1 7 ? -27.266 -18.922 24.312 1 33.47 7 ALA B C 1
ATOM 2746 O O . ALA B 1 7 ? -27.422 -18.109 23.406 1 33.47 7 ALA B O 1
ATOM 2747 N N . ASP B 1 8 ? -26.25 -18.703 25.156 1 31.28 8 ASP B N 1
ATOM 2748 C CA . ASP B 1 8 ? -25.266 -17.703 24.719 1 31.28 8 ASP B CA 1
ATOM 2749 C C . ASP B 1 8 ? -24.75 -18.031 23.312 1 31.28 8 ASP B C 1
ATOM 2751 O O . ASP B 1 8 ? -23.594 -18.438 23.156 1 31.28 8 ASP B O 1
ATOM 2755 N N . ALA B 1 9 ? -25.312 -18.906 22.562 1 34.69 9 ALA B N 1
ATOM 2756 C CA . ALA B 1 9 ? -25.125 -19.219 21.141 1 34.69 9 ALA B CA 1
ATOM 2757 C C . ALA B 1 9 ? -25.016 -17.938 20.312 1 34.69 9 ALA B C 1
ATOM 2759 O O . ALA B 1 9 ? -26 -17.453 19.75 1 34.69 9 ALA B O 1
ATOM 2760 N N . ASP B 1 10 ? -24.609 -16.734 20.875 1 31.48 10 ASP B N 1
ATOM 2761 C CA . ASP B 1 10 ? -24.594 -15.359 20.375 1 31.48 10 ASP B CA 1
ATOM 2762 C C . ASP B 1 10 ? -24.203 -15.312 18.906 1 31.48 10 ASP B C 1
ATOM 2764 O O . ASP B 1 10 ? -23.656 -16.266 18.359 1 31.48 10 ASP B O 1
ATOM 2768 N N . MET B 1 11 ? -24.469 -14.07 18.047 1 31.17 11 MET B N 1
ATOM 2769 C CA . MET B 1 11 ? -24.422 -13.406 16.75 1 31.17 11 MET B CA 1
ATOM 2770 C C . MET B 1 11 ? -23.016 -13.477 16.156 1 31.17 11 MET B C 1
ATOM 2772 O O . MET B 1 11 ? -22.141 -12.688 16.531 1 31.17 11 MET B O 1
ATOM 2776 N N . THR B 1 12 ? -22.25 -14.383 16.188 1 36.94 12 THR B N 1
ATOM 2777 C CA . THR B 1 12 ? -21.141 -14.438 15.266 1 36.94 12 THR B CA 1
ATOM 2778 C C . THR B 1 12 ? -21.516 -13.828 13.914 1 36.94 12 THR B C 1
ATOM 2780 O O . THR B 1 12 ? -22.078 -14.516 13.055 1 36.94 12 THR B O 1
ATOM 2783 N N . ARG B 1 13 ? -22.234 -12.758 13.797 1 38.38 13 ARG B N 1
ATOM 2784 C CA . ARG B 1 13 ? -22.609 -12.023 12.602 1 38.38 13 ARG B CA 1
ATOM 2785 C C . ARG B 1 13 ? -21.484 -12 11.586 1 38.38 13 ARG B C 1
ATOM 2787 O O . ARG B 1 13 ? -20.375 -11.562 11.891 1 38.38 13 ARG B O 1
ATOM 2794 N N . ARG B 1 14 ? -21.422 -12.828 10.586 1 49.72 14 ARG B N 1
ATOM 2795 C CA . ARG B 1 14 ? -20.625 -12.922 9.367 1 49.72 14 ARG B CA 1
ATOM 2796 C C . ARG B 1 14 ? -20.188 -11.539 8.891 1 49.72 14 ARG B C 1
ATOM 2798 O O . ARG B 1 14 ? -21.031 -10.68 8.609 1 49.72 14 ARG B O 1
ATOM 2805 N N . ARG B 1 15 ? -19.125 -11.141 9.375 1 58.47 15 ARG B N 1
ATOM 2806 C CA . ARG B 1 15 ? -18.625 -9.852 8.891 1 58.47 15 ARG B CA 1
ATOM 2807 C C . ARG B 1 15 ? -18.922 -9.68 7.406 1 58.47 15 ARG B C 1
ATOM 2809 O O . ARG B 1 15 ? -18.688 -10.594 6.613 1 58.47 15 ARG B O 1
ATOM 2816 N N . ARG B 1 16 ? -19.625 -8.828 6.973 1 66.56 16 ARG B N 1
ATOM 2817 C CA . ARG B 1 16 ? -20.031 -8.5 5.609 1 66.56 16 ARG B CA 1
ATOM 2818 C C . ARG B 1 16 ? -18.859 -7.969 4.801 1 66.56 16 ARG B C 1
ATOM 2820 O O . ARG B 1 16 ? -18.844 -8.07 3.574 1 66.56 16 ARG B O 1
ATOM 2827 N N . SER B 1 17 ? -17.766 -7.477 5.535 1 79.38 17 SER B N 1
ATOM 2828 C CA . SER B 1 17 ? -16.609 -6.945 4.812 1 79.38 17 SER B CA 1
ATOM 2829 C C . SER B 1 17 ? -15.312 -7.242 5.547 1 79.38 17 SER B C 1
ATOM 2831 O O . SER B 1 17 ? -15.297 -7.367 6.773 1 79.38 17 SER B O 1
ATOM 2833 N N . PRO B 1 18 ? -14.297 -7.562 4.832 1 82.56 18 PRO B N 1
ATOM 2834 C CA . PRO B 1 18 ? -13.016 -7.848 5.473 1 82.56 18 PRO B CA 1
ATOM 2835 C C . PRO B 1 18 ? -12.422 -6.625 6.172 1 82.56 18 PRO B C 1
ATOM 2837 O O . PRO B 1 18 ? -12.594 -5.496 5.707 1 82.56 18 PRO B O 1
ATOM 2840 N N . SER B 1 19 ? -11.859 -6.82 7.371 1 84.06 19 SER B N 1
ATOM 2841 C CA . SER B 1 19 ? -11.094 -5.785 8.047 1 84.06 19 SER B CA 1
ATOM 2842 C C . SER B 1 19 ? -9.664 -5.711 7.508 1 84.06 19 SER B C 1
ATOM 2844 O O . SER B 1 19 ? -8.844 -6.59 7.781 1 84.06 19 SER B O 1
ATOM 2846 N N . LEU B 1 20 ? -9.406 -4.73 6.695 1 91.06 20 LEU B N 1
ATOM 2847 C CA . LEU B 1 20 ? -8.117 -4.629 6.02 1 91.06 20 LEU B CA 1
ATOM 2848 C C . LEU B 1 20 ? -7.387 -3.354 6.43 1 91.06 20 LEU B C 1
ATOM 2850 O O . LEU B 1 20 ? -8.016 -2.307 6.609 1 91.06 20 LEU B O 1
ATOM 2854 N N . PRO B 1 21 ? -6.074 -3.506 6.586 1 90.31 21 PRO B N 1
ATOM 2855 C CA . PRO B 1 21 ? -5.285 -2.287 6.785 1 90.31 21 PRO B CA 1
ATOM 2856 C C . PRO B 1 21 ? -5.438 -1.29 5.641 1 90.31 21 PRO B C 1
ATOM 2858 O O . PRO B 1 21 ? -5.707 -1.687 4.504 1 90.31 21 PRO B O 1
ATOM 2861 N N . CYS B 1 22 ? -5.184 -0.033 5.949 1 88.75 22 CYS B N 1
ATOM 2862 C CA . CYS B 1 22 ? -5.297 1.062 4.992 1 88.75 22 CYS B CA 1
ATOM 2863 C C . CYS B 1 22 ? -4.453 0.791 3.75 1 88.75 22 CYS B C 1
ATOM 2865 O O . CYS B 1 22 ? -4.938 0.926 2.625 1 88.75 22 CYS B O 1
ATOM 2867 N N . ALA B 1 23 ? -3.258 0.376 3.953 1 90.5 23 ALA B N 1
ATOM 2868 C CA . ALA B 1 23 ? -2.34 0.164 2.836 1 90.5 23 ALA B CA 1
ATOM 2869 C C . ALA B 1 23 ? -2.887 -0.882 1.87 1 90.5 23 ALA B C 1
ATOM 2871 O O . ALA B 1 23 ? -2.76 -0.738 0.652 1 90.5 23 ALA B O 1
ATOM 2872 N N . VAL B 1 24 ? -3.494 -1.889 2.395 1 93.44 24 VAL B N 1
ATOM 2873 C CA . VAL B 1 24 ? -4.039 -2.961 1.57 1 93.44 24 VAL B CA 1
ATOM 2874 C C . VAL B 1 24 ? -5.266 -2.457 0.812 1 93.44 24 VAL B C 1
ATOM 2876 O O . VAL B 1 24 ? -5.426 -2.738 -0.378 1 93.44 24 VAL B O 1
ATOM 2879 N N . ARG B 1 25 ? -6.105 -1.655 1.465 1 91.62 25 ARG B N 1
ATOM 2880 C CA . ARG B 1 25 ? -7.305 -1.114 0.832 1 91.62 25 ARG B CA 1
ATOM 2881 C C . ARG B 1 25 ? -6.941 -0.198 -0.333 1 91.62 25 ARG B C 1
ATOM 2883 O O . ARG B 1 25 ? -7.582 -0.244 -1.386 1 91.62 25 ARG B O 1
ATOM 2890 N N . VAL B 1 26 ? -5.965 0.598 -0.115 1 91.44 26 VAL B N 1
ATOM 2891 C CA . VAL B 1 26 ? -5.555 1.541 -1.15 1 91.44 26 VAL B CA 1
ATOM 2892 C C . VAL B 1 26 ? -4.992 0.78 -2.35 1 91.44 26 VAL B C 1
ATOM 2894 O O . VAL B 1 26 ? -5.293 1.11 -3.498 1 91.44 26 VAL B O 1
ATOM 2897 N N . GLN B 1 27 ? -4.176 -0.209 -2.076 1 92.44 27 GLN B N 1
ATOM 2898 C CA . GLN B 1 27 ? -3.607 -1.006 -3.158 1 92.44 27 GLN B CA 1
ATOM 2899 C C . GLN B 1 27 ? -4.695 -1.77 -3.91 1 92.44 27 GLN B C 1
ATOM 2901 O O . GLN B 1 27 ? -4.664 -1.854 -5.141 1 92.44 27 GLN B O 1
ATOM 2906 N N . ALA B 1 28 ? -5.668 -2.316 -3.143 1 92 28 ALA B N 1
ATOM 2907 C CA . ALA B 1 28 ? -6.789 -3.008 -3.771 1 92 28 ALA B CA 1
ATOM 2908 C C . ALA B 1 28 ? -7.602 -2.057 -4.645 1 92 28 ALA B C 1
ATOM 2910 O O . ALA B 1 28 ? -8.062 -2.434 -5.727 1 92 28 ALA B O 1
ATOM 2911 N N . ALA B 1 29 ? -7.793 -0.833 -4.188 1 90.19 29 ALA B N 1
ATOM 2912 C CA . ALA B 1 29 ? -8.5 0.176 -4.973 1 90.19 29 ALA B CA 1
ATOM 2913 C C . ALA B 1 29 ? -7.742 0.498 -6.258 1 90.19 29 ALA B C 1
ATOM 2915 O O . ALA B 1 29 ? -8.352 0.709 -7.309 1 90.19 29 ALA B O 1
ATOM 2916 N N . GLY B 1 30 ? -6.461 0.587 -6.141 1 91.31 30 GLY B N 1
ATOM 2917 C CA . GLY B 1 30 ? -5.648 0.787 -7.332 1 91.31 30 GLY B CA 1
ATOM 2918 C C . GLY B 1 30 ? -5.801 -0.326 -8.352 1 91.31 30 GLY B C 1
ATOM 2919 O O . GLY B 1 30 ? -5.93 -0.064 -9.547 1 91.31 30 GLY B O 1
ATOM 2920 N N . PHE B 1 31 ? -5.766 -1.526 -7.836 1 93.06 31 PHE B N 1
ATOM 2921 C CA . PHE B 1 31 ? -5.965 -2.674 -8.711 1 93.06 31 PHE B CA 1
ATOM 2922 C C . PHE B 1 31 ? -7.305 -2.578 -9.43 1 93.06 31 PHE B C 1
ATOM 2924 O O . PHE B 1 31 ? -7.395 -2.865 -10.633 1 93.06 31 PHE B O 1
ATOM 2931 N N . ALA B 1 32 ? -8.305 -2.15 -8.68 1 90 32 ALA B N 1
ATOM 2932 C CA . ALA B 1 32 ? -9.641 -2.002 -9.258 1 90 32 ALA B CA 1
ATOM 2933 C C . ALA B 1 32 ? -9.648 -0.926 -10.344 1 90 32 ALA B C 1
ATOM 2935 O O . ALA B 1 32 ? -10.336 -1.066 -11.359 1 90 32 ALA B O 1
ATOM 2936 N N . LEU B 1 33 ? -8.922 0.087 -10.148 1 90.56 33 LEU B N 1
ATOM 2937 C CA . LEU B 1 33 ? -8.852 1.177 -11.117 1 90.56 33 LEU B CA 1
ATOM 2938 C C . LEU B 1 33 ? -8.234 0.703 -12.422 1 90.56 33 LEU B C 1
ATOM 2940 O O . LEU B 1 33 ? -8.469 1.3 -13.477 1 90.56 33 LEU B O 1
ATOM 2944 N N . GLY B 1 34 ? -7.434 -0.305 -12.336 1 93.31 34 GLY B N 1
ATOM 2945 C CA . GLY B 1 34 ? -6.828 -0.877 -13.523 1 93.31 34 GLY B CA 1
ATOM 2946 C C . GLY B 1 34 ? -7.797 -1.706 -14.344 1 93.31 34 GLY B C 1
ATOM 2947 O O . GLY B 1 34 ? -7.422 -2.273 -15.375 1 93.31 34 GLY B O 1
ATOM 2948 N N . HIS B 1 35 ? -9.031 -1.799 -13.883 1 94.94 35 HIS B N 1
ATOM 2949 C CA . HIS B 1 35 ? -10.062 -2.564 -14.578 1 94.94 35 HIS B CA 1
ATOM 2950 C C . HIS B 1 35 ? -11.273 -1.698 -14.891 1 94.94 35 HIS B C 1
ATOM 2952 O O . HIS B 1 35 ? -11.562 -0.739 -14.172 1 94.94 35 HIS B O 1
ATOM 2958 N N . ARG B 1 36 ? -11.977 -2.041 -15.945 1 94.69 36 ARG B N 1
ATOM 2959 C CA . ARG B 1 36 ? -13.266 -1.44 -16.281 1 94.69 36 ARG B CA 1
ATOM 2960 C C . ARG B 1 36 ? -14.406 -2.199 -15.609 1 94.69 36 ARG B C 1
ATOM 2962 O O . ARG B 1 36 ? -14.195 -3.273 -15.039 1 94.69 36 ARG B O 1
ATOM 2969 N N . ARG B 1 37 ? -15.578 -1.719 -15.656 1 91.12 37 ARG B N 1
ATOM 2970 C CA . ARG B 1 37 ? -16.75 -2.328 -15.047 1 91.12 37 ARG B CA 1
ATOM 2971 C C . ARG B 1 37 ? -17.031 -3.699 -15.656 1 91.12 37 ARG B C 1
ATOM 2973 O O . ARG B 1 37 ? -17.516 -4.602 -14.969 1 91.12 37 ARG B O 1
ATOM 2980 N N . ASP B 1 38 ? -16.656 -3.889 -16.938 1 95.69 38 ASP B N 1
ATOM 2981 C CA . ASP B 1 38 ? -16.922 -5.156 -17.609 1 95.69 38 ASP B CA 1
ATOM 2982 C C . ASP B 1 38 ? -15.805 -6.164 -17.344 1 95.69 38 ASP B C 1
ATOM 2984 O O . ASP B 1 38 ? -15.797 -7.254 -17.922 1 95.69 38 ASP B O 1
ATOM 2988 N N . GLY B 1 39 ? -14.852 -5.742 -16.547 1 95.38 39 GLY B N 1
ATOM 2989 C CA . GLY B 1 39 ? -13.789 -6.645 -16.141 1 95.38 39 GLY B CA 1
ATOM 2990 C C . GLY B 1 39 ? -12.539 -6.512 -17 1 95.38 39 GLY B C 1
ATOM 2991 O O . GLY B 1 39 ? -11.477 -7.027 -16.625 1 95.38 39 GLY B O 1
ATOM 2992 N N . SER B 1 40 ? -12.672 -5.789 -18.141 1 96.56 40 SER B N 1
ATOM 2993 C CA . SER B 1 40 ? -11.516 -5.652 -19.016 1 96.56 40 SER B CA 1
ATOM 2994 C C . SER B 1 40 ? -10.445 -4.773 -18.391 1 96.56 40 SER B C 1
ATOM 2996 O O . SER B 1 40 ? -10.742 -3.961 -17.516 1 96.56 40 SER B O 1
ATOM 2998 N N . VAL B 1 41 ? -9.203 -4.91 -18.828 1 96 41 VAL B N 1
ATOM 2999 C CA . VAL B 1 41 ? -8.055 -4.27 -18.188 1 96 41 VAL B CA 1
ATOM 3000 C C . VAL B 1 41 ? -7.758 -2.941 -18.891 1 96 41 VAL B C 1
ATOM 3002 O O . VAL B 1 41 ? -7.719 -2.871 -20.109 1 96 41 VAL B O 1
ATOM 3005 N N . ARG B 1 42 ? -7.602 -1.897 -18.047 1 94.5 42 ARG B N 1
ATOM 3006 C CA . ARG B 1 42 ? -7.004 -0.66 -18.531 1 94.5 42 ARG B CA 1
ATOM 3007 C C . ARG B 1 42 ? -5.484 -0.775 -18.594 1 94.5 42 ARG B C 1
ATOM 3009 O O . ARG B 1 42 ? -4.789 -0.422 -17.641 1 94.5 42 ARG B O 1
ATOM 3016 N N . ARG B 1 43 ? -4.98 -1.166 -19.688 1 91.12 43 ARG B N 1
ATOM 3017 C CA . ARG B 1 43 ? -3.596 -1.605 -19.812 1 91.12 43 ARG B CA 1
ATOM 3018 C C . ARG B 1 43 ? -2.631 -0.496 -19.406 1 91.12 43 ARG B C 1
ATOM 3020 O O . ARG B 1 43 ? -1.632 -0.75 -18.734 1 91.12 43 ARG B O 1
ATOM 3027 N N . LEU B 1 44 ? -2.914 0.707 -19.797 1 89.5 44 LEU B N 1
ATOM 3028 C CA . LEU B 1 44 ? -2.025 1.818 -19.469 1 89.5 44 LEU B CA 1
ATOM 3029 C C . LEU B 1 44 ? -2.018 2.086 -17.969 1 89.5 44 LEU B C 1
ATOM 3031 O O . LEU B 1 44 ? -0.952 2.24 -17.375 1 89.5 44 LEU B O 1
ATOM 3035 N N . VAL B 1 45 ? -3.172 2.1 -17.391 1 90.31 45 VAL B N 1
ATOM 3036 C CA . VAL B 1 45 ? -3.291 2.352 -15.953 1 90.31 45 VAL B CA 1
ATOM 3037 C C . VAL B 1 45 ? -2.582 1.246 -15.172 1 90.31 45 VAL B C 1
ATOM 3039 O O . VAL B 1 45 ? -1.811 1.524 -14.25 1 90.31 45 VAL B O 1
ATOM 3042 N N . PHE B 1 46 ? -2.797 0.033 -15.602 1 92.56 46 PHE B N 1
ATOM 3043 C CA . PHE B 1 46 ? -2.191 -1.088 -14.891 1 92.56 46 PHE B CA 1
ATOM 3044 C C . PHE B 1 46 ? -0.674 -1.062 -15.031 1 92.56 46 PHE B C 1
ATOM 3046 O O . PHE B 1 46 ? 0.05 -1.383 -14.086 1 92.56 46 PHE B O 1
ATOM 3053 N N . SER B 1 47 ? -0.256 -0.7 -16.219 1 91.31 47 SER B N 1
ATOM 3054 C CA . SER B 1 47 ? 1.186 -0.648 -16.438 1 91.31 47 SER B CA 1
ATOM 3055 C C . SER B 1 47 ? 1.848 0.369 -15.508 1 91.31 47 SER B C 1
ATOM 3057 O O . SER B 1 47 ? 2.998 0.189 -15.102 1 91.31 47 SER B O 1
ATOM 3059 N N . LEU B 1 48 ? 1.148 1.364 -15.141 1 88 48 LEU B N 1
ATOM 3060 C CA . LEU B 1 48 ? 1.676 2.4 -14.258 1 88 48 LEU B CA 1
ATOM 3061 C C . LEU B 1 48 ? 1.655 1.938 -12.805 1 88 48 LEU B C 1
ATOM 3063 O O . LEU B 1 48 ? 2.479 2.377 -12 1 88 48 LEU B O 1
ATOM 3067 N N . LEU B 1 49 ? 0.803 1.047 -12.523 1 90.69 49 LEU B N 1
ATOM 3068 C CA . LEU B 1 49 ? 0.646 0.596 -11.148 1 90.69 49 LEU B CA 1
ATOM 3069 C C . LEU B 1 49 ? 1.476 -0.656 -10.891 1 90.69 49 LEU B C 1
ATOM 3071 O O . LEU B 1 49 ? 1.825 -0.948 -9.742 1 90.69 49 LEU B O 1
ATOM 3075 N N . ASP B 1 50 ? 1.731 -1.416 -11.914 1 95.38 50 ASP B N 1
ATOM 3076 C CA . ASP B 1 50 ? 2.545 -2.621 -11.781 1 95.38 50 ASP B CA 1
ATOM 3077 C C . ASP B 1 50 ? 4.035 -2.281 -11.781 1 95.38 50 ASP B C 1
ATOM 3079 O O . ASP B 1 50 ? 4.672 -2.27 -12.836 1 95.38 50 ASP B O 1
ATOM 3083 N N . ILE B 1 51 ? 4.578 -2.184 -10.594 1 93.94 51 ILE B N 1
ATOM 3084 C CA . ILE B 1 51 ? 5.98 -1.804 -10.438 1 93.94 51 ILE B CA 1
ATOM 3085 C C . ILE B 1 51 ? 6.871 -3.029 -10.633 1 93.94 51 ILE B C 1
ATOM 3087 O O . ILE B 1 51 ? 6.672 -4.055 -9.977 1 93.94 51 ILE B O 1
ATOM 3091 N N . HIS B 1 52 ? 7.781 -2.887 -11.531 1 95.88 52 HIS B N 1
ATOM 3092 C CA . HIS B 1 52 ? 8.734 -3.967 -11.773 1 95.88 52 HIS B CA 1
ATOM 3093 C C . HIS B 1 52 ? 10.055 -3.707 -11.062 1 95.88 52 HIS B C 1
ATOM 3095 O O . HIS B 1 52 ? 10.469 -2.555 -10.914 1 95.88 52 HIS B O 1
ATOM 3101 N N . VAL B 1 53 ? 10.672 -4.773 -10.625 1 95.19 53 VAL B N 1
ATOM 3102 C CA . VAL B 1 53 ? 11.984 -4.668 -9.984 1 95.19 53 VAL B CA 1
ATOM 3103 C C . VAL B 1 53 ? 12.977 -5.586 -10.688 1 95.19 53 VAL B C 1
ATOM 3105 O O . VAL B 1 53 ? 12.594 -6.625 -11.234 1 95.19 53 VAL B O 1
ATOM 3108 N N . ARG B 1 54 ? 14.195 -5.18 -10.68 1 94.62 54 ARG B N 1
ATOM 3109 C CA . ARG B 1 54 ? 15.258 -5.965 -11.297 1 94.62 54 ARG B CA 1
ATOM 3110 C C . ARG B 1 54 ? 15.805 -7.008 -10.328 1 94.62 54 ARG B C 1
ATOM 3112 O O . ARG B 1 54 ? 15.664 -6.863 -9.109 1 94.62 54 ARG B O 1
ATOM 3119 N N . ALA B 1 55 ? 16.375 -8.086 -10.891 1 95.56 55 ALA B N 1
ATOM 3120 C CA . ALA B 1 55 ? 17.062 -9.07 -10.062 1 95.56 55 ALA B CA 1
ATOM 3121 C C . ALA B 1 55 ? 18.234 -8.43 -9.312 1 95.56 55 ALA B C 1
ATOM 3123 O O . ALA B 1 55 ? 18.953 -7.602 -9.875 1 95.56 55 ALA B O 1
ATOM 3124 N N . LYS B 1 56 ? 18.344 -8.711 -8.086 1 93.25 56 LYS B N 1
ATOM 3125 C CA . LYS B 1 56 ? 19.438 -8.203 -7.262 1 93.25 56 LYS B CA 1
ATOM 3126 C C . LYS B 1 56 ? 19.469 -8.906 -5.906 1 93.25 56 LYS B C 1
ATOM 3128 O O . LYS B 1 56 ? 18.625 -9.758 -5.621 1 93.25 56 LYS B O 1
ATOM 3133 N N . ARG B 1 57 ? 20.5 -8.594 -5.191 1 91.25 57 ARG B N 1
ATOM 3134 C CA . ARG B 1 57 ? 20.562 -9.047 -3.807 1 91.25 57 ARG B CA 1
ATOM 3135 C C . ARG B 1 57 ? 19.812 -8.086 -2.883 1 91.25 57 ARG B C 1
ATOM 3137 O O . ARG B 1 57 ? 20.062 -6.875 -2.922 1 91.25 57 ARG B O 1
ATOM 3144 N N . ARG B 1 58 ? 18.891 -8.594 -2.195 1 88.12 58 ARG B N 1
ATOM 3145 C CA . ARG B 1 58 ? 18.125 -7.797 -1.24 1 88.12 58 ARG B CA 1
ATOM 3146 C C . ARG B 1 58 ? 17.656 -8.648 -0.069 1 88.12 58 ARG B C 1
ATOM 3148 O O . ARG B 1 58 ? 17.156 -9.758 -0.265 1 88.12 58 ARG B O 1
ATOM 3155 N N . ALA B 1 59 ? 17.844 -8.102 1.085 1 82.31 59 ALA B N 1
ATOM 3156 C CA . ALA B 1 59 ? 17.328 -8.719 2.303 1 82.31 59 ALA B CA 1
ATOM 3157 C C . ALA B 1 59 ? 17.828 -10.156 2.447 1 82.31 59 ALA B C 1
ATOM 3159 O O . ALA B 1 59 ? 17.031 -11.07 2.703 1 82.31 59 ALA B O 1
ATOM 3160 N N . GLY B 1 60 ? 19.016 -10.461 2.078 1 88.69 60 GLY B N 1
ATOM 3161 C CA . GLY B 1 60 ? 19.656 -11.75 2.299 1 88.69 60 GLY B CA 1
ATOM 3162 C C . GLY B 1 60 ? 19.359 -12.766 1.209 1 88.69 60 GLY B C 1
ATOM 3163 O O . GLY B 1 60 ? 19.844 -13.891 1.252 1 88.69 60 GLY B O 1
ATOM 3164 N N . VAL B 1 61 ? 18.516 -12.406 0.235 1 96.12 61 VAL B N 1
ATOM 3165 C CA . VAL B 1 61 ? 18.172 -13.305 -0.863 1 96.12 61 VAL B CA 1
ATOM 3166 C C . VAL B 1 61 ? 18.719 -12.75 -2.176 1 96.12 61 VAL B C 1
ATOM 3168 O O . VAL B 1 61 ? 18.547 -11.57 -2.484 1 96.12 61 VAL B O 1
ATOM 3171 N N . ARG B 1 62 ? 19.375 -13.586 -2.842 1 96.06 62 ARG B N 1
ATOM 3172 C CA . ARG B 1 62 ? 19.875 -13.219 -4.168 1 96.06 62 ARG B CA 1
ATOM 3173 C C . ARG B 1 62 ? 18.891 -13.656 -5.254 1 96.06 62 ARG B C 1
ATOM 3175 O O . ARG B 1 62 ? 18.328 -14.758 -5.191 1 96.06 62 ARG B O 1
ATOM 3182 N N . SER B 1 63 ? 18.656 -12.781 -6.203 1 97.44 63 SER B N 1
ATOM 3183 C CA . SER B 1 63 ? 17.859 -13.172 -7.352 1 97.44 63 SER B CA 1
ATOM 3184 C C . SER B 1 63 ? 18.625 -12.977 -8.656 1 97.44 63 SER B C 1
ATOM 3186 O O . SER B 1 63 ? 19.469 -12.078 -8.758 1 97.44 63 SER B O 1
ATOM 3188 N N . VAL B 1 64 ? 18.391 -13.828 -9.602 1 97.69 64 VAL B N 1
ATOM 3189 C CA . VAL B 1 64 ? 19.016 -13.773 -10.922 1 97.69 64 VAL B CA 1
ATOM 3190 C C . VAL B 1 64 ? 18.016 -14.258 -11.977 1 97.69 64 VAL B C 1
ATOM 3192 O O . VAL B 1 64 ? 17.219 -15.164 -11.711 1 97.69 64 VAL B O 1
ATOM 3195 N N . ASP B 1 65 ? 18.031 -13.648 -13.133 1 97.69 65 ASP B N 1
ATOM 3196 C CA . ASP B 1 65 ? 17.172 -14.086 -14.234 1 97.69 65 ASP B CA 1
ATOM 3197 C C . ASP B 1 65 ? 17.875 -15.172 -15.062 1 97.69 65 ASP B C 1
ATOM 3199 O O . ASP B 1 65 ? 19.047 -15.047 -15.391 1 97.69 65 ASP B O 1
ATOM 3203 N N . VAL B 1 66 ? 17.188 -16.219 -15.336 1 97.56 66 VAL B N 1
ATOM 3204 C CA . VAL B 1 66 ? 17.688 -17.312 -16.156 1 97.56 66 VAL B CA 1
ATOM 3205 C C . VAL B 1 66 ? 16.828 -17.453 -17.406 1 97.56 66 VAL B C 1
ATOM 3207 O O . VAL B 1 66 ? 15.594 -17.375 -17.328 1 97.56 66 VAL B O 1
ATOM 3210 N N . THR B 1 67 ? 17.453 -17.672 -18.531 1 97.25 67 THR B N 1
ATOM 3211 C CA . THR B 1 67 ? 16.734 -17.906 -19.766 1 97.25 67 THR B CA 1
ATOM 3212 C C . THR B 1 67 ? 16.391 -19.391 -19.906 1 97.25 67 THR B C 1
ATOM 3214 O O . THR B 1 67 ? 17.281 -20.25 -19.891 1 97.25 67 THR B O 1
ATOM 3217 N N . ILE B 1 68 ? 15.18 -19.703 -20.031 1 97.25 68 ILE B N 1
ATOM 3218 C CA . ILE B 1 68 ? 14.703 -21.078 -20.172 1 97.25 68 ILE B CA 1
ATOM 3219 C C . ILE B 1 68 ? 14.633 -21.453 -21.641 1 97.25 68 ILE B C 1
ATOM 3221 O O . ILE B 1 68 ? 15.109 -22.516 -22.047 1 97.25 68 ILE B O 1
ATOM 3225 N N . ASP B 1 69 ? 14.055 -20.594 -22.391 1 97 69 ASP B N 1
ATOM 3226 C CA . ASP B 1 69 ? 13.914 -20.766 -23.844 1 97 69 ASP B CA 1
ATOM 3227 C C . ASP B 1 69 ? 13.977 -19.422 -24.562 1 97 69 ASP B C 1
ATOM 3229 O O . ASP B 1 69 ? 12.984 -18.688 -24.594 1 97 69 ASP B O 1
ATOM 3233 N N . ALA B 1 70 ? 15.039 -19.125 -25.141 1 95.06 70 ALA B N 1
ATOM 3234 C CA . ALA B 1 70 ? 15.281 -17.844 -25.781 1 95.06 70 ALA B CA 1
ATOM 3235 C C . ALA B 1 70 ? 14.367 -17.641 -26.984 1 95.06 70 ALA B C 1
ATOM 3237 O O . ALA B 1 70 ? 13.977 -16.516 -27.281 1 95.06 70 ALA B O 1
ATOM 3238 N N . SER B 1 71 ? 14.008 -18.719 -27.672 1 94.69 71 SER B N 1
ATOM 3239 C CA . SER B 1 71 ? 13.227 -18.625 -28.906 1 94.69 71 SER B CA 1
ATOM 3240 C C . SER B 1 71 ? 11.836 -18.062 -28.625 1 94.69 71 SER B C 1
ATOM 3242 O O . SER B 1 71 ? 11.234 -17.438 -29.5 1 94.69 71 SER B O 1
ATOM 3244 N N . ARG B 1 72 ? 11.359 -18.188 -27.438 1 92.06 72 ARG B N 1
ATOM 3245 C CA . ARG B 1 72 ? 10.047 -17.641 -27.125 1 92.06 72 ARG B CA 1
ATOM 3246 C C . ARG B 1 72 ? 10.133 -16.625 -25.984 1 92.06 72 ARG B C 1
ATOM 3248 O O . ARG B 1 72 ? 9.125 -16.281 -25.375 1 92.06 72 ARG B O 1
ATOM 3255 N N . GLY B 1 73 ? 11.328 -16.25 -25.641 1 94.69 73 GLY B N 1
ATOM 3256 C CA . GLY B 1 73 ? 11.516 -15.227 -24.625 1 94.69 73 GLY B CA 1
ATOM 3257 C C . GLY B 1 73 ? 11.141 -15.688 -23.219 1 94.69 73 GLY B C 1
ATOM 3258 O O . GLY B 1 73 ? 10.773 -14.883 -22.375 1 94.69 73 GLY B O 1
ATOM 3259 N N . LEU B 1 74 ? 11.141 -17 -22.984 1 97.94 74 LEU B N 1
ATOM 3260 C CA . LEU B 1 74 ? 10.773 -17.562 -21.688 1 97.94 74 LEU B CA 1
ATOM 3261 C C . LEU B 1 74 ? 11.945 -17.5 -20.719 1 97.94 74 LEU B C 1
ATOM 3263 O O . LEU B 1 74 ? 13.039 -17.984 -21.031 1 97.94 74 LEU B O 1
ATOM 3267 N N . TRP B 1 75 ? 11.758 -16.859 -19.609 1 98.25 75 TRP B N 1
ATOM 3268 C CA . TRP B 1 75 ? 12.758 -16.75 -18.547 1 98.25 75 TRP B CA 1
ATOM 3269 C C . TRP B 1 75 ? 12.125 -16.922 -17.172 1 98.25 75 TRP B C 1
ATOM 3271 O O . TRP B 1 75 ? 10.898 -16.984 -17.047 1 98.25 75 TRP B O 1
ATOM 3281 N N . ALA B 1 76 ? 12.906 -17.156 -16.219 1 98.62 76 ALA B N 1
ATOM 3282 C CA . ALA B 1 76 ? 12.477 -17.219 -14.828 1 98.62 76 ALA B CA 1
ATOM 3283 C C . ALA B 1 76 ? 13.422 -16.438 -13.922 1 98.62 76 ALA B C 1
ATOM 3285 O O . ALA B 1 76 ? 14.602 -16.297 -14.227 1 98.62 76 ALA B O 1
ATOM 3286 N N . ARG B 1 77 ? 12.859 -15.852 -12.922 1 98.25 77 ARG B N 1
ATOM 3287 C CA . ARG B 1 77 ? 13.68 -15.273 -11.852 1 98.25 77 ARG B CA 1
ATOM 3288 C C . ARG B 1 77 ? 13.938 -16.297 -10.75 1 98.25 77 ARG B C 1
ATOM 3290 O O . ARG B 1 77 ? 12.992 -16.875 -10.203 1 98.25 77 ARG B O 1
ATOM 3297 N N . VAL B 1 78 ? 15.203 -16.453 -10.461 1 98.62 78 VAL B N 1
ATOM 3298 C CA . VAL B 1 78 ? 15.594 -17.438 -9.461 1 98.62 78 VAL B CA 1
ATOM 3299 C C . VAL B 1 78 ? 16.016 -16.719 -8.18 1 98.62 78 VAL B C 1
ATOM 3301 O O . VAL B 1 78 ? 16.812 -15.789 -8.211 1 98.62 78 VAL B O 1
ATOM 3304 N N . PHE B 1 79 ? 15.438 -17.125 -7.09 1 98.38 79 PHE B N 1
ATOM 3305 C CA . PHE B 1 79 ? 15.766 -16.609 -5.766 1 98.38 79 PHE B CA 1
ATOM 3306 C C . PHE B 1 79 ? 16.516 -17.656 -4.953 1 98.38 79 PHE B C 1
ATOM 3308 O O . PHE B 1 79 ? 16.094 -18.812 -4.879 1 98.38 79 PHE B O 1
ATOM 3315 N N . SER B 1 80 ? 17.609 -17.25 -4.348 1 97.06 80 SER B N 1
ATOM 3316 C CA . SER B 1 80 ? 18.438 -18.172 -3.572 1 97.06 80 SER B CA 1
ATOM 3317 C C . SER B 1 80 ? 18.797 -17.578 -2.211 1 97.06 80 SER B C 1
ATOM 3319 O O . SER B 1 80 ? 19.172 -16.406 -2.117 1 97.06 80 SER B O 1
ATOM 3321 N N . PRO B 1 81 ? 18.531 -18.375 -1.186 1 94 81 PRO B N 1
ATOM 3322 C CA . PRO B 1 81 ? 18.984 -17.891 0.125 1 94 81 PRO B CA 1
ATOM 3323 C C . PRO B 1 81 ? 20.5 -17.844 0.244 1 94 81 PRO B C 1
ATOM 3325 O O . PRO B 1 81 ? 21.219 -18.406 -0.596 1 94 81 PRO B O 1
ATOM 3328 N N . PRO B 1 82 ? 20.922 -17.156 1.241 1 85.88 82 PRO B N 1
ATOM 3329 C CA . PRO B 1 82 ? 22.375 -17.125 1.434 1 85.88 82 PRO B CA 1
ATOM 3330 C C . PRO B 1 82 ? 22.953 -18.484 1.811 1 85.88 82 PRO B C 1
ATOM 3332 O O . PRO B 1 82 ? 22.266 -19.312 2.41 1 85.88 82 PRO B O 1
ATOM 3335 N N . PRO B 1 83 ? 24.234 -18.562 1.371 1 78.56 83 PRO B N 1
ATOM 3336 C CA . PRO B 1 83 ? 24.875 -19.812 1.772 1 78.56 83 PRO B CA 1
ATOM 3337 C C . PRO B 1 83 ? 25.031 -19.938 3.287 1 78.56 83 PRO B C 1
ATOM 3339 O O . PRO B 1 83 ? 25.172 -18.938 3.98 1 78.56 83 PRO B O 1
ATOM 3342 N N . THR B 1 84 ? 24.75 -21.031 3.861 1 70.19 84 THR B N 1
ATOM 3343 C CA . THR B 1 84 ? 25 -21.25 5.281 1 70.19 84 THR B CA 1
ATOM 3344 C C . THR B 1 84 ? 26.484 -21.469 5.543 1 70.19 84 THR B C 1
ATOM 3346 O O . THR B 1 84 ? 27.188 -22.047 4.711 1 70.19 84 THR B O 1
ATOM 3349 N N . LYS B 1 85 ? 26.953 -20.688 6.633 1 57.72 85 LYS B N 1
ATOM 3350 C CA . LYS B 1 85 ? 28.344 -20.844 7.07 1 57.72 85 LYS B CA 1
ATOM 3351 C C . LYS B 1 85 ? 28.641 -22.281 7.488 1 57.72 85 LYS B C 1
ATOM 3353 O O . LYS B 1 85 ? 27.828 -22.906 8.188 1 57.72 85 LYS B O 1
ATOM 3358 N N . GLY B 1 86 ? 29.797 -23.016 7.105 1 55.34 86 GLY B N 1
ATOM 3359 C CA . GLY B 1 86 ? 30.438 -24.25 7.512 1 55.34 86 GLY B CA 1
ATOM 3360 C C . GLY B 1 86 ? 30.141 -25.406 6.586 1 55.34 86 GLY B C 1
ATOM 3361 O O . GLY B 1 86 ? 30.812 -25.594 5.574 1 55.34 86 GLY B O 1
ATOM 3362 N N . GLU B 1 87 ? 29.203 -26.375 7.059 1 48.72 87 GLU B N 1
ATOM 3363 C CA . GLU B 1 87 ? 28.969 -27.719 6.535 1 48.72 87 GLU B CA 1
ATOM 3364 C C . GLU B 1 87 ? 28.688 -27.688 5.035 1 48.72 87 GLU B C 1
ATOM 3366 O O . GLU B 1 87 ? 28.219 -26.688 4.508 1 48.72 87 GLU B O 1
ATOM 3371 N N . ALA B 1 88 ? 29.203 -28.688 4.375 1 52.56 88 ALA B N 1
ATOM 3372 C CA . ALA B 1 88 ? 28.953 -29.031 2.979 1 52.56 88 ALA B CA 1
ATOM 3373 C C . ALA B 1 88 ? 27.531 -28.656 2.572 1 52.56 88 ALA B C 1
ATOM 3375 O O . ALA B 1 88 ? 26.562 -29.078 3.205 1 52.56 88 ALA B O 1
ATOM 3376 N N . ALA B 1 89 ? 27.25 -27.531 1.875 1 63.09 89 ALA B N 1
ATOM 3377 C CA . ALA B 1 89 ? 25.984 -26.859 1.569 1 63.09 89 ALA B CA 1
ATOM 3378 C C . ALA B 1 89 ? 24.984 -27.859 1 1 63.09 89 ALA B C 1
ATOM 3380 O O . ALA B 1 89 ? 25.219 -28.484 -0.03 1 63.09 89 ALA B O 1
ATOM 3381 N N . GLN B 1 90 ? 24.125 -28.516 1.866 1 79.56 90 GLN B N 1
ATOM 3382 C CA . GLN B 1 90 ? 23.047 -29.406 1.466 1 79.56 90 GLN B CA 1
ATOM 3383 C C . GLN B 1 90 ? 22.188 -28.781 0.379 1 79.56 90 GLN B C 1
ATOM 3385 O O . GLN B 1 90 ? 21.922 -27.578 0.415 1 79.56 90 GLN B O 1
ATOM 3390 N N . ALA B 1 91 ? 22.031 -29.641 -0.733 1 91.38 91 ALA B N 1
ATOM 3391 C CA . ALA B 1 91 ? 21.141 -29.203 -1.806 1 91.38 91 ALA B CA 1
ATOM 3392 C C . ALA B 1 91 ? 19.766 -28.812 -1.256 1 91.38 91 ALA B C 1
ATOM 3394 O O . ALA B 1 91 ? 19.25 -29.453 -0.343 1 91.38 91 ALA B O 1
ATOM 3395 N N . LEU B 1 92 ? 19.25 -27.781 -1.714 1 94.81 92 LEU B N 1
ATOM 3396 C CA . LEU B 1 92 ? 18 -27.219 -1.227 1 94.81 92 LEU B CA 1
ATOM 3397 C C . LEU B 1 92 ? 16.828 -27.656 -2.096 1 94.81 92 LEU B C 1
ATOM 3399 O O . LEU B 1 92 ? 16.984 -27.906 -3.291 1 94.81 92 LEU B O 1
ATOM 3403 N N . PRO B 1 93 ? 15.641 -27.781 -1.459 1 96.94 93 PRO B N 1
ATOM 3404 C CA . PRO B 1 93 ? 14.469 -28 -2.305 1 96.94 93 PRO B CA 1
ATOM 3405 C C . PRO B 1 93 ? 14.211 -26.844 -3.268 1 96.94 93 PRO B C 1
ATOM 3407 O O . PRO B 1 93 ? 14.703 -25.734 -3.049 1 96.94 93 PRO B O 1
ATOM 3410 N N . VAL B 1 94 ? 13.414 -27.156 -4.312 1 98 94 VAL B N 1
ATOM 3411 C CA . VAL B 1 94 ? 13.094 -26.156 -5.328 1 98 94 VAL B CA 1
ATOM 3412 C C . VAL B 1 94 ? 11.586 -25.906 -5.348 1 98 94 VAL B C 1
ATOM 3414 O O . VAL B 1 94 ? 10.797 -26.844 -5.258 1 98 94 VAL B O 1
ATOM 3417 N N . VAL B 1 95 ? 11.258 -24.656 -5.332 1 98.88 95 VAL B N 1
ATOM 3418 C CA . VAL B 1 95 ? 9.875 -24.266 -5.535 1 98.88 95 VAL B CA 1
ATOM 3419 C C . VAL B 1 95 ? 9.734 -23.547 -6.875 1 98.88 95 VAL B C 1
ATOM 3421 O O . VAL B 1 95 ? 10.281 -22.453 -7.059 1 98.88 95 VAL B O 1
ATOM 3424 N N . VAL B 1 96 ? 9.086 -24.172 -7.836 1 98.94 96 VAL B N 1
ATOM 3425 C CA . VAL B 1 96 ? 8.719 -23.484 -9.078 1 98.94 96 VAL B CA 1
ATOM 3426 C C . VAL B 1 96 ? 7.414 -22.719 -8.883 1 98.94 96 VAL B C 1
ATOM 3428 O O . VAL B 1 96 ? 6.379 -23.328 -8.57 1 98.94 96 VAL B O 1
ATOM 3431 N N . PHE B 1 97 ? 7.492 -21.438 -9.062 1 98.94 97 PHE B N 1
ATOM 3432 C CA . PHE B 1 97 ? 6.367 -20.562 -8.734 1 98.94 97 PHE B CA 1
ATOM 3433 C C . PHE B 1 97 ? 5.738 -19.984 -9.992 1 98.94 97 PHE B C 1
ATOM 3435 O O . PHE B 1 97 ? 6.449 -19.516 -10.883 1 98.94 97 PHE B O 1
ATOM 3442 N N . PHE B 1 98 ? 4.367 -20.062 -10.102 1 98.94 98 PHE B N 1
ATOM 3443 C CA . PHE B 1 98 ? 3.58 -19.406 -11.148 1 98.94 98 PHE B CA 1
ATOM 3444 C C . PHE B 1 98 ? 2.758 -18.266 -10.57 1 98.94 98 PHE B C 1
ATOM 3446 O O . PHE B 1 98 ? 1.921 -18.469 -9.695 1 98.94 98 PHE B O 1
ATOM 3453 N N . HIS B 1 99 ? 3.006 -17.078 -11.078 1 98.88 99 HIS B N 1
ATOM 3454 C CA . HIS B 1 99 ? 2.332 -15.898 -10.539 1 98.88 99 HIS B CA 1
ATOM 3455 C C . HIS B 1 99 ? 0.876 -15.844 -10.992 1 98.88 99 HIS B C 1
ATOM 3457 O O . HIS B 1 99 ? 0.513 -16.453 -12.008 1 98.88 99 HIS B O 1
ATOM 3463 N N . GLY B 1 100 ? 0.065 -15.164 -10.203 1 98.75 100 GLY B N 1
ATOM 3464 C CA . GLY B 1 100 ? -1.317 -14.906 -10.578 1 98.75 100 GLY B CA 1
ATOM 3465 C C . GLY B 1 100 ? -1.47 -13.758 -11.555 1 98.75 100 GLY B C 1
ATOM 3466 O O . GLY B 1 100 ? -0.502 -13.359 -12.211 1 98.75 100 GLY B O 1
ATOM 3467 N N . GLY B 1 101 ? -2.742 -13.359 -11.719 1 97.94 101 GLY B N 1
ATOM 3468 C CA . GLY B 1 101 ? -3.029 -12.273 -12.641 1 97.94 101 GLY B CA 1
ATOM 3469 C C . GLY B 1 101 ? -3.994 -12.664 -13.742 1 97.94 101 GLY B C 1
ATOM 3470 O O . GLY B 1 101 ? -4.02 -12.039 -14.805 1 97.94 101 GLY B O 1
ATOM 3471 N N . GLY B 1 102 ? -4.711 -13.711 -13.523 1 98 102 GLY B N 1
ATOM 3472 C CA . GLY B 1 102 ? -5.746 -14.117 -14.469 1 98 102 GLY B CA 1
ATOM 3473 C C . GLY B 1 102 ? -5.199 -14.469 -15.836 1 98 102 GLY B C 1
ATOM 3474 O O . GLY B 1 102 ? -5.879 -14.289 -16.844 1 98 102 GLY B O 1
ATOM 3475 N N . PHE B 1 103 ? -3.947 -14.719 -15.883 1 98.5 103 PHE B N 1
ATOM 3476 C CA . PHE B 1 103 ? -3.246 -15.078 -17.109 1 98.5 103 PHE B CA 1
ATOM 3477 C C . PHE B 1 103 ? -2.979 -13.836 -17.953 1 98.5 103 PHE B C 1
ATOM 3479 O O . PHE B 1 103 ? -2.402 -13.93 -19.047 1 98.5 103 PHE B O 1
ATOM 3486 N N . VAL B 1 104 ? -3.369 -12.633 -17.516 1 97.62 104 VAL B N 1
ATOM 3487 C CA . VAL B 1 104 ? -3.264 -11.477 -18.406 1 97.62 104 VAL B CA 1
ATOM 3488 C C . VAL B 1 104 ? -2.461 -10.375 -17.719 1 97.62 104 VAL B C 1
ATOM 3490 O O . VAL B 1 104 ? -2.107 -9.375 -18.344 1 97.62 104 VAL B O 1
ATOM 3493 N N . LEU B 1 105 ? -2.191 -10.609 -16.453 1 97.38 105 LEU B N 1
ATOM 3494 C CA . LEU B 1 105 ? -1.538 -9.539 -15.703 1 97.38 105 LEU B CA 1
ATOM 3495 C C . LEU B 1 105 ? -0.281 -10.047 -15.008 1 97.38 105 LEU B C 1
ATOM 3497 O O . LEU B 1 105 ? -0.11 -11.258 -14.836 1 97.38 105 LEU B O 1
ATOM 3501 N N . PHE B 1 106 ? 0.616 -9.109 -14.578 1 97.94 106 PHE B N 1
ATOM 3502 C CA . PHE B 1 106 ? 1.775 -9.297 -13.719 1 97.94 106 PHE B CA 1
ATOM 3503 C C . PHE B 1 106 ? 2.867 -10.078 -14.438 1 97.94 106 PHE B C 1
ATOM 3505 O O . PHE B 1 106 ? 2.764 -10.336 -15.641 1 97.94 106 PHE B O 1
ATOM 3512 N N . SER B 1 107 ? 3.951 -10.211 -13.82 1 98.06 107 SER B N 1
ATOM 3513 C CA . SER B 1 107 ? 5.141 -10.898 -14.305 1 98.06 107 SER B CA 1
ATOM 3514 C C . SER B 1 107 ? 6.023 -11.359 -13.148 1 98.06 107 SER B C 1
ATOM 3516 O O . SER B 1 107 ? 5.762 -11.023 -11.992 1 98.06 107 SER B O 1
ATOM 3518 N N . ALA B 1 108 ? 7 -12.102 -13.5 1 98.5 108 ALA B N 1
ATOM 3519 C CA . ALA B 1 108 ? 7.965 -12.531 -12.492 1 98.5 108 ALA B CA 1
ATOM 3520 C C . ALA B 1 108 ? 8.766 -11.352 -11.953 1 98.5 108 ALA B C 1
ATOM 3522 O O . ALA B 1 108 ? 9.422 -11.453 -10.922 1 98.5 108 ALA B O 1
ATOM 3523 N N . ALA B 1 109 ? 8.688 -10.234 -12.688 1 98.06 109 ALA B N 1
ATOM 3524 C CA . ALA B 1 109 ? 9.43 -9.047 -12.266 1 98.06 109 ALA B CA 1
ATOM 3525 C C . ALA B 1 109 ? 8.539 -8.109 -11.453 1 98.06 109 ALA B C 1
ATOM 3527 O O . ALA B 1 109 ? 9.016 -7.102 -10.922 1 98.06 109 ALA B O 1
ATOM 3528 N N . SER B 1 110 ? 7.223 -8.406 -11.398 1 98.25 110 SER B N 1
ATOM 3529 C CA . SER B 1 110 ? 6.34 -7.57 -10.586 1 98.25 110 SER B CA 1
ATOM 3530 C C . SER B 1 110 ? 6.793 -7.535 -9.133 1 98.25 110 SER B C 1
ATOM 3532 O O . SER B 1 110 ? 7.121 -8.57 -8.555 1 98.25 110 SER B O 1
ATOM 3534 N N . CYS B 1 111 ? 6.758 -6.371 -8.508 1 96.75 111 CYS B N 1
ATOM 3535 C CA . CYS B 1 111 ? 7.316 -6.203 -7.168 1 96.75 111 CYS B CA 1
ATOM 3536 C C . CYS B 1 111 ? 6.559 -7.047 -6.148 1 96.75 111 CYS B C 1
ATOM 3538 O O . CYS B 1 111 ? 7.145 -7.535 -5.184 1 96.75 111 CYS B O 1
ATOM 3540 N N . TYR B 1 112 ? 5.207 -7.227 -6.352 1 97.06 112 TYR B N 1
ATOM 3541 C CA . TYR B 1 112 ? 4.418 -8.07 -5.461 1 97.06 112 TYR B CA 1
ATOM 3542 C C . TYR B 1 112 ? 4.969 -9.492 -5.43 1 97.06 112 TYR B C 1
ATOM 3544 O O . TYR B 1 112 ? 5.148 -10.07 -4.355 1 97.06 112 TYR B O 1
ATOM 3552 N N . TYR B 1 113 ? 5.25 -9.953 -6.543 1 98.44 113 TYR B N 1
ATOM 3553 C CA . TYR B 1 113 ? 5.68 -11.344 -6.629 1 98.44 113 TYR B CA 1
ATOM 3554 C C . TYR B 1 113 ? 7.156 -11.484 -6.277 1 98.44 113 TYR B C 1
ATOM 3556 O O . TYR B 1 113 ? 7.574 -12.492 -5.711 1 98.44 113 TYR B O 1
ATOM 3564 N N . ASP B 1 114 ? 7.973 -10.484 -6.625 1 97.69 114 ASP B N 1
ATOM 3565 C CA . ASP B 1 114 ? 9.344 -10.477 -6.129 1 97.69 114 ASP B CA 1
ATOM 3566 C C . ASP B 1 114 ? 9.383 -10.602 -4.605 1 97.69 114 ASP B C 1
ATOM 3568 O O . ASP B 1 114 ? 10.117 -11.422 -4.059 1 97.69 114 ASP B O 1
ATOM 3572 N N . ARG B 1 115 ? 8.555 -9.836 -3.971 1 96.38 115 ARG B N 1
ATOM 3573 C CA . ARG B 1 115 ? 8.516 -9.828 -2.512 1 96.38 115 ARG B CA 1
ATOM 3574 C C . ARG B 1 115 ? 8.031 -11.172 -1.973 1 96.38 115 ARG B C 1
ATOM 3576 O O . ARG B 1 115 ? 8.594 -11.703 -1.009 1 96.38 115 ARG B O 1
ATOM 3583 N N . LEU B 1 116 ? 7.008 -11.688 -2.527 1 98.12 116 LEU B N 1
ATOM 3584 C CA . LEU B 1 116 ? 6.477 -12.969 -2.072 1 98.12 116 LEU B CA 1
ATOM 3585 C C . LEU B 1 116 ? 7.508 -14.078 -2.254 1 98.12 116 LEU B C 1
ATOM 3587 O O . LEU B 1 116 ? 7.758 -14.852 -1.328 1 98.12 116 LEU B O 1
ATOM 3591 N N . CYS B 1 117 ? 8.109 -14.141 -3.412 1 98.62 117 CYS B N 1
ATOM 3592 C CA . CYS B 1 117 ? 9.07 -15.195 -3.705 1 98.62 117 CYS B CA 1
ATOM 3593 C C . CYS B 1 117 ? 10.289 -15.094 -2.795 1 98.62 117 CYS B C 1
ATOM 3595 O O . CYS B 1 117 ? 10.836 -16.109 -2.361 1 98.62 117 CYS B O 1
ATOM 3597 N N . ARG B 1 118 ? 10.75 -13.875 -2.504 1 97.75 118 ARG B N 1
ATOM 3598 C CA . ARG B 1 118 ? 11.852 -13.695 -1.561 1 97.75 118 ARG B CA 1
ATOM 3599 C C . ARG B 1 118 ? 11.477 -14.219 -0.177 1 97.75 118 ARG B C 1
ATOM 3601 O O . ARG B 1 118 ? 12.297 -14.836 0.501 1 97.75 118 ARG B O 1
ATOM 3608 N N . ARG B 1 119 ? 10.266 -13.93 0.27 1 97.19 119 ARG B N 1
ATOM 3609 C CA . ARG B 1 119 ? 9.82 -14.406 1.574 1 97.19 119 ARG B CA 1
ATOM 3610 C C . ARG B 1 119 ? 9.766 -15.93 1.609 1 97.19 119 ARG B C 1
ATOM 3612 O O . ARG B 1 119 ? 10.219 -16.547 2.576 1 97.19 119 ARG B O 1
ATOM 3619 N N . ILE B 1 120 ? 9.195 -16.516 0.556 1 98.5 120 ILE B N 1
ATOM 3620 C CA . ILE B 1 120 ? 9.141 -17.969 0.465 1 98.5 120 ILE B CA 1
ATOM 3621 C C . ILE B 1 120 ? 10.555 -18.547 0.511 1 98.5 120 ILE B C 1
ATOM 3623 O O . ILE B 1 120 ? 10.828 -19.469 1.271 1 98.5 120 ILE B O 1
ATOM 3627 N N . CYS B 1 121 ? 11.43 -17.953 -0.268 1 98.19 121 CYS B N 1
ATOM 3628 C CA . CYS B 1 121 ? 12.82 -18.391 -0.337 1 98.19 121 CYS B CA 1
ATOM 3629 C C . CYS B 1 121 ? 13.477 -18.344 1.038 1 98.19 121 CYS B C 1
ATOM 3631 O O . CYS B 1 121 ? 14.07 -19.328 1.482 1 98.19 121 CYS B O 1
ATOM 3633 N N . ARG B 1 122 ? 13.32 -17.266 1.664 1 96.31 122 ARG B N 1
ATOM 3634 C CA . ARG B 1 122 ? 13.969 -17.047 2.949 1 96.31 122 ARG B CA 1
ATOM 3635 C C . ARG B 1 122 ? 13.398 -17.953 4.023 1 96.31 122 ARG B C 1
ATOM 3637 O O . ARG B 1 122 ? 14.156 -18.625 4.742 1 96.31 122 ARG B O 1
ATOM 3644 N N . GLU B 1 123 ? 12.094 -18.062 4.137 1 96.56 123 GLU B N 1
ATOM 3645 C CA . GLU B 1 123 ? 11.445 -18.766 5.242 1 96.56 123 GLU B CA 1
ATOM 3646 C C . GLU B 1 123 ? 11.516 -20.281 5.062 1 96.56 123 GLU B C 1
ATOM 3648 O O . GLU B 1 123 ? 11.641 -21.016 6.039 1 96.56 123 GLU B O 1
ATOM 3653 N N . LEU B 1 124 ? 11.406 -20.703 3.814 1 97.44 124 LEU B N 1
ATOM 3654 C CA . LEU B 1 124 ? 11.43 -22.141 3.553 1 97.44 124 LEU B CA 1
ATOM 3655 C C . LEU B 1 124 ? 12.867 -22.641 3.412 1 97.44 124 LEU B C 1
ATOM 3657 O O . LEU B 1 124 ? 13.109 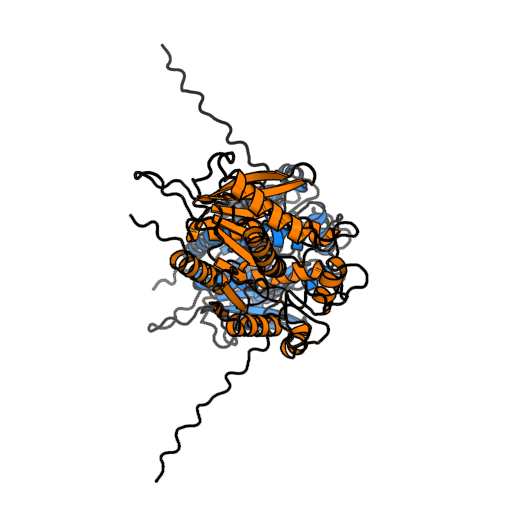-23.844 3.434 1 97.44 124 LEU B O 1
ATOM 3661 N N . ARG B 1 125 ? 13.812 -21.75 3.232 1 94.94 125 ARG B N 1
ATOM 3662 C CA . ARG B 1 125 ? 15.164 -22.109 2.811 1 94.94 125 ARG B CA 1
ATOM 3663 C C . ARG B 1 125 ? 15.125 -23.016 1.582 1 94.94 125 ARG B C 1
ATOM 3665 O O . ARG B 1 125 ? 15.617 -24.141 1.624 1 94.94 125 ARG B O 1
ATOM 3672 N N . ALA B 1 126 ? 14.555 -22.5 0.559 1 97.38 126 ALA B N 1
ATOM 3673 C CA . ALA B 1 126 ? 14.398 -23.156 -0.737 1 97.38 126 ALA B CA 1
ATOM 3674 C C . ALA B 1 126 ? 14.773 -22.219 -1.877 1 97.38 126 ALA B C 1
ATOM 3676 O O . ALA B 1 126 ? 14.703 -21 -1.73 1 97.38 126 ALA B O 1
ATOM 3677 N N . VAL B 1 127 ? 15.242 -22.781 -2.904 1 97.88 127 VAL B N 1
ATOM 3678 C CA . VAL B 1 127 ? 15.414 -22 -4.121 1 97.88 127 VAL B CA 1
ATOM 3679 C C . VAL B 1 127 ? 14.07 -21.844 -4.836 1 97.88 127 VAL B C 1
ATOM 3681 O O . VAL B 1 127 ? 13.336 -22.828 -5 1 97.88 127 VAL B O 1
ATOM 3684 N N . VAL B 1 128 ? 13.695 -20.609 -5.141 1 98.81 128 VAL B N 1
ATOM 3685 C CA . VAL B 1 128 ? 12.43 -20.344 -5.812 1 98.81 128 VAL B CA 1
ATOM 3686 C C . VAL B 1 128 ? 12.68 -19.969 -7.273 1 98.81 128 VAL B C 1
ATOM 3688 O O . VAL B 1 128 ? 13.508 -19.109 -7.562 1 98.81 128 VAL B O 1
ATOM 3691 N N . VAL B 1 129 ? 12.055 -20.656 -8.172 1 98.81 129 VAL B N 1
ATOM 3692 C CA . VAL B 1 129 ? 12.094 -20.359 -9.602 1 98.81 129 VAL B CA 1
ATOM 3693 C C . VAL B 1 129 ? 10.758 -19.766 -10.047 1 98.81 129 VAL B C 1
ATOM 3695 O O . VAL B 1 129 ? 9.797 -20.5 -10.297 1 98.81 129 VAL B O 1
ATOM 3698 N N . SER B 1 130 ? 10.711 -18.453 -10.117 1 98.94 130 SER B N 1
ATOM 3699 C CA . SER B 1 130 ? 9.5 -17.75 -10.523 1 98.94 130 SER B CA 1
ATOM 3700 C C . SER B 1 130 ? 9.43 -17.609 -12.039 1 98.94 130 SER B C 1
ATOM 3702 O O . SER B 1 130 ? 10.117 -16.766 -12.625 1 98.94 130 SER B O 1
ATOM 3704 N N . VAL B 1 131 ? 8.5 -18.297 -12.656 1 98.94 131 VAL B N 1
ATOM 3705 C CA . VAL B 1 131 ? 8.453 -18.391 -14.109 1 98.94 131 VAL B CA 1
ATOM 3706 C C . VAL B 1 131 ? 7.715 -17.188 -14.688 1 98.94 131 VAL B C 1
ATOM 3708 O O . VAL B 1 131 ? 6.633 -16.828 -14.211 1 98.94 131 VAL B O 1
ATOM 3711 N N . ASN B 1 132 ? 8.344 -16.531 -15.602 1 98.81 132 ASN B N 1
ATOM 3712 C CA . ASN B 1 132 ? 7.695 -15.461 -16.344 1 98.81 132 ASN B CA 1
ATOM 3713 C C . ASN B 1 132 ? 6.973 -15.992 -17.578 1 98.81 132 ASN B C 1
ATOM 3715 O O . ASN B 1 132 ? 7.352 -15.672 -18.703 1 98.81 132 ASN B O 1
ATOM 3719 N N . TYR B 1 133 ? 5.902 -16.703 -17.328 1 98.5 133 TYR B N 1
ATOM 3720 C CA . TYR B 1 133 ? 5.195 -17.344 -18.422 1 98.5 133 TYR B CA 1
ATOM 3721 C C . TYR B 1 133 ? 4.52 -16.312 -19.312 1 98.5 133 TYR B C 1
ATOM 3723 O O . TYR B 1 133 ? 4.297 -15.18 -18.906 1 98.5 133 TYR B O 1
ATOM 3731 N N . ARG B 1 134 ? 4.188 -16.719 -20.547 1 96.69 134 ARG B N 1
ATOM 3732 C CA . ARG B 1 134 ? 3.531 -15.812 -21.5 1 96.69 134 ARG B CA 1
ATOM 3733 C C . ARG B 1 134 ? 2.107 -15.492 -21.047 1 96.69 134 ARG B C 1
ATOM 3735 O O . ARG B 1 134 ? 1.345 -16.391 -20.703 1 96.69 134 ARG B O 1
ATOM 3742 N N . LEU B 1 135 ? 1.75 -14.242 -21.062 1 97.31 135 LEU B N 1
ATOM 3743 C CA . LEU B 1 135 ? 0.394 -13.812 -20.75 1 97.31 135 LEU B CA 1
ATOM 3744 C C . LEU B 1 135 ? -0.537 -14.016 -21.938 1 97.31 135 LEU B C 1
ATOM 3746 O O . LEU B 1 135 ? -0.1 -13.953 -23.094 1 97.31 135 LEU B O 1
ATOM 3750 N N . ALA B 1 136 ? -1.732 -14.203 -21.531 1 95.88 136 ALA B N 1
ATOM 3751 C CA . ALA B 1 136 ? -2.73 -14.43 -22.562 1 95.88 136 ALA B CA 1
ATOM 3752 C C . ALA B 1 136 ? -2.934 -13.18 -23.422 1 95.88 136 ALA B C 1
ATOM 3754 O O . ALA B 1 136 ? -2.953 -12.062 -22.906 1 95.88 136 ALA B O 1
ATOM 3755 N N . GLY B 1 137 ? -2.967 -13.305 -24.672 1 89 137 GLY B N 1
ATOM 3756 C CA . GLY B 1 137 ? -3.275 -12.375 -25.75 1 89 137 GLY B CA 1
ATOM 3757 C C . GLY B 1 137 ? -3.777 -13.062 -27.016 1 89 137 GLY B C 1
ATOM 3758 O O . GLY B 1 137 ? -4.004 -14.273 -27.016 1 89 137 GLY B O 1
ATOM 3759 N N . PRO B 1 138 ? -4.078 -12.359 -27.984 1 84.31 138 PRO B N 1
ATOM 3760 C CA . PRO B 1 138 ? -4.676 -12.945 -29.188 1 84.31 138 PRO B CA 1
ATOM 3761 C C . PRO B 1 138 ? -3.867 -14.117 -29.734 1 84.31 138 PRO B C 1
ATOM 3763 O O . PRO B 1 138 ? -4.441 -15.125 -30.156 1 84.31 138 PRO B O 1
ATOM 3766 N N . ALA B 1 139 ? -2.533 -14.062 -29.625 1 85.88 139 ALA B N 1
ATOM 3767 C CA . ALA B 1 139 ? -1.72 -15.148 -30.172 1 85.88 139 ALA B CA 1
ATOM 3768 C C . ALA B 1 139 ? -1.141 -16.016 -29.062 1 85.88 139 ALA B C 1
ATOM 3770 O O . ALA B 1 139 ? -0.302 -16.891 -29.328 1 85.88 139 ALA B O 1
ATOM 3771 N N . ARG B 1 140 ? -1.585 -15.852 -27.875 1 93.31 140 ARG B N 1
ATOM 3772 C CA . ARG B 1 140 ? -0.98 -16.562 -26.75 1 93.31 140 ARG B CA 1
ATOM 3773 C C . ARG B 1 140 ? -2.047 -17.062 -25.781 1 93.31 140 ARG B C 1
ATOM 3775 O O . ARG B 1 140 ? -1.906 -16.938 -24.562 1 93.31 140 ARG B O 1
ATOM 3782 N N . ARG B 1 141 ? -3.1 -17.547 -26.344 1 94.88 141 ARG B N 1
ATOM 3783 C CA . ARG B 1 141 ? -4.176 -18.125 -25.547 1 94.88 141 ARG B CA 1
ATOM 3784 C C . ARG B 1 141 ? -3.807 -19.531 -25.078 1 94.88 141 ARG B C 1
ATOM 3786 O O . ARG B 1 141 ? -2.691 -20 -25.312 1 94.88 141 ARG B O 1
ATOM 3793 N N . PHE B 1 142 ? -4.633 -20.234 -24.344 1 96 142 PHE B N 1
ATOM 3794 C CA . PHE B 1 142 ? -4.484 -21.641 -23.984 1 96 142 PHE B CA 1
ATOM 3795 C C . PHE B 1 142 ? -3.941 -22.438 -25.172 1 96 142 PHE B C 1
ATOM 3797 O O . PHE B 1 142 ? -4.398 -22.281 -26.297 1 96 142 PHE B O 1
ATOM 3804 N N . PRO B 1 143 ? -2.941 -23.172 -24.844 1 97.25 143 PRO B N 1
ATOM 3805 C CA . PRO B 1 143 ? -2.346 -23.594 -23.578 1 97.25 143 PRO B CA 1
ATOM 3806 C C . PRO B 1 143 ? -0.966 -22.984 -23.344 1 97.25 143 PRO B C 1
ATOM 3808 O O . PRO B 1 143 ? -0.111 -23.609 -22.703 1 97.25 143 PRO B O 1
ATOM 3811 N N . ALA B 1 144 ? -0.696 -21.797 -23.891 1 97.62 144 ALA B N 1
ATOM 3812 C CA . ALA B 1 144 ? 0.644 -21.203 -23.938 1 97.62 144 ALA B CA 1
ATOM 3813 C C . ALA B 1 144 ? 1.253 -21.141 -22.531 1 97.62 144 ALA B C 1
ATOM 3815 O O . ALA B 1 144 ? 2.418 -21.5 -22.344 1 97.62 144 ALA B O 1
ATOM 3816 N N . ALA B 1 145 ? 0.497 -20.688 -21.594 1 98.5 145 ALA B N 1
ATOM 3817 C CA . ALA B 1 145 ? 1 -20.562 -20.219 1 98.5 145 ALA B CA 1
ATOM 3818 C C . ALA B 1 145 ? 1.409 -21.922 -19.672 1 98.5 145 ALA B C 1
ATOM 3820 O O . ALA B 1 145 ? 2.447 -22.047 -19.016 1 98.5 145 ALA B O 1
ATOM 3821 N N . TYR B 1 146 ? 0.606 -22.953 -19.969 1 98.31 146 TYR B N 1
ATOM 3822 C CA . TYR B 1 146 ? 0.907 -24.297 -19.5 1 98.31 146 TYR B CA 1
ATOM 3823 C C . TYR B 1 146 ? 2.164 -24.844 -20.172 1 98.31 146 TYR B C 1
ATOM 3825 O O . TYR B 1 146 ? 2.984 -25.5 -19.531 1 98.31 146 TYR B O 1
ATOM 3833 N N . ASP B 1 147 ? 2.246 -24.547 -21.484 1 97.94 147 ASP B N 1
ATOM 3834 C CA . ASP B 1 147 ? 3.447 -24.938 -22.219 1 97.94 147 ASP B CA 1
ATOM 3835 C C . ASP B 1 147 ? 4.699 -24.344 -21.578 1 97.94 147 ASP B C 1
ATOM 3837 O O . ASP B 1 147 ? 5.723 -25.016 -21.453 1 97.94 147 ASP B O 1
ATOM 3841 N N . ASP B 1 148 ? 4.566 -23.125 -21.188 1 98.62 148 ASP B N 1
ATOM 3842 C CA . ASP B 1 148 ? 5.699 -22.438 -20.578 1 98.62 148 ASP B CA 1
ATOM 3843 C C . ASP B 1 148 ? 6.035 -23.031 -19.219 1 98.62 148 ASP B C 1
ATOM 3845 O O . ASP B 1 148 ? 7.211 -23.172 -18.859 1 98.62 148 ASP B O 1
ATOM 3849 N N . GLY B 1 149 ? 5.051 -23.391 -18.438 1 98.75 149 GLY B N 1
ATOM 3850 C CA . GLY B 1 149 ? 5.293 -24.078 -17.172 1 98.75 149 GLY B CA 1
ATOM 3851 C C . GLY B 1 149 ? 6 -25.406 -17.344 1 98.75 149 GLY B C 1
ATOM 3852 O O . GLY B 1 149 ? 6.941 -25.719 -16.594 1 98.75 149 GLY B O 1
ATOM 3853 N N . LEU B 1 150 ? 5.52 -26.188 -18.297 1 98.12 150 LEU B N 1
ATOM 3854 C CA . LEU B 1 150 ? 6.137 -27.484 -18.562 1 98.12 150 LEU B CA 1
ATOM 3855 C C . LEU B 1 150 ? 7.57 -27.297 -19.047 1 98.12 150 LEU B C 1
ATOM 3857 O O . LEU B 1 150 ? 8.461 -28.062 -18.672 1 98.12 150 LEU B O 1
ATOM 3861 N N . ALA B 1 151 ? 7.785 -26.297 -19.891 1 98 151 ALA B N 1
ATOM 3862 C CA . ALA B 1 151 ? 9.125 -26 -20.391 1 98 151 ALA B CA 1
ATOM 3863 C C . ALA B 1 151 ? 10.078 -25.656 -19.234 1 98 151 ALA B C 1
ATOM 3865 O O . ALA B 1 151 ? 11.25 -26.031 -19.266 1 98 151 ALA B O 1
ATOM 3866 N N . ALA B 1 152 ? 9.594 -24.969 -18.281 1 98.44 152 ALA B N 1
ATOM 3867 C CA . ALA B 1 152 ? 10.414 -24.625 -17.125 1 98.44 152 ALA B CA 1
ATOM 3868 C C . ALA B 1 152 ? 10.844 -25.875 -16.375 1 98.44 152 ALA B C 1
ATOM 3870 O O . ALA B 1 152 ? 12 -25.984 -15.961 1 98.44 152 ALA B O 1
ATOM 3871 N N . LEU B 1 153 ? 9.93 -26.828 -16.203 1 98.06 153 LEU B N 1
ATOM 3872 C CA . LEU B 1 153 ? 10.25 -28.078 -15.523 1 98.06 153 LEU B CA 1
ATOM 3873 C C . LEU B 1 153 ? 11.266 -28.891 -16.328 1 98.06 153 LEU B C 1
ATOM 3875 O O . LEU B 1 153 ? 12.211 -29.438 -15.766 1 98.06 153 LEU B O 1
ATOM 3879 N N . ARG B 1 154 ? 11.102 -28.953 -17.594 1 96.62 154 ARG B N 1
ATOM 3880 C CA . ARG B 1 154 ? 12.039 -29.672 -18.453 1 96.62 154 ARG B CA 1
ATOM 3881 C C . ARG B 1 154 ? 13.43 -29.047 -18.391 1 96.62 154 ARG B C 1
ATOM 3883 O O . ARG B 1 154 ? 14.438 -29.766 -18.375 1 96.62 154 ARG B O 1
ATOM 3890 N N . TYR B 1 155 ? 13.438 -27.766 -18.375 1 96.75 155 TYR B N 1
ATOM 3891 C CA . TYR B 1 155 ? 14.703 -27.062 -18.25 1 96.75 155 TYR B CA 1
ATOM 3892 C C . TYR B 1 155 ? 15.414 -27.438 -16.953 1 96.75 155 TYR B C 1
ATOM 3894 O O . TYR B 1 155 ? 16.609 -27.75 -16.953 1 96.75 155 TYR B O 1
ATOM 3902 N N . LEU B 1 156 ? 14.688 -27.375 -15.906 1 97.06 156 LEU B N 1
ATOM 3903 C CA . LEU B 1 156 ? 15.25 -27.703 -14.602 1 97.06 156 LEU B CA 1
ATOM 3904 C C . LEU B 1 156 ? 15.734 -29.156 -14.586 1 97.06 156 LEU B C 1
ATOM 3906 O O . LEU B 1 156 ? 16.812 -29.453 -14.047 1 97.06 156 LEU B O 1
ATOM 3910 N N . ASP B 1 157 ? 14.953 -29.984 -15.117 1 95.81 157 ASP B N 1
ATOM 3911 C CA . ASP B 1 157 ? 15.289 -31.406 -15.148 1 95.81 157 ASP B CA 1
ATOM 3912 C C . ASP B 1 157 ? 16.578 -31.656 -15.914 1 95.81 157 ASP B C 1
ATOM 3914 O O . ASP B 1 157 ? 17.438 -32.438 -15.484 1 95.81 157 ASP B O 1
ATOM 3918 N N . ALA B 1 158 ? 16.75 -30.938 -16.984 1 93.88 158 ALA B N 1
ATOM 3919 C CA . ALA B 1 158 ? 17.891 -31.156 -17.875 1 93.88 158 ALA B CA 1
ATOM 3920 C C . ALA B 1 158 ? 19.141 -30.438 -17.375 1 93.88 158 ALA B C 1
ATOM 3922 O O . ALA B 1 158 ? 20.25 -30.938 -17.5 1 93.88 158 ALA B O 1
ATOM 3923 N N . ASN B 1 159 ? 18.938 -29.281 -16.766 1 93.06 159 ASN B N 1
ATOM 3924 C CA . ASN B 1 159 ? 20.094 -28.406 -16.562 1 93.06 159 ASN B CA 1
ATOM 3925 C C . ASN B 1 159 ? 20.312 -28.125 -15.07 1 93.06 159 ASN B C 1
ATOM 3927 O O . ASN B 1 159 ? 21.391 -27.672 -14.68 1 93.06 159 ASN B O 1
ATOM 3931 N N . GLY B 1 160 ? 19.297 -28.453 -14.297 1 94.19 160 GLY B N 1
ATOM 3932 C CA . GLY B 1 160 ? 19.344 -27.891 -12.953 1 94.19 160 GLY B CA 1
ATOM 3933 C C . GLY B 1 160 ? 19.406 -26.375 -12.938 1 94.19 160 GLY B C 1
ATOM 3934 O O . GLY B 1 160 ? 18.609 -25.719 -13.609 1 94.19 160 GLY B O 1
ATOM 3935 N N . LEU B 1 161 ? 20.219 -25.844 -12.031 1 93.69 161 LEU B N 1
ATOM 3936 C CA . LEU B 1 161 ? 20.438 -24.406 -11.953 1 93.69 161 LEU B CA 1
ATOM 3937 C C . LEU B 1 161 ? 21.922 -24.078 -11.883 1 93.69 161 LEU B C 1
ATOM 3939 O O . LEU B 1 161 ? 22.328 -23.094 -11.273 1 93.69 161 LEU B O 1
ATOM 3943 N N . ALA B 1 162 ? 22.641 -24.891 -12.477 1 85.19 162 ALA B N 1
ATOM 3944 C CA . ALA B 1 162 ? 24.094 -24.797 -12.398 1 85.19 162 ALA B CA 1
ATOM 3945 C C . ALA B 1 162 ? 24.609 -23.531 -13.062 1 85.19 162 ALA B C 1
ATOM 3947 O O . ALA B 1 162 ? 25.625 -22.969 -12.641 1 85.19 162 ALA B O 1
ATOM 3948 N N . GLU B 1 163 ? 23.875 -23.031 -13.969 1 84.44 163 GLU B N 1
ATOM 3949 C CA . GLU B 1 163 ? 24.328 -21.859 -14.719 1 84.44 163 GLU B CA 1
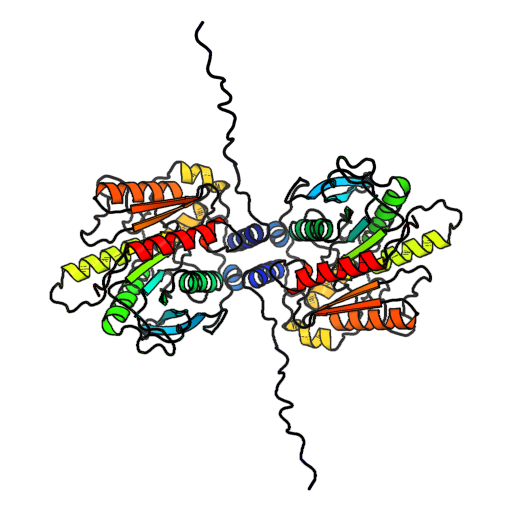ATOM 3950 C C . GLU B 1 163 ? 23.906 -20.562 -14.031 1 84.44 163 GLU B C 1
ATOM 3952 O O . GLU B 1 163 ? 24.344 -19.484 -14.422 1 84.44 163 GLU B O 1
ATOM 3957 N N . ALA B 1 164 ? 23.109 -20.672 -13.07 1 88.75 164 ALA B N 1
ATOM 3958 C CA . ALA B 1 164 ? 22.672 -19.484 -12.344 1 88.75 164 ALA B CA 1
ATOM 3959 C C . ALA B 1 164 ? 23.703 -19.094 -11.281 1 88.75 164 ALA B C 1
ATOM 3961 O O . ALA B 1 164 ? 23.797 -19.719 -10.234 1 88.75 164 ALA B O 1
ATOM 3962 N N . ALA B 1 165 ? 24.359 -18.031 -11.531 1 81.81 165 ALA B N 1
ATOM 3963 C CA . ALA B 1 165 ? 25.453 -17.609 -10.664 1 81.81 165 ALA B CA 1
ATOM 3964 C C . ALA B 1 165 ? 24.953 -17.266 -9.266 1 81.81 165 ALA B C 1
ATOM 3966 O O . ALA B 1 165 ? 24 -16.5 -9.117 1 81.81 165 ALA B O 1
ATOM 3967 N N . GLY B 1 166 ? 25.594 -17.891 -8.32 1 85.25 166 GLY B N 1
ATOM 3968 C CA . GLY B 1 166 ? 25.344 -17.516 -6.941 1 85.25 166 GLY B CA 1
ATOM 3969 C C . GLY B 1 166 ? 24.109 -18.203 -6.363 1 85.25 166 GLY B C 1
ATOM 3970 O O . GLY B 1 166 ? 23.641 -17.828 -5.289 1 85.25 166 GLY B O 1
ATOM 3971 N N . VAL B 1 167 ? 23.641 -19.141 -7.125 1 90.81 167 VAL B N 1
ATOM 3972 C CA . VAL B 1 167 ? 22.469 -19.875 -6.664 1 90.81 167 VAL B CA 1
ATOM 3973 C C . VAL B 1 167 ? 22.891 -21.172 -5.973 1 90.81 167 VAL B C 1
ATOM 3975 O O . VAL B 1 167 ? 23.812 -21.859 -6.445 1 90.81 167 VAL B O 1
ATOM 3978 N N . ALA B 1 168 ? 22.25 -21.516 -4.895 1 89.5 168 ALA B N 1
ATOM 3979 C CA . ALA B 1 168 ? 22.547 -22.719 -4.125 1 89.5 168 ALA B CA 1
ATOM 3980 C C . ALA B 1 168 ? 22.25 -23.969 -4.938 1 89.5 168 ALA B C 1
ATOM 3982 O O . ALA B 1 168 ? 21.453 -23.938 -5.883 1 89.5 168 ALA B O 1
ATOM 3983 N N . ALA B 1 169 ? 22.922 -25.047 -4.574 1 91.31 169 ALA B N 1
ATOM 3984 C CA . ALA B 1 169 ? 22.609 -26.344 -5.184 1 91.31 169 ALA B CA 1
ATOM 3985 C C . ALA B 1 169 ? 21.172 -26.75 -4.887 1 91.31 169 ALA B C 1
ATOM 3987 O O . ALA B 1 169 ? 20.656 -26.516 -3.787 1 91.31 169 ALA B O 1
ATOM 3988 N N . VAL B 1 170 ? 20.562 -27.422 -5.871 1 93.81 170 VAL B N 1
ATOM 3989 C CA . VAL B 1 170 ? 19.156 -27.75 -5.707 1 93.81 170 VAL B CA 1
ATOM 3990 C C . VAL B 1 170 ? 18.984 -29.266 -5.715 1 93.81 170 VAL B C 1
ATOM 3992 O O . VAL B 1 170 ? 19.719 -29.984 -6.391 1 93.81 170 VAL B O 1
ATOM 3995 N N . ASP B 1 171 ? 18.078 -29.719 -4.887 1 94.88 171 ASP B N 1
ATOM 3996 C CA . ASP B 1 171 ? 17.625 -31.094 -4.875 1 94.88 171 ASP B CA 1
ATOM 3997 C C . ASP B 1 171 ? 16.359 -31.266 -5.719 1 94.88 171 ASP B C 1
ATOM 3999 O O . ASP B 1 171 ? 15.25 -31.047 -5.234 1 94.88 171 ASP B O 1
ATOM 4003 N N . LEU B 1 172 ? 16.484 -31.781 -6.91 1 96 172 LEU B N 1
ATOM 4004 C CA . LEU B 1 172 ? 15.375 -31.859 -7.863 1 96 172 LEU B CA 1
ATOM 4005 C C . LEU B 1 172 ? 14.414 -32.969 -7.496 1 96 172 LEU B C 1
ATOM 4007 O O . LEU B 1 172 ? 13.305 -33.062 -8.031 1 96 172 LEU B O 1
ATOM 4011 N N . SER B 1 173 ? 14.836 -33.844 -6.578 1 94.81 173 SER B N 1
ATOM 4012 C CA . SER B 1 173 ? 13.914 -34.844 -6.082 1 94.81 173 SER B CA 1
ATOM 4013 C C . SER B 1 173 ? 12.922 -34.25 -5.082 1 94.81 173 SER B C 1
ATOM 4015 O O . SER B 1 173 ? 11.945 -34.906 -4.703 1 94.81 173 SER B O 1
ATOM 4017 N N . SER B 1 174 ? 13.188 -33.031 -4.668 1 96.88 174 SER B N 1
ATOM 4018 C CA . SER B 1 174 ? 12.312 -32.25 -3.795 1 96.88 174 SER B CA 1
ATOM 4019 C C . SER B 1 174 ? 11.836 -30.969 -4.484 1 96.88 174 SER B C 1
ATOM 4021 O O . SER B 1 174 ? 12.008 -29.875 -3.951 1 96.88 174 SER B O 1
ATOM 4023 N N . CYS B 1 175 ? 11.133 -31.219 -5.617 1 98 175 CYS B N 1
ATOM 4024 C CA . CYS B 1 175 ? 10.586 -30.094 -6.379 1 98 175 CYS B CA 1
ATOM 4025 C C . CYS B 1 175 ? 9.125 -29.875 -6.039 1 98 175 CYS B C 1
ATOM 4027 O O . CYS B 1 175 ? 8.336 -30.828 -5.996 1 98 175 CYS B O 1
ATOM 4029 N N . PHE B 1 176 ? 8.805 -28.672 -5.715 1 98.81 176 PHE B N 1
ATOM 4030 C CA . PHE B 1 176 ? 7.43 -28.281 -5.426 1 98.81 176 PHE B CA 1
ATOM 4031 C C . PHE B 1 176 ? 6.941 -27.25 -6.445 1 98.81 176 PHE B C 1
ATOM 4033 O O . PHE B 1 176 ? 7.699 -26.391 -6.875 1 98.81 176 PHE B O 1
ATOM 4040 N N . L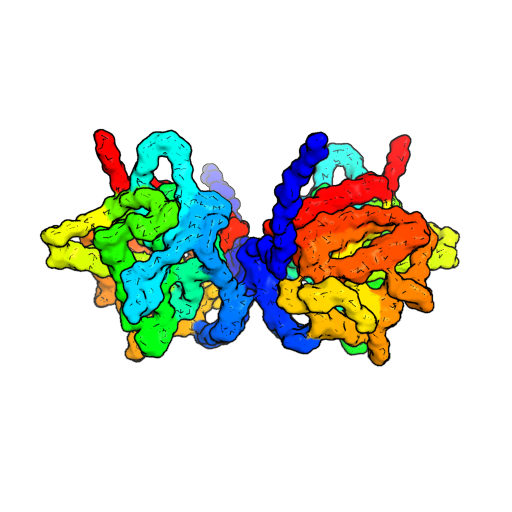EU B 1 177 ? 5.676 -27.375 -6.879 1 98.88 177 LEU B N 1
ATOM 4041 C CA . LEU B 1 177 ? 5.004 -26.312 -7.629 1 98.88 177 LEU B CA 1
ATOM 4042 C C . LEU B 1 177 ? 4.168 -25.438 -6.699 1 98.88 177 LEU B C 1
ATOM 4044 O O . LEU B 1 177 ? 3.535 -25.953 -5.77 1 98.88 177 LEU B O 1
ATOM 4048 N N . ALA B 1 178 ? 4.234 -24.172 -6.914 1 98.94 178 ALA B N 1
ATOM 4049 C CA . ALA B 1 178 ? 3.406 -23.234 -6.164 1 98.94 178 ALA B CA 1
ATOM 4050 C C . ALA B 1 178 ? 2.895 -22.125 -7.062 1 98.94 178 ALA B C 1
ATOM 4052 O O . ALA B 1 178 ? 3.533 -21.781 -8.062 1 98.94 178 ALA B O 1
ATOM 4053 N N . GLY B 1 179 ? 1.768 -21.578 -6.762 1 98.94 179 GLY B N 1
ATOM 4054 C CA . GLY B 1 179 ? 1.212 -20.469 -7.508 1 98.94 179 GLY B CA 1
ATOM 4055 C C . GLY B 1 179 ? -0.089 -19.953 -6.926 1 98.94 179 GLY B C 1
ATOM 4056 O O . GLY B 1 179 ? -0.787 -20.672 -6.211 1 98.94 179 GLY B O 1
ATOM 4057 N N . ASP B 1 180 ? -0.399 -18.688 -7.188 1 98.88 180 ASP B N 1
ATOM 4058 C CA . ASP B 1 180 ? -1.627 -18.094 -6.672 1 98.88 180 ASP B CA 1
ATOM 4059 C C . ASP B 1 180 ? -2.598 -17.766 -7.805 1 98.88 180 ASP B C 1
ATOM 4061 O O . ASP B 1 180 ? -2.176 -17.422 -8.914 1 98.88 180 ASP B O 1
ATOM 4065 N N . SER B 1 181 ? -3.889 -17.922 -7.57 1 98.69 181 SER B N 1
ATOM 4066 C CA . SER B 1 181 ? -4.926 -17.562 -8.531 1 98.69 181 SER B CA 1
ATOM 4067 C C . SER B 1 181 ? -4.719 -18.297 -9.859 1 98.69 181 SER B C 1
ATOM 4069 O O . SER B 1 181 ? -4.68 -19.531 -9.898 1 98.69 181 SER B O 1
ATOM 4071 N N . ALA B 1 182 ? -4.414 -17.547 -11 1 98.81 182 ALA B N 1
ATOM 4072 C CA . ALA B 1 182 ? -4.113 -18.172 -12.281 1 98.81 182 ALA B CA 1
ATOM 4073 C C . ALA B 1 182 ? -2.877 -19.062 -12.172 1 98.81 182 ALA B C 1
ATOM 4075 O O . ALA B 1 182 ? -2.795 -20.109 -12.828 1 98.81 182 ALA B O 1
ATOM 4076 N N . GLY B 1 183 ? -1.967 -18.672 -11.297 1 98.88 183 GLY B N 1
ATOM 4077 C CA . GLY B 1 183 ? -0.809 -19.5 -11.031 1 98.88 183 GLY B CA 1
ATOM 4078 C C . GLY B 1 183 ? -1.157 -20.797 -10.32 1 98.88 183 GLY B C 1
ATOM 4079 O O . GLY B 1 183 ? -0.502 -21.828 -10.531 1 98.88 183 GLY B O 1
ATOM 4080 N N . GLY B 1 184 ? -2.152 -20.703 -9.43 1 98.88 184 GLY B N 1
ATOM 4081 C CA . GLY B 1 184 ? -2.658 -21.938 -8.828 1 98.88 184 GLY B CA 1
ATOM 4082 C C . GLY B 1 184 ? -3.297 -22.875 -9.828 1 98.88 184 GLY B C 1
ATOM 4083 O O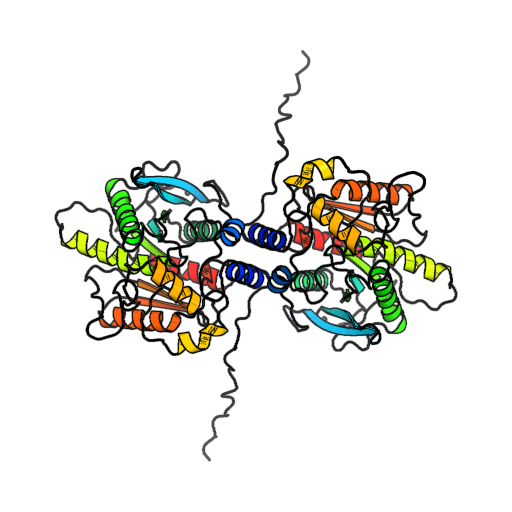 . GLY B 1 184 ? -3.166 -24.094 -9.719 1 98.88 184 GLY B O 1
ATOM 4084 N N . ASN B 1 185 ? -4.012 -22.297 -10.758 1 98.62 185 ASN B N 1
ATOM 4085 C CA . ASN B 1 185 ? -4.523 -23.062 -11.891 1 98.62 185 ASN B CA 1
ATOM 4086 C C . ASN B 1 185 ? -3.398 -23.766 -12.656 1 98.62 185 ASN B C 1
ATOM 4088 O O . ASN B 1 185 ? -3.488 -24.953 -12.953 1 98.62 185 ASN B O 1
ATOM 4092 N N . MET B 1 186 ? -2.33 -23.031 -12.898 1 98.75 186 MET B N 1
ATOM 4093 C CA . MET B 1 186 ? -1.181 -23.578 -13.609 1 98.75 186 MET B CA 1
ATOM 4094 C C . MET B 1 186 ? -0.55 -24.734 -12.828 1 98.75 186 MET B C 1
ATOM 4096 O O . MET B 1 186 ? -0.101 -25.719 -13.422 1 98.75 186 MET B O 1
ATOM 4100 N N . VAL B 1 187 ? -0.508 -24.562 -11.516 1 98.81 187 VAL B N 1
ATOM 4101 C CA . VAL B 1 187 ? 0.064 -25.625 -10.68 1 98.81 187 VAL B CA 1
ATOM 4102 C C . VAL B 1 187 ? -0.646 -26.938 -10.961 1 98.81 187 VAL B C 1
ATOM 4104 O O . VAL B 1 187 ? 0.004 -27.969 -11.18 1 98.81 187 VAL B O 1
ATOM 4107 N N . HIS B 1 188 ? -1.946 -26.922 -11 1 97.81 188 HIS B N 1
ATOM 4108 C CA . HIS B 1 188 ? -2.721 -28.141 -11.273 1 97.81 188 HIS B CA 1
ATOM 4109 C C . HIS B 1 188 ? -2.406 -28.688 -12.656 1 97.81 188 HIS B C 1
ATOM 4111 O O . HIS B 1 188 ? -2.047 -29.859 -12.789 1 97.81 188 HIS B O 1
ATOM 4117 N N . HIS B 1 189 ? -2.482 -27.891 -13.602 1 97.56 189 HIS B N 1
ATOM 4118 C CA . HIS B 1 189 ? -2.422 -28.375 -14.977 1 97.56 189 HIS B CA 1
ATOM 4119 C C . HIS B 1 189 ? -0.997 -28.75 -15.367 1 97.56 189 HIS B C 1
ATOM 4121 O O . HIS B 1 189 ? -0.787 -29.703 -16.125 1 97.56 189 HIS B O 1
ATOM 4127 N N . VAL B 1 190 ? -0.024 -27.984 -14.898 1 98.38 190 VAL B N 1
ATOM 4128 C CA . VAL B 1 190 ? 1.367 -28.312 -15.195 1 98.38 190 VAL B CA 1
ATOM 4129 C C . VAL B 1 190 ? 1.763 -29.609 -14.477 1 98.38 190 VAL B C 1
ATOM 4131 O O . VAL B 1 190 ? 2.475 -30.438 -15.039 1 98.38 190 VAL B O 1
ATOM 4134 N N . ALA B 1 191 ? 1.304 -29.797 -13.273 1 97.75 191 ALA B N 1
ATOM 4135 C CA . ALA B 1 191 ? 1.564 -31.047 -12.555 1 97.75 191 ALA B CA 1
ATOM 4136 C C . ALA B 1 191 ? 0.99 -32.25 -13.305 1 97.75 191 ALA B C 1
ATOM 4138 O O . ALA B 1 191 ? 1.647 -33.281 -13.43 1 97.75 191 ALA B O 1
ATOM 4139 N N . GLN B 1 192 ? -0.23 -32.094 -13.812 1 95 192 GLN B N 1
ATOM 4140 C CA . GLN B 1 192 ? -0.874 -33.156 -14.586 1 95 192 GLN B CA 1
ATOM 4141 C C . GLN B 1 192 ? -0.076 -33.469 -15.844 1 95 192 GLN B C 1
ATOM 4143 O O . GLN B 1 192 ? 0.154 -34.656 -16.156 1 95 192 GLN B O 1
ATOM 4148 N N . ARG B 1 193 ? 0.314 -32.5 -16.484 1 95.19 193 ARG B N 1
ATOM 4149 C CA . ARG B 1 193 ? 1.051 -32.656 -17.734 1 95.19 193 ARG B CA 1
ATOM 4150 C C . ARG B 1 193 ? 2.41 -33.312 -17.469 1 95.19 193 ARG B C 1
ATOM 4152 O O . ARG B 1 193 ? 2.863 -34.156 -18.266 1 95.19 193 ARG B O 1
ATOM 4159 N N . TRP B 1 194 ? 3.041 -32.875 -16.406 1 96.06 194 TRP B N 1
ATOM 4160 C CA . TRP B 1 194 ? 4.328 -33.469 -16.047 1 96.06 194 TRP B CA 1
ATOM 4161 C C . TRP B 1 194 ? 4.18 -34.969 -15.734 1 96.06 194 TRP B C 1
ATOM 4163 O O . TRP B 1 194 ? 4.973 -35.781 -16.188 1 96.06 194 TRP B O 1
ATOM 4173 N N . ALA B 1 195 ? 3.16 -35.312 -14.992 1 92.25 195 ALA B N 1
ATOM 4174 C CA . ALA B 1 195 ? 2.885 -36.688 -14.641 1 92.25 195 ALA B CA 1
ATOM 4175 C C . ALA B 1 195 ? 2.623 -37.531 -15.891 1 92.25 195 ALA B C 1
ATOM 4177 O O . ALA B 1 195 ? 3.111 -38.656 -16 1 92.25 195 ALA B O 1
ATOM 4178 N N . ALA B 1 196 ? 1.858 -36.969 -16.766 1 89.44 196 ALA B N 1
ATOM 4179 C CA . ALA B 1 196 ? 1.54 -37.656 -18 1 89.44 196 ALA B CA 1
ATOM 4180 C C . ALA B 1 196 ? 2.795 -37.906 -18.844 1 89.44 196 ALA B C 1
ATOM 4182 O O . ALA B 1 196 ? 2.971 -38.969 -19.422 1 89.44 196 ALA B O 1
ATOM 4183 N N . ALA B 1 197 ? 3.609 -36.906 -18.891 1 88.88 197 ALA B N 1
ATOM 4184 C CA . ALA B 1 197 ? 4.852 -37 -19.656 1 88.88 197 ALA B CA 1
ATOM 4185 C C . ALA B 1 197 ? 5.781 -38.031 -19.047 1 88.88 197 ALA B C 1
ATOM 4187 O O . ALA B 1 197 ? 6.438 -38.781 -19.766 1 88.88 197 ALA B O 1
ATOM 4188 N N . SER B 1 198 ? 5.832 -38.062 -17.797 1 85.44 198 SER B N 1
ATOM 4189 C CA . SER B 1 198 ? 6.684 -39.031 -17.094 1 85.44 198 SER B CA 1
ATOM 4190 C C . SER B 1 198 ? 6.18 -40.438 -17.281 1 85.44 198 SER B C 1
ATOM 4192 O O . SER B 1 198 ? 6.973 -41.375 -17.406 1 85.44 198 SER B O 1
ATOM 4194 N N . ALA B 1 199 ? 4.906 -40.625 -17.328 1 82.25 199 ALA B N 1
ATOM 4195 C CA . ALA B 1 199 ? 4.305 -41.938 -17.531 1 82.25 199 ALA B CA 1
ATOM 4196 C C . ALA B 1 199 ? 4.535 -42.438 -18.953 1 82.25 199 ALA B C 1
ATOM 4198 O O . ALA B 1 199 ? 4.691 -43.656 -19.172 1 82.25 199 ALA B O 1
ATOM 4199 N N . ALA B 1 200 ? 4.57 -41.562 -19.797 1 82.5 200 ALA B N 1
ATOM 4200 C CA . ALA B 1 200 ? 4.715 -41.906 -21.203 1 82.5 200 ALA B CA 1
ATOM 4201 C C . ALA B 1 200 ? 6.16 -42.281 -21.531 1 82.5 200 ALA B C 1
ATOM 4203 O O . ALA B 1 200 ? 6.414 -43.031 -22.469 1 82.5 200 ALA B O 1
ATOM 4204 N N . SER B 1 201 ? 7.121 -41.781 -20.828 1 78.81 201 SER B N 1
ATOM 4205 C CA . SER B 1 201 ? 8.531 -42.094 -21.047 1 78.81 201 SER B CA 1
ATOM 4206 C C . SER B 1 201 ? 9.203 -42.5 -19.734 1 78.81 201 SER B C 1
ATOM 4208 O O . SER B 1 201 ? 10.078 -41.781 -19.234 1 78.81 201 SER B O 1
ATOM 4210 N N . PRO B 1 202 ? 8.789 -43.625 -19.281 1 64.44 202 PRO B N 1
ATOM 4211 C CA . PRO B 1 202 ? 9.32 -44.031 -17.984 1 64.44 202 PRO B CA 1
ATOM 4212 C C . PRO B 1 202 ? 10.836 -44.25 -18 1 64.44 202 PRO B C 1
ATOM 4214 O O . PRO B 1 202 ? 11.484 -44.125 -16.969 1 64.44 202 PRO B O 1
ATOM 4217 N N . SER B 1 203 ? 11.312 -44.625 -19.109 1 58.59 203 SER B N 1
ATOM 4218 C CA . SER B 1 203 ? 12.734 -44.938 -19.234 1 58.59 203 SER B CA 1
ATOM 4219 C C . SER B 1 203 ? 13.578 -43.656 -19.219 1 58.59 203 SER B C 1
ATOM 4221 O O . SER B 1 203 ? 14.805 -43.75 -19.125 1 58.59 203 SER B O 1
ATOM 4223 N N . SER B 1 204 ? 12.883 -42.625 -19.203 1 62.84 204 SER B N 1
ATOM 4224 C CA . SER B 1 204 ? 13.664 -41.375 -19.312 1 62.84 204 SER B CA 1
ATOM 4225 C C . SER B 1 204 ? 14.25 -41 -17.953 1 62.84 204 SER B C 1
ATOM 4227 O O . SER B 1 204 ? 13.68 -41.312 -16.906 1 62.84 204 SER B O 1
ATOM 4229 N N . SER B 1 205 ? 15.531 -40.781 -17.875 1 70.5 205 SER B N 1
ATOM 4230 C CA . SER B 1 205 ? 16.344 -40.406 -16.734 1 70.5 205 SER B CA 1
ATOM 4231 C C . SER B 1 205 ? 15.898 -39.062 -16.156 1 70.5 205 SER B C 1
ATOM 4233 O O . SER B 1 205 ? 16.688 -38.156 -16 1 70.5 205 SER B O 1
ATOM 4235 N N . THR B 1 206 ? 14.555 -39 -15.844 1 80.5 206 THR B N 1
ATOM 4236 C CA . THR B 1 206 ? 14.07 -37.781 -15.211 1 80.5 206 THR B CA 1
ATOM 4237 C C . THR B 1 206 ? 14.539 -37.719 -13.758 1 80.5 206 THR B C 1
ATOM 4239 O O . THR B 1 206 ? 14.406 -38.656 -13 1 80.5 206 THR B O 1
ATOM 4242 N N . THR B 1 207 ? 15.211 -36.625 -13.461 1 86.81 207 THR B N 1
ATOM 4243 C CA . THR B 1 207 ? 15.727 -36.375 -12.117 1 86.81 207 THR B CA 1
ATOM 4244 C C . THR B 1 207 ? 14.742 -35.562 -11.297 1 86.81 207 THR B C 1
ATOM 4246 O O . THR B 1 207 ? 14.75 -35.625 -10.062 1 86.81 207 THR B O 1
ATOM 4249 N N . LEU B 1 208 ? 13.859 -34.938 -11.961 1 95.06 208 LEU B N 1
ATOM 4250 C CA . LEU B 1 208 ? 12.938 -34.031 -11.266 1 95.06 208 LEU B CA 1
ATOM 4251 C C . LEU B 1 208 ? 11.688 -34.781 -10.82 1 95.06 208 LEU B C 1
ATOM 4253 O O . LEU B 1 208 ? 11.016 -35.438 -11.633 1 95.06 208 LEU B O 1
ATOM 4257 N N . ARG B 1 209 ? 11.445 -34.781 -9.555 1 94.56 209 ARG B N 1
ATOM 4258 C CA . ARG B 1 209 ? 10.242 -35.344 -8.953 1 94.56 209 ARG B CA 1
ATOM 4259 C C . ARG B 1 209 ? 9.398 -34.25 -8.305 1 94.56 209 ARG B C 1
ATOM 4261 O O . ARG B 1 209 ? 9.898 -33.469 -7.488 1 94.56 209 ARG B O 1
ATOM 4268 N N . LEU B 1 210 ? 8.117 -34.219 -8.664 1 97.19 210 LEU B N 1
ATOM 4269 C CA . LEU B 1 210 ? 7.203 -33.312 -7.988 1 97.19 210 LEU B CA 1
ATOM 4270 C C . LEU B 1 210 ? 6.789 -33.875 -6.629 1 97.19 210 LEU B C 1
ATOM 4272 O O . LEU B 1 210 ? 6.02 -34.844 -6.555 1 97.19 210 LEU B O 1
ATOM 4276 N N . ALA B 1 211 ? 7.324 -33.219 -5.594 1 97.25 211 ALA B N 1
ATOM 4277 C CA . ALA B 1 211 ? 7.094 -33.688 -4.227 1 97.25 211 ALA B CA 1
ATOM 4278 C C . ALA B 1 211 ? 5.812 -33.094 -3.652 1 97.25 211 ALA B C 1
ATOM 4280 O O . ALA B 1 211 ? 5.242 -33.625 -2.701 1 97.25 211 ALA B O 1
ATOM 4281 N N . GLY B 1 212 ? 5.352 -32.031 -4.219 1 98.31 212 GLY B N 1
ATOM 4282 C CA . GLY B 1 212 ? 4.152 -31.391 -3.715 1 98.31 212 GLY B CA 1
ATOM 4283 C C . GLY B 1 212 ? 3.666 -30.266 -4.609 1 98.31 212 GLY B C 1
ATOM 4284 O O . GLY B 1 212 ? 4.418 -29.766 -5.449 1 98.31 212 GLY B O 1
ATOM 4285 N N . ALA B 1 213 ? 2.387 -29.922 -4.473 1 98.69 213 ALA B N 1
ATOM 4286 C CA . ALA B 1 213 ? 1.723 -28.844 -5.191 1 98.69 213 ALA B CA 1
ATOM 4287 C C . ALA B 1 213 ? 1.022 -27.891 -4.223 1 98.69 213 ALA B C 1
ATOM 4289 O O . ALA B 1 213 ? 0.169 -28.312 -3.439 1 98.69 213 ALA B O 1
ATOM 4290 N N . VAL B 1 214 ? 1.426 -26.641 -4.234 1 98.94 214 VAL B N 1
ATOM 4291 C CA . VAL B 1 214 ? 0.819 -25.641 -3.373 1 98.94 214 VAL B CA 1
ATOM 4292 C C . VAL B 1 214 ? -0.054 -24.703 -4.207 1 98.94 214 VAL B C 1
ATOM 4294 O O . VAL B 1 214 ? 0.457 -23.906 -5.008 1 98.94 214 VAL B O 1
ATOM 4297 N N . LEU B 1 215 ? -1.34 -24.797 -4.043 1 98.88 215 LEU B N 1
ATOM 4298 C CA . LEU B 1 215 ? -2.305 -23.969 -4.762 1 98.88 215 LEU B CA 1
ATOM 4299 C C . LEU B 1 215 ? -2.881 -22.891 -3.852 1 98.88 215 LEU B C 1
ATOM 4301 O O . LEU B 1 215 ? -3.646 -23.188 -2.932 1 98.88 215 LEU B O 1
ATOM 4305 N N . ILE B 1 216 ? -2.512 -21.656 -4.137 1 98.94 216 ILE B N 1
ATOM 4306 C CA . ILE B 1 216 ? -2.967 -20.531 -3.334 1 98.94 216 ILE B CA 1
ATOM 4307 C C . ILE B 1 216 ? -4.164 -19.859 -4.012 1 98.94 216 ILE B C 1
ATOM 4309 O O . ILE B 1 216 ? -4.008 -19.172 -5.02 1 98.94 216 ILE B O 1
ATOM 4313 N N . GLN B 1 217 ? -5.328 -20.125 -3.441 1 98.75 217 GLN B N 1
ATOM 4314 C CA . GLN B 1 217 ? -6.551 -19.578 -4.004 1 98.75 217 GLN B CA 1
ATOM 4315 C C . GLN B 1 217 ? -6.629 -19.812 -5.508 1 98.75 217 GLN B C 1
ATOM 4317 O O . GLN B 1 217 ? -6.84 -18.875 -6.285 1 98.75 217 GLN B O 1
ATOM 4322 N N . PRO B 1 218 ? -6.586 -21.047 -5.902 1 98.75 218 PRO B N 1
ATOM 4323 C CA . PRO B 1 218 ? -6.457 -21.359 -7.328 1 98.75 218 PRO B CA 1
ATOM 4324 C C . PRO B 1 218 ? -7.648 -20.859 -8.148 1 98.75 218 PRO B C 1
ATOM 4326 O O . PRO B 1 218 ? -8.789 -20.906 -7.684 1 98.75 218 PRO B O 1
ATOM 4329 N N . PHE B 1 219 ? -7.383 -20.422 -9.375 1 98.69 219 PHE B N 1
ATOM 4330 C CA . PHE B 1 219 ? -8.344 -19.859 -10.312 1 98.69 219 PHE B CA 1
ATOM 4331 C C . PHE B 1 219 ? -9.031 -20.953 -11.109 1 98.69 219 PHE B C 1
ATOM 4333 O O . PHE B 1 219 ? -8.5 -21.422 -12.117 1 98.69 219 PHE B O 1
ATOM 4340 N N . PHE B 1 220 ? -10.164 -21.391 -10.609 1 97.31 220 PHE B N 1
ATOM 4341 C CA . PHE B 1 220 ? -11.039 -22.344 -11.281 1 97.31 220 PHE B CA 1
ATOM 4342 C C . PHE B 1 220 ? -12.43 -21.766 -11.492 1 97.31 220 PHE B C 1
ATOM 4344 O O . PHE B 1 220 ? -12.742 -20.688 -10.969 1 97.31 220 PHE B O 1
ATOM 4351 N N . GLY B 1 221 ? -13.219 -22.453 -12.344 1 95.12 221 GLY B N 1
ATOM 4352 C CA . GLY B 1 221 ? -14.539 -21.906 -12.633 1 95.12 221 GLY B CA 1
ATOM 4353 C C . GLY B 1 221 ? -15.398 -22.828 -13.469 1 95.12 221 GLY B C 1
ATOM 4354 O O . GLY B 1 221 ? -15.102 -24.016 -13.594 1 95.12 221 GLY B O 1
ATOM 4355 N N . GLY B 1 222 ? -16.453 -22.25 -13.914 1 94.56 222 GLY B N 1
ATOM 4356 C CA . GLY B 1 222 ? -17.469 -22.875 -14.75 1 94.56 222 GLY B CA 1
ATOM 4357 C C . GLY B 1 222 ? -18.578 -21.938 -15.148 1 94.56 222 GLY B C 1
ATOM 4358 O O . GLY B 1 222 ? -18.641 -20.797 -14.672 1 94.56 222 GLY B O 1
ATOM 4359 N N . GLU B 1 223 ? -19.344 -22.422 -16.109 1 94.81 223 GLU B N 1
ATOM 4360 C CA . GLU B 1 223 ? -20.5 -21.625 -16.5 1 94.81 223 GLU B CA 1
ATOM 4361 C C . GLU B 1 223 ? -21.484 -21.484 -15.352 1 94.81 223 GLU B C 1
ATOM 4363 O O . GLU B 1 223 ? -22.125 -20.438 -15.203 1 94.81 223 GLU B O 1
ATOM 4368 N N . GLU B 1 224 ? -21.578 -22.5 -14.625 1 93.56 224 GLU B N 1
ATOM 4369 C CA . GLU B 1 224 ? -22.391 -22.422 -13.406 1 93.56 224 GLU B CA 1
ATOM 4370 C C . GLU B 1 224 ? -21.75 -21.469 -12.398 1 93.56 224 GLU B C 1
ATOM 4372 O O . GLU B 1 224 ? -20.531 -21.453 -12.234 1 93.56 224 GLU B O 1
ATOM 4377 N N . ARG B 1 225 ? -22.609 -20.703 -11.75 1 95.94 225 ARG B N 1
ATOM 4378 C CA . ARG B 1 225 ? -22.125 -19.844 -10.68 1 95.94 225 ARG B CA 1
ATOM 4379 C C . ARG B 1 225 ? -22.344 -20.484 -9.312 1 95.94 225 ARG B C 1
ATOM 4381 O O . ARG B 1 225 ? -23.422 -21.016 -9.047 1 95.94 225 ARG B O 1
ATOM 4388 N N . THR B 1 226 ? -21.328 -20.469 -8.484 1 95.25 226 THR B N 1
ATOM 4389 C CA . THR B 1 226 ? -21.484 -20.938 -7.113 1 95.25 226 THR B CA 1
ATOM 4390 C C . THR B 1 226 ? -22.219 -19.906 -6.266 1 95.25 226 THR B C 1
ATOM 4392 O O . THR B 1 226 ? -22.312 -18.734 -6.641 1 95.25 226 THR B O 1
ATOM 4395 N N . GLU B 1 227 ? -22.766 -20.344 -5.133 1 95.38 227 GLU B N 1
ATOM 4396 C CA . GLU B 1 227 ? -23.422 -19.438 -4.203 1 95.38 227 GLU B CA 1
ATOM 4397 C C . GLU B 1 227 ? -22.438 -18.391 -3.682 1 95.38 227 GLU B C 1
ATOM 4399 O O . GLU B 1 227 ? -22.797 -17.219 -3.523 1 95.38 227 GLU B O 1
ATOM 4404 N N . GLU B 1 228 ? -21.219 -18.828 -3.43 1 94.62 228 GLU B N 1
ATOM 4405 C CA . GLU B 1 228 ? -20.188 -17.953 -2.91 1 94.62 228 GLU B CA 1
ATOM 4406 C C . GLU B 1 228 ? -19.844 -16.859 -3.916 1 94.62 228 GLU B C 1
ATOM 4408 O O . GLU B 1 228 ? -19.641 -15.695 -3.541 1 94.62 228 GLU B O 1
ATOM 4413 N N . GLU B 1 229 ? -19.734 -17.219 -5.227 1 96.44 229 GLU B N 1
ATOM 4414 C CA . GLU B 1 229 ? -19.484 -16.234 -6.266 1 96.44 229 GLU B CA 1
ATOM 4415 C C . GLU B 1 229 ? -20.562 -15.156 -6.281 1 96.44 229 GLU B C 1
ATOM 4417 O O . GLU B 1 229 ? -20.25 -13.961 -6.355 1 96.44 229 GLU B O 1
ATOM 4422 N N . LEU B 1 230 ? -21.797 -15.57 -6.215 1 95.62 230 LEU B N 1
ATOM 4423 C CA . LEU B 1 230 ? -22.922 -14.641 -6.289 1 95.62 230 LEU B CA 1
ATOM 4424 C C . LEU B 1 230 ? -22.953 -13.734 -5.062 1 95.62 230 LEU B C 1
ATOM 4426 O O . LEU B 1 230 ? -23.219 -12.531 -5.18 1 95.62 230 LEU B O 1
ATOM 4430 N N . GLU B 1 231 ? -22.625 -14.273 -3.953 1 93.44 231 GLU B N 1
ATOM 4431 C CA . GLU B 1 231 ? -22.656 -13.523 -2.701 1 93.44 231 GLU B CA 1
ATOM 4432 C C . GLU B 1 231 ? -21.531 -12.5 -2.646 1 93.44 231 GLU B C 1
ATOM 4434 O O . GLU B 1 231 ? -21.719 -11.383 -2.154 1 93.44 231 GLU B O 1
ATOM 4439 N N . LEU B 1 232 ? -20.375 -12.836 -3.15 1 94.31 232 LEU B N 1
ATOM 4440 C CA . LEU B 1 232 ? -19.172 -12.031 -2.924 1 94.31 232 LEU B CA 1
ATOM 4441 C C . LEU B 1 232 ? -18.891 -11.133 -4.121 1 94.31 232 LEU B C 1
ATOM 4443 O O . LEU B 1 232 ? -17.969 -10.312 -4.078 1 94.31 232 LEU B O 1
ATOM 4447 N N . ASP B 1 233 ? -19.672 -11.234 -5.137 1 93.56 233 ASP B N 1
ATOM 4448 C CA . ASP B 1 233 ? -19.406 -10.492 -6.363 1 93.56 233 ASP B CA 1
ATOM 4449 C C . ASP B 1 233 ? -19.312 -8.992 -6.082 1 93.56 233 ASP B C 1
ATOM 4451 O O . ASP B 1 233 ? -18.453 -8.305 -6.641 1 93.56 233 ASP B O 1
ATOM 4455 N N . LYS B 1 234 ? -20.109 -8.516 -5.145 1 84.69 234 LYS B N 1
ATOM 4456 C CA . LYS B 1 234 ? -20.125 -7.086 -4.871 1 84.69 234 LYS B CA 1
ATOM 4457 C C . LYS B 1 234 ? -19.266 -6.746 -3.656 1 84.69 234 LYS B C 1
ATOM 4459 O O . LYS B 1 234 ? -18.938 -5.582 -3.434 1 84.69 234 LYS B O 1
ATOM 4464 N N . ALA B 1 235 ? -18.859 -7.734 -2.996 1 80.81 235 ALA B N 1
ATOM 4465 C CA . ALA B 1 235 ? -18.188 -7.492 -1.727 1 80.81 235 ALA B CA 1
ATOM 4466 C C . ALA B 1 235 ? -16.672 -7.727 -1.858 1 80.81 235 ALA B C 1
ATOM 4468 O O . ALA B 1 235 ? -15.891 -7.16 -1.099 1 80.81 235 ALA B O 1
ATOM 4469 N N . ALA B 1 236 ? -16.359 -8.5 -2.795 1 81.44 236 ALA B N 1
ATOM 4470 C CA . ALA B 1 236 ? -14.938 -8.812 -2.959 1 81.44 236 ALA B CA 1
ATOM 4471 C C . ALA B 1 236 ? -14.164 -7.602 -3.471 1 81.44 236 ALA B C 1
ATOM 4473 O O . ALA B 1 236 ? -14.664 -6.844 -4.305 1 81.44 236 ALA B O 1
ATOM 4474 N N . LEU B 1 237 ? -13.008 -7.391 -2.986 1 80.25 237 LEU B N 1
ATOM 4475 C CA . LEU B 1 237 ? -12.234 -6.18 -3.25 1 80.25 237 LEU B CA 1
ATOM 4476 C C . LEU B 1 237 ? -11.391 -6.336 -4.508 1 80.25 237 LEU B C 1
ATOM 4478 O O . LEU B 1 237 ? -11.32 -5.422 -5.332 1 80.25 237 LEU B O 1
ATOM 4482 N N . THR B 1 238 ? -10.852 -7.484 -4.699 1 90.81 238 THR B N 1
ATOM 4483 C CA . THR B 1 238 ? -9.836 -7.602 -5.734 1 90.81 238 THR B CA 1
ATOM 4484 C C . THR B 1 238 ? -10.375 -8.383 -6.93 1 90.81 238 THR B C 1
ATOM 4486 O O . THR B 1 238 ? -9.789 -8.352 -8.016 1 90.81 238 THR B O 1
ATOM 4489 N N . LEU B 1 239 ? -11.477 -9.102 -6.785 1 94.88 239 LEU B N 1
ATOM 4490 C CA . LEU B 1 239 ? -12.023 -9.938 -7.852 1 94.88 239 LEU B CA 1
ATOM 4491 C C . LEU B 1 239 ? -13.531 -9.734 -7.977 1 94.88 239 LEU B C 1
ATOM 4493 O O . LEU B 1 239 ? -14.203 -9.414 -6.996 1 94.88 239 LEU B O 1
ATOM 4497 N N . SER B 1 240 ? -14.023 -9.875 -9.141 1 96.06 240 SER B N 1
ATOM 4498 C CA . SER B 1 240 ? -15.445 -9.867 -9.453 1 96.06 240 SER B CA 1
ATOM 4499 C C . SER B 1 240 ? -15.781 -10.867 -10.547 1 96.06 240 SER B C 1
ATOM 4501 O O . SER B 1 240 ? -14.883 -11.398 -11.211 1 96.06 240 SER B O 1
ATOM 4503 N N . LEU B 1 241 ? -17.016 -11.117 -10.68 1 97.44 241 LEU B N 1
ATOM 4504 C CA . LEU B 1 241 ? -17.438 -12.016 -11.75 1 97.44 241 LEU B CA 1
ATOM 4505 C C . LEU B 1 241 ? -17.078 -11.445 -13.117 1 97.44 241 LEU B C 1
ATOM 4507 O O . LEU B 1 241 ? -16.641 -12.172 -14 1 97.44 241 LEU B O 1
ATOM 4511 N N . ALA B 1 242 ? -17.25 -10.164 -13.289 1 97.06 242 ALA B N 1
ATOM 4512 C CA . ALA B 1 242 ? -16.906 -9.523 -14.555 1 97.06 242 ALA B CA 1
ATOM 4513 C C . ALA B 1 242 ? -15.422 -9.703 -14.875 1 97.06 242 ALA B C 1
ATOM 4515 O O . ALA B 1 242 ? -15.055 -9.992 -16.016 1 97.06 242 ALA B O 1
ATOM 4516 N N . ARG B 1 243 ? -14.617 -9.562 -13.867 1 97.06 243 ARG B N 1
ATOM 4517 C CA . ARG B 1 243 ? -13.18 -9.711 -14.062 1 97.06 243 ARG B CA 1
ATOM 4518 C C . ARG B 1 243 ? -12.812 -11.148 -14.398 1 97.06 243 ARG B C 1
ATOM 4520 O O . ARG B 1 243 ? -12.039 -11.406 -15.32 1 97.06 243 ARG B O 1
ATOM 4527 N N . THR B 1 244 ? -13.359 -12.07 -13.641 1 98 244 THR B N 1
ATOM 4528 C CA . THR B 1 244 ? -13.055 -13.477 -13.906 1 98 244 THR B CA 1
ATOM 4529 C C . THR B 1 244 ? -13.5 -13.875 -15.312 1 98 244 THR B C 1
ATOM 4531 O O . THR B 1 244 ? -12.789 -14.602 -16.016 1 98 244 THR B O 1
ATOM 4534 N N . ASP B 1 245 ? -14.672 -13.398 -15.703 1 97.75 245 ASP B N 1
ATOM 4535 C CA . ASP B 1 245 ? -15.172 -13.695 -17.031 1 97.75 245 ASP B CA 1
ATOM 4536 C C . ASP B 1 245 ? -14.234 -13.148 -18.109 1 97.75 245 ASP B C 1
ATOM 4538 O O . ASP B 1 245 ? -13.961 -13.82 -19.109 1 97.75 245 ASP B O 1
ATOM 4542 N N . TYR B 1 246 ? -13.789 -12.008 -17.891 1 97.31 246 TYR B N 1
ATOM 4543 C CA . TYR B 1 246 ? -12.859 -11.398 -18.828 1 97.31 246 TYR B CA 1
ATOM 4544 C C . TYR B 1 246 ? -11.57 -12.203 -18.906 1 97.31 246 TYR B C 1
ATOM 4546 O O . TYR B 1 246 ? -11.07 -12.477 -20.016 1 97.31 246 TYR B O 1
ATOM 4554 N N . TYR B 1 247 ? -11.008 -12.578 -17.75 1 98.06 247 TYR B N 1
ATOM 4555 C CA . TYR B 1 247 ? -9.766 -13.344 -17.734 1 98.06 247 TYR B CA 1
ATOM 4556 C C . TYR B 1 247 ? -9.906 -14.656 -18.484 1 98.06 247 TYR B C 1
ATOM 4558 O O . TYR B 1 247 ? -9.039 -15.023 -19.281 1 98.06 247 TYR B O 1
ATOM 4566 N N . TRP B 1 248 ? -10.969 -15.312 -18.281 1 98.12 248 TRP B N 1
ATOM 4567 C CA . TRP B 1 248 ? -11.195 -16.578 -18.969 1 98.12 248 TRP B CA 1
ATOM 4568 C C . TRP B 1 248 ? -11.352 -16.359 -20.469 1 98.12 248 TRP B C 1
ATOM 4570 O O . TRP B 1 248 ? -10.828 -17.125 -21.266 1 98.12 248 TRP B O 1
ATOM 4580 N N . ARG B 1 249 ? -12.086 -15.367 -20.797 1 96.88 249 ARG B N 1
ATOM 4581 C CA . ARG B 1 249 ? -12.266 -15.086 -22.219 1 96.88 249 ARG B CA 1
ATOM 4582 C C . ARG B 1 249 ? -10.93 -14.852 -22.906 1 96.88 249 ARG B C 1
ATOM 4584 O O . ARG B 1 249 ? -10.727 -15.273 -24.047 1 96.88 249 ARG B O 1
ATOM 4591 N N . GLU B 1 250 ? -10.039 -14.188 -22.234 1 97.25 250 GLU B N 1
ATOM 4592 C CA . GLU B 1 250 ? -8.727 -13.891 -22.797 1 97.25 250 GLU B CA 1
ATOM 4593 C C . GLU B 1 250 ? -7.863 -15.148 -22.875 1 97.25 250 GLU B C 1
ATOM 4595 O O . GLU B 1 250 ? -7.066 -15.305 -23.812 1 97.25 250 GLU B O 1
ATOM 4600 N N . PHE B 1 251 ? -7.988 -15.984 -21.953 1 98.31 251 PHE B N 1
ATOM 4601 C CA . PHE B 1 251 ? -7.078 -17.125 -21.812 1 98.31 251 PHE B CA 1
ATOM 4602 C C . PHE B 1 251 ? -7.559 -18.297 -22.656 1 98.31 251 PHE B C 1
ATOM 4604 O O . PHE B 1 251 ? -6.766 -18.938 -23.359 1 98.31 251 PHE B O 1
ATOM 4611 N N . LEU B 1 252 ? -8.844 -18.625 -22.594 1 98 252 LEU B N 1
ATOM 4612 C CA . LEU B 1 252 ? -9.375 -19.828 -23.219 1 98 252 LEU B CA 1
ATOM 4613 C C . LEU B 1 252 ? -9.383 -19.703 -24.75 1 98 252 LEU B C 1
ATOM 4615 O O . LEU B 1 252 ? -9.297 -18.578 -25.266 1 98 252 LEU B O 1
ATOM 4619 N N . PRO B 1 253 ? -9.422 -20.859 -25.406 1 96.5 253 PRO B N 1
ATOM 4620 C CA . PRO B 1 253 ? -9.547 -20.766 -26.859 1 96.5 253 PRO B CA 1
ATOM 4621 C C . PRO B 1 253 ? -10.766 -19.969 -27.312 1 96.5 253 PRO B C 1
ATOM 4623 O O . PRO B 1 253 ? -11.773 -19.922 -26.594 1 96.5 253 PRO B O 1
ATOM 4626 N N . GLU B 1 254 ? -10.586 -19.391 -28.469 1 94.31 254 GLU B N 1
ATOM 4627 C CA . GLU B 1 254 ? -11.711 -18.609 -29 1 94.31 254 GLU B CA 1
ATOM 4628 C C . GLU B 1 254 ? -12.977 -19.469 -29.078 1 94.31 254 GLU B C 1
ATOM 4630 O O . GLU B 1 254 ? -12.938 -20.594 -29.578 1 94.31 254 GLU B O 1
ATOM 4635 N N . GLY B 1 255 ? -14.008 -18.984 -28.516 1 93.88 255 GLY B N 1
ATOM 4636 C CA . GLY B 1 255 ? -15.289 -19.656 -28.578 1 93.88 255 GLY B CA 1
ATOM 4637 C C . GLY B 1 255 ? -15.523 -20.625 -27.422 1 93.88 255 GLY B C 1
ATOM 4638 O O . GLY B 1 255 ? -16.641 -21.094 -27.219 1 93.88 255 GLY B O 1
ATOM 4639 N N . ALA B 1 256 ? -14.5 -20.906 -26.641 1 96.31 256 ALA B N 1
ATOM 4640 C CA . ALA B 1 256 ? -14.664 -21.797 -25.5 1 96.31 256 ALA B CA 1
ATOM 4641 C C . ALA B 1 256 ? -15.414 -21.125 -24.359 1 96.31 256 ALA B C 1
ATOM 4643 O O . ALA B 1 256 ? -15.438 -19.891 -24.266 1 96.31 256 ALA B O 1
ATOM 4644 N N . THR B 1 257 ? -16.062 -21.953 -23.562 1 95.56 257 THR B N 1
ATOM 4645 C CA . THR B 1 257 ? -16.75 -21.469 -22.375 1 95.56 257 THR B CA 1
ATOM 4646 C C . THR B 1 257 ? -15.945 -21.797 -21.109 1 95.56 257 THR B C 1
ATOM 4648 O O . THR B 1 257 ? -14.93 -22.5 -21.188 1 95.56 257 THR B O 1
ATOM 4651 N N . ARG B 1 258 ? -16.391 -21.344 -20.031 1 96.06 258 ARG B N 1
ATOM 4652 C CA . ARG B 1 258 ? -15.703 -21.578 -18.766 1 96.06 258 ARG B CA 1
ATOM 4653 C C . ARG B 1 258 ? -15.836 -23.031 -18.328 1 96.06 258 ARG B C 1
ATOM 4655 O O . ARG B 1 258 ? -15.234 -23.438 -17.328 1 96.06 258 ARG B O 1
ATOM 4662 N N . ASP B 1 259 ? -16.516 -23.812 -19.078 1 94.44 259 ASP B N 1
ATOM 4663 C CA . ASP B 1 259 ? -16.578 -25.25 -18.812 1 94.44 259 ASP B CA 1
ATOM 4664 C C . ASP B 1 259 ? -15.43 -25.984 -19.5 1 94.44 259 ASP B C 1
ATOM 4666 O O . ASP B 1 259 ? -15.273 -27.188 -19.312 1 94.44 259 ASP B O 1
ATOM 4670 N N . HIS B 1 260 ? -14.68 -25.203 -20.266 1 94.5 260 HIS B N 1
ATOM 4671 C CA . HIS B 1 260 ? -13.438 -25.781 -20.781 1 94.5 260 HIS B CA 1
ATOM 4672 C C . HIS B 1 260 ? -12.625 -26.406 -19.656 1 94.5 260 HIS B C 1
ATOM 4674 O O . HIS B 1 260 ? -12.539 -25.844 -18.562 1 94.5 260 HIS B O 1
ATOM 4680 N N . PRO B 1 261 ? -11.938 -27.531 -19.844 1 93.62 261 PRO B N 1
ATOM 4681 C CA . PRO B 1 261 ? -11.219 -28.25 -18.797 1 93.62 261 PRO B CA 1
ATOM 4682 C C . PRO B 1 261 ? -10.133 -27.422 -18.125 1 93.62 261 PRO B C 1
ATOM 4684 O O . PRO B 1 261 ? -9.75 -27.688 -16.984 1 93.62 261 PRO B O 1
ATOM 4687 N N . ALA B 1 262 ? -9.664 -26.438 -18.828 1 95.44 262 ALA B N 1
ATOM 4688 C CA . ALA B 1 262 ? -8.664 -25.562 -18.219 1 95.44 262 ALA B CA 1
ATOM 4689 C C . ALA B 1 262 ? -9.242 -24.797 -17.047 1 95.44 262 ALA B C 1
ATOM 4691 O O . ALA B 1 262 ? -8.531 -24.5 -16.078 1 95.44 262 ALA B O 1
ATOM 4692 N N . ALA B 1 263 ? -10.523 -24.438 -17.141 1 96.62 263 ALA B N 1
ATOM 4693 C CA . ALA B 1 263 ? -11.195 -23.656 -16.109 1 96.62 263 ALA B CA 1
ATOM 4694 C C . ALA B 1 263 ? -11.961 -24.562 -15.148 1 96.62 263 ALA B C 1
ATOM 4696 O O . ALA B 1 263 ? -11.914 -24.375 -13.93 1 96.62 263 ALA B O 1
ATOM 4697 N N . HIS B 1 264 ? -12.594 -25.516 -15.734 1 94.88 264 HIS B N 1
ATOM 4698 C CA . HIS B 1 264 ? -13.508 -26.391 -15 1 94.88 264 HIS B CA 1
ATOM 4699 C C . HIS B 1 264 ? -12.844 -27.719 -14.656 1 94.88 264 HIS B C 1
ATOM 4701 O O . HIS B 1 264 ? -12.984 -28.688 -15.398 1 94.88 264 HIS B O 1
ATOM 4707 N N . VAL B 1 265 ? -12.344 -27.812 -13.422 1 91.56 265 VAL B N 1
ATOM 4708 C CA . VAL B 1 265 ? -11.508 -28.953 -13.094 1 91.56 265 VAL B CA 1
ATOM 4709 C C . VAL B 1 265 ? -12.281 -29.922 -12.195 1 91.56 265 VAL B C 1
ATOM 4711 O O . VAL B 1 265 ? -11.844 -31.047 -11.969 1 91.56 265 VAL B O 1
ATOM 4714 N N . CYS B 1 266 ? -13.43 -29.594 -11.438 1 81.31 266 CYS B N 1
ATOM 4715 C CA . CYS B 1 266 ? -14.008 -30.484 -10.438 1 81.31 266 CYS B CA 1
ATOM 4716 C C . CYS B 1 266 ? -15.523 -30.562 -10.594 1 81.31 266 CYS B C 1
ATOM 4718 O O . CYS B 1 266 ? -16.219 -31 -9.68 1 81.31 266 CYS B O 1
ATOM 4720 N N . GLY B 1 267 ? -16.312 -30.234 -11.641 1 62.5 267 GLY B N 1
ATOM 4721 C CA . GLY B 1 267 ? -17.766 -30.109 -11.68 1 62.5 267 GLY B CA 1
ATOM 4722 C C . GLY B 1 267 ? -18.469 -31.438 -11.922 1 62.5 267 GLY B C 1
ATOM 4723 O O . GLY B 1 267 ? -19.672 -31.484 -12.109 1 62.5 267 GLY B O 1
ATOM 4724 N N . GLY B 1 268 ? -18.141 -32.531 -11.211 1 57.38 268 GLY B N 1
ATOM 4725 C CA . GLY B 1 268 ? -18.875 -33.781 -11.305 1 57.38 268 GLY B CA 1
ATOM 4726 C C . GLY B 1 268 ? -19.297 -34.125 -12.719 1 57.38 268 GLY B C 1
ATOM 4727 O O . GLY B 1 268 ? -19.422 -33.25 -13.57 1 57.38 268 GLY B O 1
ATOM 4728 N N . GLY B 1 269 ? -19.375 -35.344 -13.125 1 55.62 269 GLY B N 1
ATOM 4729 C CA . GLY B 1 269 ? -19.891 -35.969 -14.336 1 55.62 269 GLY B CA 1
ATOM 4730 C C . GLY B 1 269 ? -18.859 -36.031 -15.453 1 55.62 269 GLY B C 1
ATOM 4731 O O . GLY B 1 269 ? -17.703 -36.406 -15.234 1 55.62 269 GLY B O 1
ATOM 4732 N N . GLU B 1 270 ? -19.281 -35.5 -16.609 1 53.09 270 GLU B N 1
ATOM 4733 C CA . GLU B 1 270 ? -18.516 -35.594 -17.844 1 53.09 270 GLU B CA 1
ATOM 4734 C C . GLU B 1 270 ? -17.312 -34.688 -17.828 1 53.09 270 GLU B C 1
ATOM 4736 O O . GLU B 1 270 ? -16.391 -34.844 -18.625 1 53.09 270 GLU B O 1
ATOM 4741 N N . HIS B 1 271 ? -17.25 -33.781 -16.75 1 58.69 271 HIS B N 1
ATOM 4742 C CA . HIS B 1 271 ? -16.203 -32.75 -16.797 1 58.69 271 HIS B CA 1
ATOM 4743 C C . HIS B 1 271 ? -15.172 -32.969 -15.703 1 58.69 271 HIS B C 1
ATOM 4745 O O . HIS B 1 271 ? -14.289 -32.125 -15.5 1 58.69 271 HIS B O 1
ATOM 4751 N N . ASP B 1 272 ? -15.305 -34 -15.016 1 64.06 272 ASP B N 1
ATOM 4752 C CA . ASP B 1 272 ? -14.352 -34.219 -13.938 1 64.06 272 ASP B CA 1
ATOM 4753 C C . ASP B 1 272 ? -12.961 -34.5 -14.492 1 64.06 272 ASP B C 1
ATOM 4755 O O . ASP B 1 272 ? -12.781 -35.438 -15.281 1 64.06 272 ASP B O 1
ATOM 4759 N N . VAL B 1 273 ? -12.141 -33.562 -14.312 1 66.19 273 VAL B N 1
ATOM 4760 C CA . VAL B 1 273 ? -10.773 -33.75 -14.805 1 66.19 273 VAL B CA 1
ATOM 4761 C C . VAL B 1 273 ? -10.117 -34.906 -14.07 1 66.19 273 VAL B C 1
ATOM 4763 O O . VAL B 1 273 ? -10.25 -35.031 -12.852 1 66.19 273 VAL B O 1
ATOM 4766 N N . GLU B 1 274 ? -9.641 -35.812 -14.891 1 77.12 274 GLU B N 1
ATOM 4767 C CA . GLU B 1 274 ? -8.852 -36.938 -14.352 1 77.12 274 GLU B CA 1
ATOM 4768 C C . GLU B 1 274 ? -7.57 -36.438 -13.695 1 77.12 274 GLU B C 1
ATOM 4770 O O . GLU B 1 274 ? -6.93 -35.5 -14.195 1 77.12 274 GLU B O 1
ATOM 4775 N N . VAL B 1 275 ? -7.359 -36.906 -12.492 1 88.06 275 VAL B N 1
ATOM 4776 C CA . VAL B 1 275 ? -6.117 -36.625 -11.789 1 88.06 275 VAL B CA 1
ATOM 4777 C C . VAL B 1 275 ? -5.145 -37.781 -11.93 1 88.06 275 VAL B C 1
ATOM 4779 O O . VAL B 1 275 ? -5.496 -38.938 -11.641 1 88.06 275 VAL B O 1
ATOM 4782 N N . ALA B 1 276 ? -3.955 -37.469 -12.43 1 88.38 276 ALA B N 1
ATOM 4783 C CA . ALA B 1 276 ? -2.939 -38.5 -12.656 1 88.38 276 ALA B CA 1
ATOM 4784 C C . ALA B 1 276 ? -2.574 -39.219 -11.359 1 88.38 276 ALA B C 1
ATOM 4786 O O . ALA B 1 276 ? -2.588 -38.594 -10.289 1 88.38 276 ALA B O 1
ATOM 4787 N N . GLU B 1 277 ? -2.248 -40.438 -11.484 1 87.62 277 GLU B N 1
ATOM 4788 C CA . GLU B 1 277 ? -1.804 -41.219 -10.32 1 87.62 277 GLU B CA 1
ATOM 4789 C C . GLU B 1 277 ? -0.583 -40.562 -9.672 1 87.62 277 GLU B C 1
ATOM 4791 O O . GLU B 1 277 ? -0.464 -40.531 -8.445 1 87.62 277 GLU B O 1
ATOM 4796 N N . ALA B 1 278 ? 0.232 -39.969 -10.469 1 90.88 278 ALA B N 1
ATOM 4797 C CA . ALA B 1 278 ? 1.49 -39.406 -9.984 1 90.88 278 ALA B CA 1
ATOM 4798 C C . ALA B 1 278 ? 1.308 -37.969 -9.539 1 90.88 278 ALA B C 1
ATOM 4800 O O . ALA B 1 278 ? 2.277 -37.281 -9.195 1 90.88 278 ALA B O 1
ATOM 4801 N N . PHE B 1 279 ? 0.081 -37.531 -9.562 1 94.19 279 PHE B N 1
ATOM 4802 C CA . PHE B 1 279 ? -0.164 -36.188 -9.039 1 94.19 279 PHE B CA 1
ATOM 4803 C C . PHE B 1 279 ? 0.294 -36.062 -7.59 1 94.19 279 PHE B C 1
ATOM 4805 O O . PHE B 1 279 ? -0.038 -36.938 -6.766 1 94.19 279 PHE B O 1
ATOM 4812 N N . PRO B 1 280 ? 1.045 -35.094 -7.246 1 96.06 280 PRO B N 1
ATOM 4813 C CA . PRO B 1 280 ? 1.651 -35.031 -5.914 1 96.06 280 PRO B CA 1
ATOM 4814 C C . PRO B 1 280 ? 0.658 -34.625 -4.832 1 96.06 280 PRO B C 1
ATOM 4816 O O . PRO B 1 280 ? -0.485 -34.25 -5.141 1 96.06 280 PRO B O 1
ATOM 4819 N N . ALA B 1 281 ? 1.126 -34.719 -3.564 1 97.12 281 ALA B N 1
ATOM 4820 C CA . ALA B 1 281 ? 0.365 -34.156 -2.455 1 97.12 281 ALA B CA 1
ATOM 4821 C C . ALA B 1 281 ? 0.116 -32.688 -2.666 1 97.12 281 ALA B C 1
ATOM 4823 O O . ALA B 1 281 ? 0.968 -31.969 -3.209 1 97.12 281 ALA B O 1
ATOM 4824 N N . ALA B 1 282 ? -1.083 -32.25 -2.189 1 98.38 282 ALA B N 1
ATOM 4825 C CA . ALA B 1 282 ? -1.45 -30.859 -2.471 1 98.38 282 ALA B CA 1
ATOM 4826 C C . ALA B 1 282 ? -1.709 -30.094 -1.179 1 98.38 282 ALA B C 1
ATOM 4828 O O . ALA B 1 282 ? -2.16 -30.656 -0.186 1 98.38 282 ALA B O 1
ATOM 4829 N N . MET B 1 283 ? -1.354 -28.875 -1.169 1 98.88 283 MET B N 1
ATOM 4830 C CA . MET B 1 283 ? -1.802 -27.891 -0.192 1 98.88 283 MET B CA 1
ATOM 4831 C C . MET B 1 283 ? -2.635 -26.812 -0.861 1 98.88 283 MET B C 1
ATOM 4833 O O . MET B 1 283 ? -2.215 -26.219 -1.864 1 98.88 283 MET B O 1
ATOM 4837 N N . VAL B 1 284 ? -3.84 -26.578 -0.348 1 98.81 284 VAL B N 1
ATOM 4838 C CA . VAL B 1 284 ? -4.738 -25.594 -0.928 1 98.81 284 VAL B CA 1
ATOM 4839 C C . VAL B 1 284 ? -5.078 -24.516 0.114 1 98.81 284 VAL B C 1
ATOM 4841 O O . VAL B 1 284 ? -5.523 -24.844 1.219 1 98.81 284 VAL B O 1
ATOM 4844 N N . ALA B 1 285 ? -4.793 -23.297 -0.211 1 98.88 285 ALA B N 1
ATOM 4845 C CA . ALA B 1 285 ? -5.172 -22.172 0.641 1 98.88 285 ALA B CA 1
ATOM 4846 C C . ALA B 1 285 ? -6.473 -21.531 0.158 1 98.88 285 ALA B C 1
ATOM 4848 O O . ALA B 1 285 ? -6.613 -21.203 -1.023 1 98.88 285 ALA B O 1
ATOM 4849 N N . ILE B 1 286 ? -7.398 -21.375 1.103 1 98.56 286 ILE B N 1
ATOM 4850 C CA . ILE B 1 286 ? -8.719 -20.828 0.79 1 98.56 286 ILE B CA 1
ATOM 4851 C C . ILE B 1 286 ? -9.016 -19.641 1.689 1 98.56 286 ILE B C 1
ATOM 4853 O O . ILE B 1 286 ? -8.805 -19.703 2.902 1 98.56 286 ILE B O 1
ATOM 4857 N N . GLY B 1 287 ? -9.43 -18.562 1.088 1 97.19 287 GLY B N 1
ATOM 4858 C CA . GLY B 1 287 ? -9.805 -17.391 1.844 1 97.19 287 GLY B CA 1
ATOM 4859 C C . GLY B 1 287 ? -11.305 -17.219 1.982 1 97.19 287 GLY B C 1
ATOM 4860 O O . GLY B 1 287 ? -12.055 -17.5 1.047 1 97.19 287 GLY B O 1
ATOM 4861 N N . GLY B 1 288 ? -11.75 -16.672 3.107 1 95.75 288 GLY B N 1
ATOM 4862 C CA . GLY B 1 288 ? -13.172 -16.531 3.389 1 95.75 288 GLY B CA 1
ATOM 4863 C C . GLY B 1 288 ? -13.836 -15.453 2.557 1 95.75 288 GLY B C 1
ATOM 4864 O O . GLY B 1 288 ? -15.055 -15.492 2.338 1 95.75 288 GLY B O 1
ATOM 4865 N N . PHE B 1 289 ? -13.102 -14.5 2.107 1 95.75 289 PHE B N 1
ATOM 4866 C CA . PHE B 1 289 ? -13.641 -13.43 1.278 1 95.75 289 PHE B CA 1
ATOM 4867 C C . PHE B 1 289 ? -13.117 -13.531 -0.148 1 95.75 289 PHE B C 1
ATOM 4869 O O . PHE B 1 289 ? -12.969 -12.516 -0.837 1 95.75 289 PHE B O 1
ATOM 4876 N N . ASP B 1 290 ? -12.773 -14.734 -0.532 1 96.88 290 ASP B N 1
ATOM 4877 C CA . ASP B 1 290 ? -12.359 -15.039 -1.896 1 96.88 290 ASP B CA 1
ATOM 4878 C C . ASP B 1 290 ? -13.555 -15.438 -2.76 1 96.88 290 ASP B C 1
ATOM 4880 O O . ASP B 1 290 ? -14.227 -16.422 -2.482 1 96.88 290 ASP B O 1
ATOM 4884 N N . LEU B 1 291 ? -13.734 -14.711 -3.818 1 96.94 291 LEU B N 1
ATOM 4885 C CA . LEU B 1 291 ? -14.828 -14.945 -4.754 1 96.94 291 LEU B CA 1
ATOM 4886 C C . LEU B 1 291 ? -14.828 -16.391 -5.23 1 96.94 291 LEU B C 1
ATOM 4888 O O . LEU B 1 291 ? -15.891 -16.953 -5.527 1 96.94 291 LEU B O 1
ATOM 4892 N N . LEU B 1 292 ? -13.711 -17.031 -5.234 1 97.75 292 LEU B N 1
ATOM 4893 C CA . LEU B 1 292 ? -13.516 -18.328 -5.879 1 97.75 292 LEU B CA 1
ATOM 4894 C C . LEU B 1 292 ? -13.609 -19.469 -4.863 1 97.75 292 LEU B C 1
ATOM 4896 O O . LEU B 1 292 ? -13.398 -20.625 -5.207 1 97.75 292 LEU B O 1
ATOM 4900 N N . LYS B 1 293 ? -13.906 -19.203 -3.604 1 97.38 293 LYS B N 1
ATOM 4901 C CA . LYS B 1 293 ? -13.758 -20.188 -2.543 1 97.38 293 LYS B CA 1
ATOM 4902 C C . LYS B 1 293 ? -14.648 -21.406 -2.795 1 97.38 293 LYS B C 1
ATOM 4904 O O . LYS B 1 293 ? -14.305 -22.531 -2.426 1 97.38 293 LYS B O 1
ATOM 4909 N N . GLY B 1 294 ? -15.789 -21.219 -3.449 1 96.31 294 GLY B N 1
ATOM 4910 C CA . GLY B 1 294 ? -16.641 -22.344 -3.771 1 96.31 294 GLY B CA 1
ATOM 4911 C C . GLY B 1 294 ? -15.992 -23.344 -4.719 1 96.31 294 GLY B C 1
ATOM 4912 O O . GLY B 1 294 ? -16.078 -24.547 -4.512 1 96.31 294 GLY B O 1
ATOM 4913 N N . TRP B 1 295 ? -15.414 -22.844 -5.758 1 96.44 295 TRP B N 1
ATOM 4914 C CA . TRP B 1 295 ? -14.711 -23.703 -6.707 1 96.44 295 TRP B CA 1
ATOM 4915 C C . TRP B 1 295 ? -13.508 -24.359 -6.051 1 96.44 295 TRP B C 1
ATOM 4917 O O . TRP B 1 295 ? -13.195 -25.516 -6.34 1 96.44 295 TRP B O 1
ATOM 4927 N N . GLN B 1 296 ? -12.812 -23.672 -5.195 1 97.62 296 GLN B N 1
ATOM 4928 C CA . GLN B 1 296 ? -11.648 -24.203 -4.504 1 97.62 296 GLN B CA 1
ATOM 4929 C C . GLN B 1 296 ? -12.039 -25.359 -3.574 1 97.62 296 GLN B C 1
ATOM 4931 O O . GLN B 1 296 ? -11.359 -26.375 -3.521 1 97.62 296 GLN B O 1
ATOM 4936 N N . ALA B 1 297 ? -13.18 -25.172 -2.922 1 96.5 297 ALA B N 1
ATOM 4937 C CA . ALA B 1 297 ? -13.695 -26.234 -2.059 1 96.5 297 ALA B CA 1
ATOM 4938 C C . ALA B 1 297 ? -14.047 -27.469 -2.869 1 96.5 297 ALA B C 1
ATOM 4940 O O . ALA B 1 297 ? -13.734 -28.594 -2.467 1 96.5 297 ALA B O 1
ATOM 4941 N N . ARG B 1 298 ? -14.656 -27.281 -3.963 1 94.69 298 ARG B N 1
ATOM 4942 C CA . ARG B 1 298 ? -15.008 -28.391 -4.836 1 94.69 298 ARG B CA 1
ATOM 4943 C C . ARG B 1 298 ? -13.758 -29.109 -5.332 1 94.69 298 ARG B C 1
ATOM 4945 O O . ARG B 1 298 ? -13.742 -30.344 -5.438 1 94.69 298 ARG B O 1
ATOM 4952 N N . TYR B 1 299 ? -12.789 -28.359 -5.637 1 95.88 299 TYR B N 1
ATOM 4953 C CA . TYR B 1 299 ? -11.516 -28.922 -6.094 1 95.88 299 TYR B CA 1
ATOM 4954 C C . TYR B 1 299 ? -10.906 -29.812 -5.023 1 95.88 299 TYR B C 1
ATOM 4956 O O . TYR B 1 299 ? -10.43 -30.906 -5.324 1 95.88 299 TYR B O 1
ATOM 4964 N N . VAL B 1 300 ? -10.891 -29.344 -3.793 1 96.69 300 VAL B N 1
ATOM 4965 C CA . VAL B 1 300 ? -10.367 -30.109 -2.67 1 96.69 300 VAL B CA 1
ATOM 4966 C C . VAL B 1 300 ? -11.117 -31.438 -2.555 1 96.69 300 VAL B C 1
ATOM 4968 O O . VAL B 1 300 ? -10.5 -32.5 -2.424 1 96.69 300 VAL B O 1
ATOM 4971 N N . GLU B 1 301 ? -12.414 -31.375 -2.658 1 94.12 301 GLU B N 1
ATOM 4972 C CA . GLU B 1 301 ? -13.242 -32.562 -2.557 1 94.12 301 GLU B CA 1
ATOM 4973 C C . GLU B 1 301 ? -12.938 -33.531 -3.693 1 94.12 301 GLU B C 1
ATOM 4975 O O . GLU B 1 301 ? -12.898 -34.75 -3.482 1 94.12 301 GLU B O 1
ATOM 4980 N N . ALA B 1 302 ? -12.766 -32.969 -4.824 1 92.88 302 ALA B N 1
ATOM 4981 C CA . ALA B 1 302 ? -12.453 -33.812 -5.98 1 92.88 302 ALA B CA 1
ATOM 4982 C C . ALA B 1 302 ? -11.125 -34.562 -5.789 1 92.88 302 ALA B C 1
ATOM 4984 O O . ALA B 1 302 ? -11.016 -35.75 -6.074 1 92.88 302 ALA B O 1
ATOM 4985 N N . LEU B 1 303 ? -10.07 -33.875 -5.305 1 94.19 303 LEU B N 1
ATOM 4986 C CA . LEU B 1 303 ? -8.766 -34.5 -5.062 1 94.19 303 LEU B CA 1
ATOM 4987 C C . LEU B 1 303 ? -8.875 -35.594 -4.008 1 94.19 303 LEU B C 1
ATOM 4989 O O . LEU B 1 303 ? -8.336 -36.688 -4.184 1 94.19 303 LEU B O 1
ATOM 4993 N N . ARG B 1 304 ? -9.609 -35.281 -2.979 1 93.69 304 ARG B N 1
ATOM 4994 C CA . ARG B 1 304 ? -9.797 -36.25 -1.915 1 93.69 304 ARG B CA 1
ATOM 4995 C C . ARG B 1 304 ? -10.547 -37.5 -2.426 1 93.69 304 ARG B C 1
ATOM 4997 O O . ARG B 1 304 ? -10.195 -38.625 -2.08 1 93.69 304 ARG B O 1
ATOM 5004 N N . GLY B 1 305 ? -11.539 -37.219 -3.209 1 90.75 305 GLY B N 1
ATOM 5005 C CA . GLY B 1 305 ? -12.32 -38.281 -3.791 1 90.75 305 GLY B CA 1
ATOM 5006 C C . GLY B 1 305 ? -11.484 -39.219 -4.648 1 90.75 305 GLY B C 1
ATOM 5007 O O . GLY B 1 305 ? -11.812 -40.406 -4.789 1 90.75 305 GLY B O 1
ATOM 5008 N N . LYS B 1 306 ? -10.422 -38.719 -5.133 1 90.5 306 LYS B N 1
ATOM 5009 C CA . LYS B 1 306 ? -9.531 -39.531 -5.973 1 90.5 306 LYS B CA 1
ATOM 5010 C C . LYS B 1 306 ? -8.375 -40.094 -5.16 1 90.5 306 LYS B C 1
ATOM 5012 O O . LYS B 1 306 ? -7.398 -40.594 -5.723 1 90.5 306 LYS B O 1
ATOM 5017 N N . GLY B 1 307 ? -8.391 -39.938 -3.883 1 92.19 307 GLY B N 1
ATOM 5018 C CA . GLY B 1 307 ? -7.43 -40.531 -2.979 1 92.19 307 GLY B CA 1
ATOM 5019 C C . GLY B 1 307 ? -6.152 -39.75 -2.836 1 92.19 307 GLY B C 1
ATOM 5020 O O . GLY B 1 307 ? -5.145 -40.25 -2.346 1 92.19 307 GLY B O 1
ATOM 5021 N N . LYS B 1 308 ? -6.164 -38.531 -3.262 1 93.56 308 LYS B N 1
ATOM 5022 C CA . LYS B 1 308 ? -4.965 -37.688 -3.146 1 93.56 308 LYS B CA 1
ATOM 5023 C C . LYS B 1 308 ? -4.879 -37.062 -1.767 1 93.56 308 LYS B C 1
ATOM 5025 O O . LYS B 1 308 ? -5.898 -36.719 -1.168 1 93.56 308 LYS B O 1
ATOM 5030 N N . ALA B 1 309 ? -3.637 -36.906 -1.263 1 95.81 309 ALA B N 1
ATOM 5031 C CA . ALA B 1 309 ? -3.408 -36.188 -0.014 1 95.81 309 ALA B CA 1
ATOM 5032 C C . ALA B 1 309 ? -3.559 -34.688 -0.215 1 95.81 309 ALA B C 1
ATOM 5034 O O . ALA B 1 309 ? -2.924 -34.094 -1.099 1 95.81 309 ALA B O 1
ATOM 5035 N N . VAL B 1 310 ? -4.445 -34.094 0.613 1 97.81 310 VAL B N 1
ATOM 5036 C CA . VAL B 1 310 ? -4.68 -32.656 0.485 1 97.81 310 VAL B CA 1
ATOM 5037 C C . VAL B 1 310 ? -4.652 -32 1.865 1 97.81 310 VAL B C 1
ATOM 5039 O O . VAL B 1 310 ? -5.387 -32.406 2.766 1 97.81 310 VAL B O 1
ATOM 5042 N N . ARG B 1 311 ? -3.777 -31.094 2.037 1 98.44 311 ARG B N 1
ATOM 5043 C CA . ARG B 1 311 ? -3.789 -30.188 3.186 1 98.44 311 ARG B CA 1
ATOM 5044 C C . ARG B 1 311 ? -4.52 -28.891 2.855 1 98.44 311 ARG B C 1
ATOM 5046 O O . ARG B 1 311 ? -4.152 -28.188 1.912 1 98.44 311 ARG B O 1
ATOM 5053 N N . VAL B 1 312 ? -5.559 -28.609 3.611 1 98.69 312 VAL B N 1
ATOM 5054 C CA . VAL B 1 312 ? -6.309 -27.391 3.381 1 98.69 312 VAL B CA 1
ATOM 5055 C C . VAL B 1 312 ? -5.996 -26.375 4.484 1 98.69 312 VAL B C 1
ATOM 5057 O O . VAL B 1 312 ? -6.035 -26.703 5.668 1 98.69 312 VAL B O 1
ATOM 5060 N N . VAL B 1 313 ? -5.621 -25.188 4.137 1 98.62 313 VAL B N 1
ATOM 5061 C CA . VAL B 1 313 ? -5.461 -24.094 5.078 1 98.62 313 VAL B CA 1
ATOM 5062 C C . VAL B 1 313 ? -6.48 -23 4.77 1 98.62 313 VAL B C 1
ATOM 5064 O O . VAL B 1 313 ? -6.512 -22.453 3.658 1 98.62 313 VAL B O 1
ATOM 5067 N N . GLU B 1 314 ? -7.277 -22.688 5.766 1 98.12 314 GLU B N 1
ATOM 5068 C CA . GLU B 1 314 ? -8.352 -21.719 5.582 1 98.12 314 GLU B CA 1
ATOM 5069 C C . GLU B 1 314 ? -8.094 -20.453 6.391 1 98.12 314 GLU B C 1
ATOM 5071 O O . GLU B 1 314 ? -7.664 -20.516 7.543 1 98.12 314 GLU B O 1
ATOM 5076 N N . TYR B 1 315 ? -8.305 -19.375 5.781 1 97.5 315 TYR B N 1
ATOM 5077 C CA . TYR B 1 315 ? -8.219 -18.062 6.414 1 97.5 315 TYR B CA 1
ATOM 5078 C C . TYR B 1 315 ? -9.531 -17.312 6.266 1 97.5 315 TYR B C 1
ATOM 5080 O O . TYR B 1 315 ? -9.734 -16.594 5.277 1 97.5 315 TYR B O 1
ATOM 5088 N N . PRO B 1 316 ? -10.352 -17.344 7.246 1 95.06 316 PRO B N 1
ATOM 5089 C CA . PRO B 1 316 ? -11.719 -16.844 7.141 1 95.06 316 PRO B CA 1
ATOM 5090 C C . PRO B 1 316 ? -11.781 -15.359 6.766 1 95.06 316 PRO B C 1
ATOM 5092 O O . PRO B 1 316 ? -12.734 -14.922 6.121 1 95.06 316 PRO B O 1
ATOM 5095 N N . GLY B 1 317 ? -10.844 -14.609 7.074 1 93.69 317 GLY B N 1
ATOM 5096 C CA . GLY B 1 317 ? -10.867 -13.18 6.805 1 93.69 317 GLY B CA 1
ATOM 5097 C C . GLY B 1 317 ? -10.07 -12.789 5.574 1 93.69 317 GLY B C 1
ATOM 5098 O O . GLY B 1 317 ? -10.023 -11.617 5.207 1 93.69 317 GLY B O 1
ATOM 5099 N N . ALA B 1 318 ? -9.523 -13.742 4.844 1 96.19 318 ALA B N 1
ATOM 5100 C CA . ALA B 1 318 ? -8.57 -13.453 3.771 1 96.19 318 ALA B CA 1
ATOM 5101 C C . ALA B 1 318 ? -9.305 -13.102 2.477 1 96.19 318 ALA B C 1
ATOM 5103 O O . ALA B 1 318 ? -10.258 -13.773 2.096 1 96.19 318 ALA B O 1
ATOM 5104 N N . ILE B 1 319 ? -8.852 -12.031 1.847 1 96.5 319 ILE B N 1
ATOM 5105 C CA . ILE B 1 319 ? -9.328 -11.633 0.526 1 96.5 319 ILE B CA 1
ATOM 5106 C C . ILE B 1 319 ? -8.531 -12.367 -0.551 1 96.5 319 ILE B C 1
ATOM 5108 O O . ILE B 1 319 ? -7.516 -13 -0.259 1 96.5 319 ILE B O 1
ATOM 5112 N N . HIS B 1 320 ? -9.039 -12.352 -1.82 1 97.44 320 HIS B N 1
ATOM 5113 C CA . HIS B 1 320 ? -8.281 -12.906 -2.93 1 97.44 320 HIS B CA 1
ATOM 5114 C C . HIS B 1 320 ? -6.961 -12.164 -3.125 1 97.44 320 HIS B C 1
ATOM 5116 O O . HIS B 1 320 ? -6.945 -10.938 -3.221 1 97.44 320 HIS B O 1
ATOM 5122 N N . GLY B 1 321 ? -5.895 -12.898 -3.141 1 97.75 321 GLY B N 1
ATOM 5123 C CA . GLY B 1 321 ? -4.578 -12.297 -3.289 1 97.75 321 GLY B CA 1
ATOM 5124 C C . GLY B 1 321 ? -3.932 -11.938 -1.965 1 97.75 321 GLY B C 1
ATOM 5125 O O . GLY B 1 321 ? -2.936 -11.211 -1.93 1 97.75 321 GLY B O 1
ATOM 5126 N N . PHE B 1 322 ? -4.418 -12.461 -0.848 1 97.5 322 PHE B N 1
ATOM 5127 C CA . PHE B 1 322 ? -3.965 -12.078 0.483 1 97.5 322 PHE B CA 1
ATOM 5128 C C . PHE B 1 322 ? -2.471 -12.336 0.643 1 97.5 322 PHE B C 1
ATOM 5130 O O . PHE B 1 322 ? -1.791 -11.625 1.39 1 97.5 322 PHE B O 1
ATOM 5137 N N . CYS B 1 323 ? -1.901 -13.289 -0.02 1 98.06 323 CYS B N 1
ATOM 5138 C CA . CYS B 1 323 ? -0.513 -13.688 0.181 1 98.06 323 CYS B CA 1
ATOM 5139 C C . CYS B 1 323 ? 0.443 -12.633 -0.357 1 98.06 323 CYS B C 1
ATOM 5141 O O . CYS B 1 323 ? 1.634 -12.648 -0.041 1 98.06 323 CYS B O 1
ATOM 5143 N N . LEU B 1 324 ? -0.062 -11.766 -1.193 1 97.44 324 LEU B N 1
ATOM 5144 C CA . LEU B 1 324 ? 0.759 -10.719 -1.791 1 97.44 324 LEU B CA 1
ATOM 5145 C C . LEU B 1 324 ? 0.941 -9.547 -0.826 1 97.44 324 LEU B C 1
AT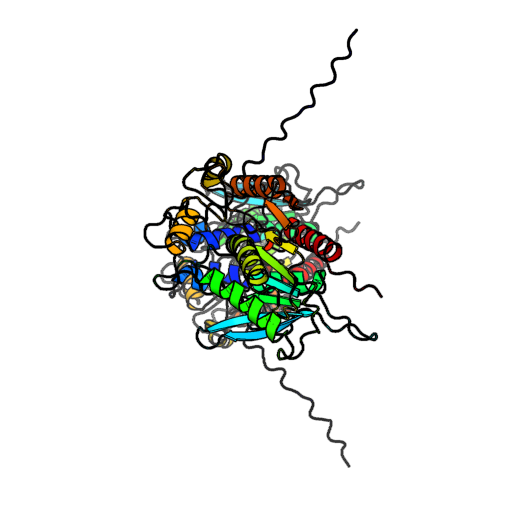OM 5147 O O . LEU B 1 324 ? 1.748 -8.648 -1.075 1 97.44 324 LEU B O 1
ATOM 5151 N N . PHE B 1 325 ? 0.227 -9.539 0.282 1 95.88 325 PHE B N 1
ATOM 5152 C CA . PHE B 1 325 ? 0.234 -8.43 1.229 1 95.88 325 PHE B CA 1
ATOM 5153 C C . PHE B 1 325 ? 0.854 -8.852 2.555 1 95.88 325 PHE B C 1
ATOM 5155 O O . PHE B 1 325 ? 0.165 -9.391 3.426 1 95.88 325 PHE B O 1
ATOM 5162 N N . PRO B 1 326 ? 2.131 -8.508 2.725 1 93.38 326 PRO B N 1
ATOM 5163 C CA . PRO B 1 326 ? 2.777 -8.898 3.979 1 93.38 326 PRO B CA 1
ATOM 5164 C C . PRO B 1 326 ? 2.17 -8.203 5.195 1 93.38 326 PRO B C 1
ATOM 5166 O O . PRO B 1 326 ? 2.406 -8.625 6.332 1 93.38 326 PRO B O 1
ATOM 5169 N N . GLU B 1 327 ? 1.336 -7.129 4.953 1 91.12 327 GLU B N 1
ATOM 5170 C CA . GLU B 1 327 ? 0.643 -6.41 6.02 1 91.12 327 GLU B CA 1
ATOM 5171 C C . GLU B 1 327 ? -0.431 -7.281 6.664 1 91.12 327 GLU B C 1
ATOM 5173 O O . GLU B 1 327 ? -0.888 -6.992 7.773 1 91.12 327 GLU B O 1
ATOM 5178 N N . LEU B 1 328 ? -0.843 -8.312 5.961 1 94.62 328 LEU B N 1
ATOM 5179 C CA . LEU B 1 328 ? -1.875 -9.203 6.477 1 94.62 328 LEU B CA 1
ATOM 5180 C C . LEU B 1 328 ? -1.256 -10.359 7.254 1 94.62 328 LEU B C 1
ATOM 5182 O O . LEU B 1 328 ? -0.367 -11.047 6.746 1 94.62 328 LEU B O 1
ATOM 5186 N N . ALA B 1 329 ? -1.733 -10.625 8.445 1 94.62 329 ALA B N 1
ATOM 5187 C CA . ALA B 1 329 ? -1.222 -11.711 9.281 1 94.62 329 ALA B CA 1
ATOM 5188 C C . ALA B 1 329 ? -1.354 -13.055 8.57 1 94.62 329 ALA B C 1
ATOM 5190 O O . ALA B 1 329 ? -0.461 -13.898 8.656 1 94.62 329 ALA B O 1
ATOM 5191 N N . ASP B 1 330 ? -2.43 -13.195 7.832 1 96.88 330 ASP B N 1
ATOM 5192 C CA . ASP B 1 330 ? -2.697 -14.438 7.117 1 96.88 330 ASP B CA 1
ATOM 5193 C C . ASP B 1 330 ? -1.589 -14.742 6.109 1 96.88 330 ASP B C 1
ATOM 5195 O O . ASP B 1 330 ? -1.278 -15.906 5.852 1 96.88 330 ASP B O 1
ATOM 5199 N N . SER B 1 331 ? -0.984 -13.719 5.57 1 97.56 331 SER B N 1
ATOM 5200 C CA . SER B 1 331 ? 0.087 -13.898 4.598 1 97.56 331 SER B CA 1
ATOM 5201 C C . SER B 1 331 ? 1.3 -14.578 5.223 1 97.56 331 SER B C 1
ATOM 5203 O O . SER B 1 331 ? 1.863 -15.508 4.645 1 97.56 331 SER B O 1
ATOM 5205 N N . GLY B 1 332 ? 1.671 -14.133 6.414 1 97.06 332 GLY B N 1
ATOM 5206 C CA . GLY B 1 332 ? 2.766 -14.766 7.137 1 97.06 332 GLY B CA 1
ATOM 5207 C C . GLY B 1 332 ? 2.447 -16.172 7.586 1 97.06 332 GLY B C 1
ATOM 5208 O O . GLY B 1 332 ? 3.285 -17.078 7.473 1 97.06 332 GLY B O 1
ATOM 5209 N N . GLU B 1 333 ? 1.265 -16.344 8.07 1 98.06 333 GLU B N 1
ATOM 5210 C CA . GLU B 1 333 ? 0.831 -17.672 8.516 1 98.06 333 GLU B CA 1
ATOM 5211 C C . GLU B 1 333 ? 0.861 -18.672 7.371 1 98.06 333 GLU B C 1
ATOM 5213 O O . GLU B 1 333 ? 1.239 -19.828 7.562 1 98.06 333 GLU B O 1
ATOM 5218 N N . PHE B 1 334 ? 0.473 -18.203 6.277 1 98.56 334 PHE B N 1
ATOM 5219 C CA . PHE B 1 334 ? 0.479 -19.078 5.109 1 98.56 334 PHE B CA 1
ATOM 5220 C C . PHE B 1 334 ? 1.891 -19.562 4.805 1 98.56 334 PHE B C 1
ATOM 5222 O O . PHE B 1 334 ? 2.102 -20.75 4.539 1 98.56 334 PHE B O 1
ATOM 5229 N N . VAL B 1 335 ? 2.863 -18.656 4.766 1 98.56 335 VAL B N 1
ATOM 5230 C CA . VAL B 1 335 ? 4.242 -19.016 4.441 1 98.56 335 VAL B CA 1
ATOM 5231 C C . VAL B 1 335 ? 4.762 -20.031 5.457 1 98.56 335 VAL B C 1
ATOM 5233 O O . VAL B 1 335 ? 5.484 -20.969 5.102 1 98.56 335 VAL B O 1
ATOM 5236 N N . GLU B 1 336 ? 4.34 -19.891 6.664 1 98.25 336 GLU B N 1
ATOM 5237 C CA . GLU B 1 336 ? 4.715 -20.859 7.691 1 98.25 336 GLU B CA 1
ATOM 5238 C C . GLU B 1 336 ? 4.105 -22.234 7.406 1 98.25 336 GLU B C 1
ATOM 5240 O O . GLU B 1 336 ? 4.77 -23.25 7.574 1 98.25 336 GLU B O 1
ATOM 5245 N N . GLU B 1 337 ? 2.844 -22.219 7.02 1 98.62 337 GLU B N 1
ATOM 5246 C CA . GLU B 1 337 ? 2.189 -23.469 6.672 1 98.62 337 GLU B CA 1
ATOM 5247 C C . GLU B 1 337 ? 2.857 -24.125 5.465 1 98.62 337 GLU B C 1
ATOM 5249 O O . GLU B 1 337 ? 2.992 -25.359 5.41 1 98.62 337 GLU B O 1
ATOM 5254 N N . MET B 1 338 ? 3.207 -23.328 4.543 1 98.75 338 MET B N 1
ATOM 5255 C CA . MET B 1 338 ? 3.896 -23.828 3.359 1 98.75 338 MET B CA 1
ATOM 5256 C C . MET B 1 338 ? 5.23 -24.469 3.736 1 98.75 338 MET B C 1
ATOM 5258 O O . MET B 1 338 ? 5.617 -25.5 3.178 1 98.75 338 MET B O 1
ATOM 5262 N N . LYS B 1 339 ? 5.945 -23.844 4.66 1 98.5 339 LYS B N 1
ATOM 5263 C CA . LYS B 1 339 ? 7.203 -24.391 5.164 1 98.5 339 LYS B CA 1
ATOM 5264 C C . LYS B 1 339 ? 7.008 -25.781 5.734 1 98.5 339 LYS B C 1
ATOM 5266 O O . LYS B 1 339 ? 7.77 -26.703 5.418 1 98.5 339 LYS B O 1
ATOM 5271 N N . LEU B 1 340 ? 6.004 -25.969 6.516 1 98.19 340 LEU B N 1
ATOM 5272 C CA . LEU B 1 340 ? 5.707 -27.266 7.117 1 98.19 340 LEU B CA 1
ATOM 5273 C C . LEU B 1 340 ? 5.367 -28.297 6.047 1 98.19 340 LEU B C 1
ATOM 5275 O O . LEU B 1 340 ? 5.812 -29.438 6.121 1 98.19 340 LEU B O 1
ATOM 5279 N N . PHE B 1 341 ? 4.621 -27.891 5.125 1 98.56 341 PHE B N 1
ATOM 5280 C CA . PHE B 1 341 ? 4.227 -28.781 4.035 1 98.56 341 PHE B CA 1
ATOM 5281 C C . PHE B 1 341 ? 5.449 -29.25 3.256 1 98.56 341 PHE B C 1
ATOM 5283 O O . PHE B 1 341 ? 5.566 -30.438 2.943 1 98.56 341 PHE B O 1
ATOM 5290 N N . VAL B 1 342 ? 6.324 -28.297 2.91 1 98.12 342 VAL B N 1
ATOM 5291 C CA . VAL B 1 342 ? 7.527 -28.609 2.152 1 98.12 342 VAL B CA 1
ATOM 5292 C C . VAL B 1 342 ? 8.422 -29.547 2.969 1 98.12 342 VAL B C 1
ATOM 5294 O O . VAL B 1 342 ? 8.977 -30.516 2.436 1 98.12 342 VAL B O 1
ATOM 5297 N N . GLN B 1 343 ? 8.539 -29.344 4.242 1 96.5 343 GLN B N 1
ATOM 5298 C CA . GLN B 1 343 ? 9.344 -30.188 5.117 1 96.5 343 GLN B CA 1
ATOM 5299 C C . GLN B 1 343 ? 8.773 -31.594 5.199 1 96.5 343 GLN B C 1
ATOM 5301 O O . GLN B 1 343 ? 9.516 -32.594 5.25 1 96.5 343 GLN B O 1
ATOM 5306 N N . GLU B 1 344 ? 7.52 -31.656 5.188 1 96.81 344 GLU B N 1
ATOM 5307 C CA . GLU B 1 344 ? 6.832 -32.938 5.32 1 96.81 344 GLU B CA 1
ATOM 5308 C C . GLU B 1 344 ? 7 -33.781 4.062 1 96.81 344 GLU B C 1
ATOM 5310 O O . GLU B 1 344 ? 7.062 -35.031 4.141 1 96.81 344 GLU B O 1
ATOM 5315 N N . HIS B 1 345 ? 7.09 -33.125 2.93 1 96.69 345 HIS B N 1
ATOM 5316 C CA . HIS B 1 345 ? 6.984 -33.906 1.695 1 96.69 345 HIS B CA 1
ATOM 5317 C C . HIS B 1 345 ? 8.32 -33.938 0.958 1 96.69 345 HIS B C 1
ATOM 5319 O O . HIS B 1 345 ? 8.445 -34.656 -0.055 1 96.69 345 HIS B O 1
ATOM 5325 N N . ARG B 1 346 ? 9.289 -33.188 1.516 1 93.12 346 ARG B N 1
ATOM 5326 C CA . ARG B 1 346 ? 10.609 -33.25 0.904 1 93.12 346 ARG B CA 1
ATOM 5327 C C . ARG B 1 346 ? 11.203 -34.656 1.017 1 93.12 346 ARG B C 1
ATOM 5329 O O . ARG B 1 346 ? 10.867 -35.406 1.938 1 93.12 346 ARG B O 1
ATOM 5336 N N . THR B 1 347 ? 11.914 -35.031 -0.008 1 81.81 347 THR B N 1
ATOM 5337 C CA . THR B 1 347 ? 12.531 -36.344 -0.015 1 81.81 347 THR B CA 1
ATOM 5338 C C . THR B 1 347 ? 13.594 -36.438 1.077 1 81.81 347 THR B C 1
ATOM 5340 O O . THR B 1 347 ? 14.43 -35.562 1.228 1 81.81 347 THR B O 1
ATOM 5343 N N . LYS B 1 348 ? 13.258 -37.312 2.115 1 66.75 348 LYS B N 1
ATOM 5344 C CA . LYS B 1 348 ? 14.219 -37.531 3.193 1 66.75 348 LYS B CA 1
ATOM 5345 C C . LYS B 1 348 ? 15.453 -38.281 2.686 1 66.75 348 LYS B C 1
ATOM 5347 O O . LYS B 1 348 ? 15.344 -39.312 2.016 1 66.75 348 LYS B O 1
ATOM 5352 N N . ARG B 1 349 ? 16.531 -37.531 2.264 1 53.69 349 ARG B N 1
ATOM 5353 C CA . ARG B 1 349 ? 17.734 -38.281 1.974 1 53.69 349 ARG B CA 1
ATOM 5354 C C . ARG B 1 349 ? 18.172 -39.125 3.176 1 53.69 349 ARG B C 1
ATOM 5356 O O . ARG B 1 349 ? 18.141 -38.656 4.312 1 53.69 349 ARG B O 1
ATOM 5363 N N . VAL B 1 350 ? 17.844 -40.406 3.082 1 37.97 350 VAL B N 1
ATOM 5364 C CA . VAL B 1 350 ? 18.453 -41.344 4.016 1 37.97 350 VAL B CA 1
ATOM 5365 C C . VAL B 1 350 ? 19.922 -41.031 4.203 1 37.97 350 VAL B C 1
ATOM 5367 O O . VAL B 1 350 ? 20.688 -40.938 3.232 1 37.97 350 VAL B O 1
ATOM 5370 N N . GLN B 1 351 ? 20.234 -40.281 5.207 1 33.78 351 GLN B N 1
ATOM 5371 C CA . GLN B 1 351 ? 21.641 -40.469 5.566 1 33.78 351 GLN B CA 1
ATOM 5372 C C . GLN B 1 351 ? 22 -41.938 5.621 1 33.78 351 GLN B C 1
ATOM 5374 O O . GLN B 1 351 ? 21.219 -42.781 6.102 1 33.78 351 GLN B O 1
#

Sequence (702 aa):
MQREMPADADMTRRRRSPSLPCAVRVQAAGFALGHRRDGSVRRLVFSLLDIHVRAKRRAGVRSVDVTIDASRGLWARVFSPPPTKGEAAQALPVVVFFHGGGFVLFSAASCYYDRLCRRICRELRAVVVSVNYRLAGPARRFPAAYDDGLAALRYLDANGLAEAAGVAAVDLSSCFLAGDSAGGNMVHHVAQRWAAASAASPSSSTTLRLAGAVLIQPFFGGEERTEEELELDKAALTLSLARTDYYWREFLPEGATRDHPAAHVCGGGEHDVEVAEAFPAAMVAIGGFDLLKGWQARYVEALRGKGKAVRVVEYPGAIHGFCLFPELADSGEFVEEMKLFVQEHRTKRVQMQREMPADADMTRRRRSPSLPCAVRVQAAGFALGHRRDGSVRRLVFSLLDIHVRAKRRAGVRSVDVTIDASRGLWARVFSPPPTKGEAAQALPVVVFFHGGGFVLFSAASCYYDRLCRRICRELRAVVVSVNYRLAGPARRFPAAYDDGLAALRYLDANGLAEAAGVAAVDLSSCFLAGDSAGGNMVHHVAQRWAAASAASPSSSTTLRLAGAVLIQPFFGGEERTEEELELDKAALTLSLARTDYYWREFLPEGATRDHPAAHVCGGGEHDVEVAEAFPAAMVAIGGFDLLKGWQARYVEALRGKGKAVRVVEYPGAIHGFCLFPELADSGEFVEEMKLFVQEHRTKRVQ

Foldseek 3Di:
DPPPPDCPVDCPPQPLAFDDDPVVLVLLVQLCVQADPLQHGVVVSQVVSFDFDDFQDDPQKGWDKADLDVVVRKIWIKIAGAQDPDDDGPAFAEEEEEEDDLLADDFNRGPLNVVLQNLLCHLLVHMYTYIGFHGFDPVQAPPRRLVSLLSVLVSCQVPNCVVPPNHGHHQQQLYEYEYEACRLLSLQSNLQVVLVVCVVCVVDPGRHAHLEYEYEHYQADFPDADPLLVSLQVRARNDHPSNNQVSCCRHHPPPDGSLPLSRHAQDPDPSPHDGRPSRHAYEYEAEQNESCRVVSVSVQVSCVVVVHHYHYHYHNSAGRPNLSDPSDPVVVVVSVVVSVVSVVRGDPPDD/DPPPPDCVVDCPPQPLAFDDDPVVLVLLVQLCVQADPLQHGVVVSQVVSQDFDDFQDDPQKGWDKDALDVVVRKIWIKIAGAQDPDDDRPAFAEEEEEEDDLLADDFNRGPLNVVLQNLLCVLLVHMYTYIGFHGFDPVQAPPRRLVSLLSVLVSCQVPNCVVPPNHGHHQQQLYEYEYEACRLLSLQSNLQVVLVVCVVCVVDPGRHAHLEYEYEHYQADFPDADPLLVSLQVRARNDHPSNNQNSCCRHHPPPDGSLPLSRHAQPDDPSPHDDRPSRHAYEYEAEQNESCRVVSVSVQVSCVVVVHHYHYHYHNSAGRPNLSDPSDPVVVVVSVVVSVVSVVRGDPPDD

Organism: Oryza sativa subsp. japonica (NCBI:txid39947)

Secondary structure (DSSP, 8-state):
---------------SS----HHHHHHHHHHHHTB-TTS-B-HHHHHHHS-B----EETTEEEEEEEEEGGGTEEEEEEEPPPPSSS--PPEEEEEEE--STTTS--TTBHHHHHHHHHHHHHHT-EEEEE-PPPP-TTS-TTHHHHHHHHHHHHHHHHTTTTSTTPPPEEEEEEEEEEETHHHHHHHHHHHHHHHHHHH-TTS-----EEEEEEES-----SSPPHHHHHHTTT-SS--HHHHHHHHHHHSPTT--TTSTTT-SS-TGGG-PPPPTTPPEEEEEEEEE-TTHHHHHHHHHHHHHTT--EEEEEEEEEETTGGG-TTSHHHHHHHHHHHHHHHHHS-----/---------------SS----HHHHHHHHHHHHTB-TTS-B-HHHHHHHS-B----EETTEEEEEEEEEGGGTEEEEEEEPPPPSSS--PPEEEEEEE--STTTS--TTBHHHHHHHHHHHHHHT-EEEEE-PPPP-TTS-TTHHHHHHHHHHHHHHHHTTTTSTTPPPEEEEEEEEEEETHHHHHHHHHHHHHHHHHHH-TTS-----EEEEEEES-----SSPPHHHHHHTTT-SS--HHHHHHHHHHHSPTT--TTSTTT-SS-SGGG-PPPPTTPPEEEEEEEEE-TTHHHHHHHHHHHHHTT--EEEEEEEEEETTGGG-TTSHHHHHHHHHHHHHHHHHS-----

InterPro domains:
  IPR013094 Alpha/beta hydrolase fold-3 [PF07859] (95-323)
  IPR029058 Alpha/Beta hydrolase fold [G3DSA:3.40.50.1820] (10-350)
  IPR029058 Alpha/Beta hydrolase fold [SSF53474] (56-345)
  IPR050466 Diverse Carboxylesterases and Gibberellin Receptors [PTHR23024] (43-327)

Nearest PDB structures (foldseek):
  3ed1-assembly7_E  TM=8.887E-01  e=4.841E-33  Oryza sativa Japonica Group
  3ebl-assembly8_B  TM=8.857E-01  e=1.075E-32  Oryza sativa Japonica Group
  3ebl-assembly7_E  TM=8.735E-01  e=2.113E-32  Oryza sativa Japonica Group
  3ed1-assembly8_A  TM=8.755E-01  e=1.179E-31  Oryza sativa Japonica Group
  8vcd-assembly1_A  TM=8.422E-01  e=1.866E-26  Arabidopsis thaliana